Protein AF-A0A4U5VGQ7-F1 (afdb_monomer_lite)

Radius of gyration: 24.75 Å; chains: 1; bounding box: 99×69×57 Å

Organism: Collichthys lucidus (NCBI:txid240159)

InterPro domains:
  IPR003846 Protein adenylyltransferase SelO [PF02696] (120-232)
  IPR003846 Protein adenylyltransferase SelO [PF02696] (242-366)

Structure (mmCIF, N/CA/C/O backbone):
data_AF-A0A4U5VGQ7-F1
#
_entry.id   AF-A0A4U5VGQ7-F1
#
loop_
_atom_site.group_PDB
_atom_site.id
_atom_site.type_symbol
_atom_site.label_atom_id
_atom_site.label_alt_id
_atom_site.label_comp_id
_atom_site.label_asym_id
_atom_site.label_entity_id
_atom_site.label_seq_id
_atom_site.pdbx_PDB_ins_code
_atom_site.Cartn_x
_atom_site.Cartn_y
_atom_site.Cartn_z
_atom_site.occupancy
_atom_site.B_iso_or_equiv
_atom_site.auth_seq_id
_atom_site.auth_comp_id
_atom_site.auth_asym_id
_atom_site.auth_atom_id
_atom_site.pdbx_PDB_model_num
ATOM 1 N N . MET A 1 1 ? -69.832 9.849 0.352 1.00 29.39 1 MET A N 1
ATOM 2 C CA . MET A 1 1 ? -69.969 8.383 0.478 1.00 29.39 1 MET A CA 1
ATOM 3 C C . MET A 1 1 ? -68.777 7.755 -0.223 1.00 29.39 1 MET A C 1
ATOM 5 O O . MET A 1 1 ? -68.600 8.067 -1.387 1.00 29.39 1 MET A O 1
ATOM 9 N N . LEU A 1 2 ? -67.979 6.983 0.528 1.00 26.52 2 LEU A N 1
ATOM 10 C CA . LEU A 1 2 ? -67.290 5.730 0.151 1.00 26.52 2 LEU A CA 1
ATOM 11 C C . LEU A 1 2 ? -66.506 5.711 -1.188 1.00 26.52 2 LEU A C 1
ATOM 13 O O . LEU A 1 2 ? -67.101 5.865 -2.241 1.00 26.52 2 LEU A O 1
ATOM 17 N N . ALA A 1 3 ? -65.170 5.639 -1.222 1.00 24.44 3 ALA A N 1
ATOM 18 C CA . ALA A 1 3 ? -64.241 4.579 -0.777 1.00 24.44 3 ALA A CA 1
ATOM 19 C C . ALA A 1 3 ? -63.864 3.556 -1.879 1.00 24.44 3 ALA A C 1
ATOM 21 O O . ALA A 1 3 ? -64.735 3.050 -2.573 1.00 24.44 3 ALA A O 1
ATOM 22 N N . HIS A 1 4 ? -62.560 3.212 -1.874 1.00 26.19 4 HIS A N 1
ATOM 23 C CA . HIS A 1 4 ? -61.879 2.004 -2.400 1.00 26.19 4 HIS A CA 1
ATOM 24 C C . HIS A 1 4 ? -61.459 1.988 -3.889 1.00 26.19 4 HIS A C 1
ATOM 26 O O . HIS A 1 4 ? -62.183 2.485 -4.735 1.00 26.19 4 HIS A O 1
ATOM 32 N N . SER A 1 5 ? -60.294 1.451 -4.290 1.00 25.67 5 SER A N 1
ATOM 33 C CA . SER A 1 5 ? -59.269 0.649 -3.591 1.00 25.67 5 SER A CA 1
ATOM 34 C C . SER A 1 5 ? -57.884 0.769 -4.245 1.00 25.67 5 SER A C 1
ATOM 36 O O . SER A 1 5 ? -57.763 0.948 -5.454 1.00 25.67 5 SER A O 1
ATOM 38 N N . ALA A 1 6 ? -56.856 0.563 -3.421 1.00 26.59 6 ALA A N 1
ATOM 39 C CA . ALA A 1 6 ? -55.480 0.277 -3.804 1.00 26.59 6 ALA A CA 1
ATOM 40 C C . ALA A 1 6 ? -55.333 -1.063 -4.555 1.00 26.59 6 ALA A C 1
ATOM 42 O O . ALA A 1 6 ? -56.118 -1.988 -4.349 1.00 26.59 6 ALA A O 1
ATOM 43 N N . GLY A 1 7 ? -54.274 -1.166 -5.360 1.00 24.55 7 GLY A N 1
ATOM 44 C CA . GLY A 1 7 ? -53.787 -2.393 -5.985 1.00 24.55 7 GLY A CA 1
ATOM 45 C C . GLY A 1 7 ? -52.279 -2.282 -6.209 1.00 24.55 7 GLY A C 1
ATOM 46 O O . GLY A 1 7 ? -51.815 -1.473 -7.002 1.00 24.55 7 GLY A O 1
ATOM 47 N N . THR A 1 8 ? -51.545 -3.058 -5.426 1.00 24.94 8 THR A N 1
ATOM 48 C CA . THR A 1 8 ? -50.091 -3.204 -5.305 1.00 24.94 8 THR A CA 1
ATOM 49 C C . THR A 1 8 ? -49.424 -3.843 -6.527 1.00 24.94 8 THR A C 1
ATOM 51 O O . THR A 1 8 ? -49.907 -4.862 -7.014 1.00 24.94 8 THR A O 1
ATOM 54 N N . SER A 1 9 ? -48.229 -3.371 -6.893 1.00 24.53 9 SER A N 1
ATOM 55 C CA . SER A 1 9 ? -47.193 -4.198 -7.526 1.00 24.53 9 SER A CA 1
ATOM 56 C C . SER A 1 9 ? -45.922 -4.125 -6.679 1.00 24.53 9 SER A C 1
ATOM 58 O O . SER A 1 9 ? -45.277 -3.084 -6.579 1.00 24.53 9 SER A O 1
ATOM 60 N N . VAL A 1 10 ? -45.626 -5.240 -6.015 1.00 26.09 10 VAL A N 1
ATOM 61 C CA . VAL 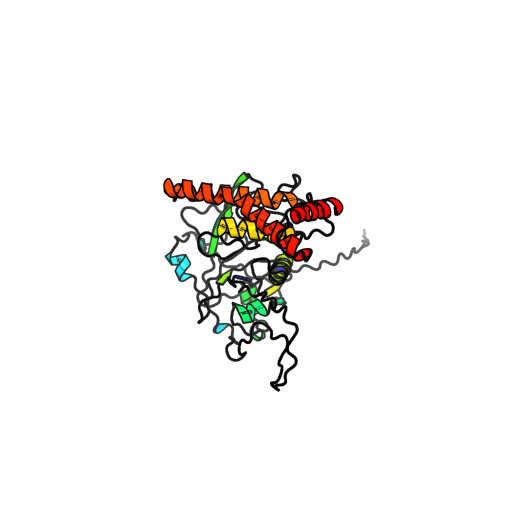A 1 10 ? -44.400 -5.500 -5.260 1.00 26.09 10 VAL A CA 1
ATOM 62 C C . VAL A 1 10 ? -43.287 -5.768 -6.272 1.00 26.09 10 VAL A C 1
ATOM 64 O O . VAL A 1 10 ? -43.321 -6.797 -6.940 1.00 26.09 10 VAL A O 1
ATOM 67 N N . GLU A 1 11 ? -42.306 -4.872 -6.380 1.00 24.70 11 GLU A N 1
ATOM 68 C CA . GLU A 1 11 ? -40.999 -5.217 -6.944 1.00 24.70 11 GLU A CA 1
ATOM 69 C C . GLU A 1 11 ? -40.026 -5.480 -5.798 1.00 24.70 11 GLU A C 1
ATOM 71 O O . GLU A 1 11 ? -39.688 -4.617 -4.990 1.00 24.70 11 GLU A O 1
ATOM 76 N N . MET A 1 12 ? -39.640 -6.744 -5.713 1.00 25.64 12 MET A N 1
ATOM 77 C CA . MET A 1 12 ? -38.763 -7.316 -4.714 1.00 25.64 12 MET A CA 1
ATOM 78 C C . MET A 1 12 ? -37.321 -7.158 -5.216 1.00 25.64 12 MET A C 1
ATOM 80 O O . MET A 1 12 ? -36.798 -8.047 -5.884 1.00 25.64 12 MET A O 1
ATOM 84 N N . SER A 1 13 ? -36.675 -6.021 -4.939 1.00 22.91 13 SER A N 1
ATOM 85 C CA . SER A 1 13 ? -35.225 -5.903 -5.119 1.00 22.91 13 SER A CA 1
ATOM 86 C C . SER A 1 13 ? -34.530 -6.417 -3.858 1.00 22.91 13 SER A C 1
ATOM 88 O O . SER A 1 13 ? -34.589 -5.846 -2.772 1.00 22.91 13 SER A O 1
ATOM 90 N N . SER A 1 14 ? -33.921 -7.589 -4.000 1.00 22.67 14 SER A N 1
ATOM 91 C CA . SER A 1 14 ? -33.106 -8.235 -2.979 1.00 22.67 14 SER A CA 1
ATOM 92 C C . SER A 1 14 ? -31.838 -7.404 -2.743 1.00 22.67 14 SER A C 1
ATOM 94 O O . SER A 1 14 ? -30.860 -7.518 -3.482 1.00 22.67 14 SER A O 1
ATOM 96 N N . VAL A 1 15 ? -31.860 -6.568 -1.708 1.00 23.66 15 VAL A N 1
ATOM 97 C CA . VAL A 1 15 ? -30.701 -5.826 -1.207 1.00 23.66 15 VAL A CA 1
ATOM 98 C C . VAL A 1 15 ? -29.941 -6.731 -0.236 1.00 23.66 15 VAL A C 1
ATOM 100 O O . VAL A 1 15 ? -30.413 -6.989 0.867 1.00 23.66 15 VAL A O 1
ATOM 103 N N . HIS A 1 16 ? -28.773 -7.225 -0.644 1.00 23.14 16 HIS A N 1
ATOM 104 C CA . HIS A 1 16 ? -27.793 -7.797 0.281 1.00 23.14 16 HIS A CA 1
ATOM 105 C C . HIS A 1 16 ? -26.674 -6.765 0.449 1.00 23.14 16 HIS A C 1
ATOM 107 O O . HIS A 1 16 ? -25.902 -6.533 -0.479 1.00 23.14 16 HIS A O 1
ATOM 113 N N . THR A 1 17 ? -26.625 -6.122 1.616 1.00 30.17 17 THR A N 1
ATOM 114 C CA . THR A 1 17 ? -25.668 -5.058 1.953 1.00 30.17 17 THR A CA 1
ATOM 115 C C . THR A 1 17 ? -24.809 -5.528 3.114 1.00 30.17 17 THR A C 1
ATOM 117 O O . THR A 1 17 ? -25.330 -6.027 4.104 1.00 30.17 17 THR A O 1
ATOM 120 N N . VAL A 1 18 ? -23.495 -5.407 2.960 1.00 26.39 18 VAL A N 1
ATOM 121 C CA . VAL A 1 18 ? -22.489 -5.974 3.857 1.00 26.39 18 VAL A CA 1
ATOM 122 C C . VAL A 1 18 ? -21.402 -4.906 4.014 1.00 26.39 18 VAL A C 1
ATOM 124 O O . VAL A 1 18 ? -20.691 -4.610 3.054 1.00 26.39 18 VAL A O 1
ATOM 127 N N . LEU A 1 19 ? -21.305 -4.276 5.188 1.00 32.34 19 LEU A N 1
ATOM 128 C CA . LEU A 1 19 ? -20.181 -3.410 5.572 1.00 32.34 19 LEU A CA 1
ATOM 129 C C . LEU A 1 19 ? -18.928 -4.262 5.752 1.00 32.34 19 LEU A C 1
ATOM 131 O O . LEU A 1 19 ? -19.080 -5.440 6.005 1.00 32.34 19 LEU A O 1
ATOM 135 N N . VAL A 1 20 ? -17.707 -3.748 5.576 1.00 33.34 20 VAL A N 1
ATOM 136 C CA . VAL A 1 20 ? -16.521 -4.619 5.531 1.00 33.34 20 VAL A CA 1
ATOM 137 C C . VAL A 1 20 ? -15.303 -3.984 6.216 1.00 33.34 20 VAL A C 1
ATOM 139 O O . VAL A 1 20 ? -14.697 -3.081 5.657 1.00 33.34 20 VAL A O 1
ATOM 142 N N . PHE A 1 21 ? -14.904 -4.449 7.399 1.00 34.25 21 PHE A N 1
ATOM 143 C CA . PHE A 1 21 ? -13.749 -3.969 8.175 1.00 34.25 21 PHE A CA 1
ATOM 144 C C . PHE A 1 21 ? -12.629 -5.003 8.212 1.00 34.25 21 PHE A C 1
ATOM 146 O O . PHE A 1 21 ? -12.900 -6.161 8.485 1.00 34.25 21 PHE A O 1
ATOM 153 N N . ALA A 1 22 ? -11.376 -4.612 7.991 1.00 41.41 22 ALA A N 1
ATOM 154 C CA . ALA A 1 22 ? -10.251 -5.536 8.062 1.00 41.41 22 ALA A CA 1
ATOM 155 C C . ALA A 1 22 ? -9.218 -5.091 9.097 1.00 41.41 22 ALA A C 1
ATOM 157 O O . ALA A 1 22 ? -8.724 -3.967 9.047 1.00 41.41 22 ALA A O 1
ATOM 158 N N . LEU A 1 23 ? -8.850 -5.977 10.028 1.00 34.59 23 LEU A N 1
ATOM 159 C CA . LEU A 1 23 ? -7.588 -5.840 10.756 1.00 34.59 23 LEU A CA 1
ATOM 160 C C . LEU A 1 23 ? -6.477 -6.110 9.733 1.00 34.59 23 LEU A C 1
ATOM 162 O O . LEU A 1 23 ? -6.628 -7.025 8.942 1.00 34.59 23 LEU A O 1
ATOM 166 N N . VAL A 1 24 ? -5.404 -5.324 9.671 1.00 38.88 24 VAL A N 1
ATOM 167 C CA . VAL A 1 24 ? -4.369 -5.412 8.617 1.00 38.88 24 VAL A CA 1
ATOM 168 C C . VAL A 1 24 ? -3.006 -5.317 9.296 1.00 38.88 24 VAL A C 1
ATOM 170 O O . VAL A 1 24 ? -2.782 -4.424 10.119 1.00 38.88 24 VAL A O 1
ATOM 173 N N . ALA A 1 25 ? -2.099 -6.240 8.975 1.00 32.62 25 ALA A N 1
ATOM 174 C CA . ALA A 1 25 ? -0.719 -6.208 9.441 1.00 32.62 25 ALA A CA 1
ATOM 175 C C . ALA A 1 25 ? 0.234 -5.814 8.302 1.00 32.62 25 ALA A C 1
ATOM 177 O O . ALA A 1 25 ? -0.008 -6.075 7.136 1.00 32.62 25 ALA A O 1
ATOM 178 N N . ALA A 1 26 ? 1.339 -5.161 8.614 1.00 37.41 26 ALA A N 1
ATOM 179 C CA . ALA A 1 26 ? 2.375 -4.779 7.665 1.00 37.41 26 ALA A CA 1
ATOM 180 C C . ALA A 1 26 ? 3.714 -5.328 8.175 1.00 37.41 26 ALA A C 1
ATOM 182 O O . ALA A 1 26 ? 4.451 -4.645 8.885 1.00 37.41 26 ALA A O 1
ATOM 183 N N . ALA A 1 27 ? 4.021 -6.583 7.845 1.00 31.05 27 ALA A N 1
ATOM 184 C CA . ALA A 1 27 ? 5.331 -7.166 8.125 1.00 31.05 27 ALA A CA 1
ATOM 185 C C . ALA A 1 27 ? 6.292 -6.891 6.963 1.00 31.05 27 ALA A C 1
ATOM 187 O O . ALA A 1 27 ? 5.990 -7.193 5.809 1.00 31.05 27 ALA A O 1
ATOM 188 N N . SER A 1 28 ? 7.478 -6.364 7.266 1.00 32.56 28 SER A N 1
ATOM 189 C CA . SER A 1 28 ? 8.603 -6.352 6.331 1.00 32.56 28 SER A CA 1
ATOM 190 C C . SER A 1 28 ? 9.210 -7.754 6.278 1.00 32.56 28 SER A C 1
ATOM 192 O O . SER A 1 28 ? 10.191 -8.031 6.963 1.00 32.56 28 SER A O 1
ATOM 194 N N . VAL A 1 29 ? 8.616 -8.663 5.503 1.00 29.42 29 VAL A N 1
ATOM 195 C CA . VAL A 1 29 ? 9.243 -9.963 5.236 1.00 29.42 29 VAL A CA 1
ATOM 196 C C . VAL A 1 29 ? 10.250 -9.767 4.112 1.00 29.42 29 VAL A C 1
ATOM 198 O O . VAL A 1 29 ? 9.885 -9.542 2.960 1.00 29.42 29 VAL A O 1
ATOM 201 N N . THR A 1 30 ? 11.534 -9.834 4.447 1.00 26.98 30 THR A N 1
ATOM 202 C CA . THR A 1 30 ? 12.604 -9.930 3.453 1.00 26.98 30 THR A CA 1
ATOM 203 C C . THR A 1 30 ? 12.414 -11.241 2.681 1.00 26.98 30 THR A C 1
ATOM 205 O O . THR A 1 30 ? 12.445 -12.300 3.314 1.00 26.98 30 THR A O 1
ATOM 208 N N . PRO A 1 31 ? 12.230 -11.249 1.348 1.00 26.95 31 PRO A N 1
ATOM 209 C CA . PRO A 1 31 ? 12.378 -12.484 0.602 1.00 26.95 31 PRO A CA 1
ATOM 210 C C . PRO A 1 31 ? 13.846 -12.900 0.713 1.00 26.95 31 PRO A C 1
ATOM 212 O O . PRO A 1 31 ? 14.736 -12.260 0.156 1.00 26.95 31 PRO A O 1
ATOM 215 N N . VAL A 1 32 ? 14.112 -13.961 1.474 1.00 23.50 32 VAL A N 1
ATOM 216 C CA . VAL A 1 32 ? 15.363 -14.704 1.332 1.00 23.50 32 VAL A CA 1
ATOM 217 C C . VAL A 1 32 ? 15.331 -15.297 -0.071 1.00 23.50 32 VAL A C 1
ATOM 219 O O . VAL A 1 32 ? 14.526 -16.188 -0.364 1.00 23.50 32 VAL A O 1
ATOM 222 N N . TYR A 1 33 ? 16.163 -14.738 -0.947 1.00 29.06 33 TYR A N 1
ATOM 223 C CA . TYR A 1 33 ? 16.481 -15.324 -2.236 1.00 29.06 33 TYR A CA 1
ATOM 224 C C . TYR A 1 33 ? 17.180 -16.657 -1.992 1.00 29.06 33 TYR A C 1
ATOM 226 O O . TYR A 1 33 ? 18.274 -16.699 -1.443 1.00 29.06 33 TYR A O 1
ATOM 234 N N . ALA A 1 34 ? 16.524 -17.730 -2.410 1.00 25.03 34 ALA A N 1
ATOM 235 C CA . ALA A 1 34 ? 17.151 -18.996 -2.745 1.00 25.03 34 ALA A CA 1
ATOM 236 C C . ALA A 1 34 ? 16.203 -19.720 -3.707 1.00 25.03 34 ALA A C 1
ATOM 238 O O . ALA A 1 34 ? 15.524 -20.675 -3.345 1.00 25.03 34 ALA A O 1
ATOM 239 N N . LEU A 1 35 ? 16.120 -19.236 -4.949 1.00 25.12 35 LEU A N 1
ATOM 240 C CA . LEU A 1 35 ? 15.994 -20.176 -6.059 1.00 25.12 35 LEU A CA 1
ATOM 241 C C . LEU A 1 35 ? 17.409 -20.711 -6.292 1.00 25.12 35 LEU A C 1
ATOM 243 O O . LEU A 1 35 ? 18.105 -20.282 -7.207 1.00 25.12 35 LEU A O 1
ATOM 247 N N . GLU A 1 36 ? 17.871 -21.582 -5.394 1.00 24.47 36 GLU A N 1
ATOM 248 C CA . GLU A 1 36 ? 19.016 -22.435 -5.689 1.00 24.47 36 GLU A CA 1
ATOM 249 C C . GLU A 1 36 ? 18.522 -23.488 -6.676 1.00 24.47 36 GLU A C 1
ATOM 251 O O . GLU A 1 36 ? 18.004 -24.541 -6.310 1.00 24.47 36 GLU A O 1
ATOM 256 N N . PHE A 1 37 ? 18.634 -23.173 -7.963 1.00 28.28 37 PHE A N 1
ATOM 257 C CA . PHE A 1 37 ? 18.655 -24.216 -8.971 1.00 28.28 37 PHE A CA 1
ATOM 258 C C . PHE A 1 37 ? 19.941 -25.007 -8.756 1.00 28.28 37 PHE A C 1
ATOM 260 O O . PHE A 1 37 ? 21.035 -24.446 -8.809 1.00 28.28 37 PHE A O 1
ATOM 267 N N . CYS A 1 38 ? 19.791 -26.298 -8.463 1.00 24.80 38 CYS A N 1
ATOM 268 C CA . CYS A 1 38 ? 20.891 -27.237 -8.316 1.00 24.80 38 CYS A CA 1
ATOM 269 C C . CYS A 1 38 ? 21.772 -27.177 -9.575 1.00 24.80 38 CYS A C 1
ATOM 271 O O . CYS A 1 38 ? 21.400 -27.669 -10.639 1.00 24.80 38 CYS A O 1
ATOM 273 N N . GLN A 1 39 ? 22.925 -26.519 -9.459 1.00 33.12 39 GLN A N 1
ATOM 274 C CA . GLN A 1 39 ? 23.972 -26.519 -10.469 1.00 33.12 39 GLN A CA 1
ATOM 275 C C . GLN A 1 39 ? 24.769 -27.811 -10.310 1.00 33.12 39 GLN A C 1
ATOM 277 O O . GLN A 1 39 ? 25.749 -27.860 -9.574 1.00 33.12 39 GLN A O 1
ATOM 282 N N . SER A 1 40 ? 24.352 -28.875 -10.986 1.00 30.19 40 SER A N 1
ATOM 283 C CA . SER A 1 40 ? 25.273 -29.968 -11.276 1.00 30.19 40 SER A CA 1
ATOM 284 C C . SER A 1 40 ? 25.037 -30.482 -12.686 1.00 30.19 40 SER A C 1
ATOM 286 O O . SER A 1 40 ? 23.957 -30.960 -13.023 1.00 30.19 40 SER A O 1
ATOM 288 N N . THR A 1 41 ? 26.070 -30.351 -13.514 1.00 34.75 41 THR A N 1
ATOM 289 C CA . THR A 1 41 ? 26.163 -30.928 -14.859 1.00 34.75 41 THR A CA 1
ATOM 290 C C . THR A 1 41 ? 26.961 -32.236 -14.872 1.00 34.75 41 THR A C 1
ATOM 292 O O . THR A 1 41 ? 27.399 -32.659 -15.940 1.00 34.75 41 THR A O 1
ATOM 295 N N . ASP A 1 42 ? 27.161 -32.894 -13.725 1.00 29.20 42 ASP A N 1
ATOM 296 C CA . ASP A 1 42 ? 27.955 -34.124 -13.667 1.00 29.20 42 ASP A CA 1
ATOM 297 C C . ASP A 1 42 ? 27.142 -35.377 -14.019 1.00 29.20 42 ASP A C 1
ATOM 299 O O . ASP A 1 42 ? 26.201 -35.780 -13.332 1.00 29.20 42 ASP A O 1
ATOM 303 N N . ARG A 1 43 ? 27.571 -36.041 -15.096 1.00 34.03 43 ARG A N 1
ATOM 304 C CA . ARG A 1 43 ? 27.321 -37.463 -15.341 1.00 34.03 43 ARG A CA 1
ATOM 305 C C . ARG A 1 43 ? 28.371 -38.247 -14.558 1.00 34.03 43 ARG A C 1
ATOM 307 O O . ARG A 1 43 ? 29.431 -38.477 -15.113 1.00 34.03 43 ARG A O 1
ATOM 314 N N . ASP A 1 44 ? 28.101 -38.570 -13.294 1.00 35.78 44 ASP A N 1
ATOM 315 C CA . ASP A 1 44 ? 28.627 -39.750 -12.576 1.00 35.78 44 ASP A CA 1
ATOM 316 C C . ASP A 1 44 ? 28.353 -39.628 -11.068 1.00 35.78 44 ASP A C 1
ATOM 318 O O . ASP A 1 44 ? 29.203 -39.241 -10.269 1.00 35.78 44 ASP A O 1
ATOM 322 N N . CYS A 1 45 ? 27.148 -40.007 -10.645 1.00 27.80 45 CYS A N 1
ATOM 323 C CA . CYS A 1 45 ? 26.877 -40.273 -9.230 1.00 27.80 45 CYS A CA 1
ATOM 324 C C . CYS A 1 45 ? 25.863 -41.415 -9.060 1.00 27.80 45 CYS A C 1
ATOM 326 O O . CYS A 1 45 ? 24.796 -41.273 -8.469 1.00 27.80 45 CYS A O 1
ATOM 328 N N . HIS A 1 46 ? 26.226 -42.596 -9.567 1.00 33.75 46 HIS A N 1
ATOM 329 C CA . HIS A 1 46 ? 25.721 -43.866 -9.047 1.00 33.75 46 HIS A CA 1
ATOM 330 C C . HIS A 1 46 ? 26.736 -44.431 -8.048 1.00 33.75 46 HIS A C 1
ATOM 332 O O . HIS A 1 46 ? 27.765 -44.978 -8.431 1.00 33.75 46 HIS A O 1
ATOM 338 N N . GLY A 1 47 ? 26.435 -44.309 -6.757 1.00 27.58 47 GLY A N 1
ATOM 339 C CA . GLY A 1 47 ? 27.214 -44.917 -5.684 1.00 27.58 47 GLY A CA 1
ATOM 340 C C . GLY A 1 47 ? 26.453 -44.826 -4.369 1.00 27.58 47 GLY A C 1
ATOM 341 O O . GLY A 1 47 ? 26.189 -43.737 -3.880 1.00 27.58 47 GLY A O 1
ATOM 342 N N . HIS A 1 48 ? 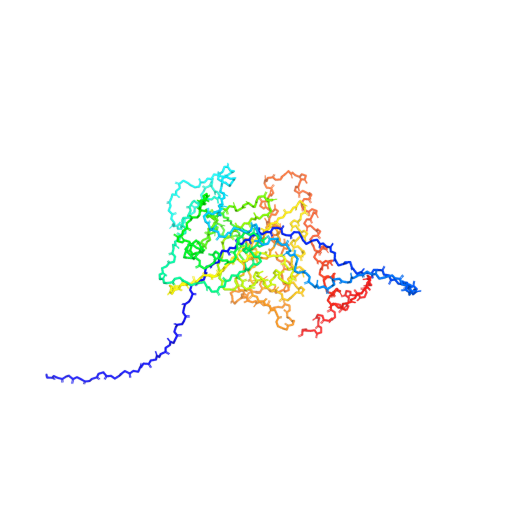26.037 -45.981 -3.861 1.00 32.03 48 HIS A N 1
ATOM 343 C CA . HIS A 1 48 ? 25.265 -46.187 -2.640 1.00 32.03 48 HIS A CA 1
ATOM 344 C C . HIS A 1 48 ? 25.687 -45.315 -1.446 1.00 32.03 48 HIS A C 1
ATOM 346 O O . HIS A 1 48 ? 26.833 -45.386 -1.027 1.00 32.03 48 HIS A O 1
ATOM 352 N N . ASP A 1 49 ? 24.716 -44.660 -0.798 1.00 28.03 49 ASP A N 1
ATOM 353 C CA . ASP A 1 49 ? 24.523 -44.851 0.642 1.00 28.03 49 ASP A CA 1
ATOM 354 C C . ASP A 1 49 ? 23.129 -44.428 1.127 1.00 28.03 49 ASP A C 1
ATOM 356 O O . ASP A 1 49 ? 22.570 -43.397 0.756 1.00 28.03 49 ASP A O 1
ATOM 360 N N . LYS A 1 50 ? 22.545 -45.288 1.966 1.00 35.88 50 LYS A N 1
ATOM 361 C CA . LYS A 1 50 ? 21.234 -45.118 2.598 1.00 35.88 50 LYS A CA 1
ATOM 362 C C . LYS A 1 50 ? 21.253 -43.914 3.541 1.00 35.88 50 LYS A C 1
ATOM 364 O O . LYS A 1 50 ? 21.907 -43.984 4.578 1.00 35.88 50 LYS A O 1
ATOM 369 N N . LYS A 1 51 ? 20.424 -42.900 3.281 1.00 27.14 51 LYS A N 1
ATOM 370 C CA . LYS A 1 51 ? 19.822 -42.044 4.316 1.00 27.14 51 LYS A CA 1
ATOM 371 C C . LYS A 1 51 ? 18.481 -41.493 3.826 1.00 27.14 51 LYS A C 1
ATOM 373 O O . LYS A 1 51 ? 18.331 -41.056 2.696 1.00 27.14 51 LYS A O 1
ATOM 378 N N . THR A 1 52 ? 17.502 -41.629 4.705 1.00 28.94 52 THR A N 1
ATOM 379 C CA . THR A 1 52 ? 16.082 -41.282 4.610 1.00 28.94 52 THR A CA 1
ATOM 380 C C . THR A 1 52 ? 15.802 -39.911 3.986 1.00 28.94 52 THR A C 1
ATOM 382 O O . THR A 1 52 ? 16.284 -38.903 4.495 1.00 28.94 52 THR A O 1
ATOM 385 N N . SER A 1 53 ? 14.961 -39.888 2.947 1.00 25.27 53 SER A N 1
ATOM 386 C CA . SER A 1 53 ? 14.307 -38.683 2.414 1.00 25.27 53 SER A CA 1
ATOM 387 C C . SER A 1 53 ? 13.244 -38.164 3.389 1.00 25.27 53 SER A C 1
ATOM 389 O O . SER A 1 53 ? 12.491 -38.965 3.952 1.00 25.27 53 SER A O 1
ATOM 391 N N . PRO A 1 54 ? 13.145 -36.836 3.559 1.00 31.66 54 PRO A N 1
ATOM 392 C CA . PRO A 1 54 ? 11.889 -36.212 3.926 1.00 31.66 54 PRO A CA 1
ATOM 393 C C . PRO A 1 54 ? 11.590 -35.014 3.011 1.00 31.66 54 PRO A C 1
ATOM 395 O O . PRO A 1 54 ? 11.589 -33.878 3.476 1.00 31.66 54 PRO A O 1
ATOM 398 N N . ASP A 1 55 ? 11.283 -35.252 1.734 1.00 31.50 55 ASP A N 1
ATOM 399 C CA . ASP A 1 55 ? 10.694 -34.216 0.870 1.00 31.50 55 ASP A CA 1
ATOM 400 C C . ASP A 1 55 ? 9.167 -34.249 0.973 1.00 31.50 55 ASP A C 1
ATOM 402 O O . ASP A 1 55 ? 8.436 -34.632 0.062 1.00 31.50 55 ASP A O 1
ATOM 406 N N . ALA A 1 56 ? 8.682 -33.843 2.145 1.00 27.50 56 ALA A N 1
ATOM 407 C CA . ALA A 1 56 ? 7.370 -33.232 2.262 1.00 27.50 56 ALA A CA 1
ATOM 408 C C . ALA A 1 56 ? 7.581 -31.720 2.160 1.00 27.50 56 ALA A C 1
ATOM 410 O O . ALA A 1 56 ? 8.408 -31.170 2.889 1.00 27.50 56 ALA A O 1
ATOM 411 N N . ILE A 1 57 ? 6.834 -31.055 1.277 1.00 31.55 57 ILE A N 1
ATOM 412 C CA . ILE A 1 57 ? 6.741 -29.594 1.203 1.00 31.55 57 ILE A CA 1
ATOM 413 C C . ILE A 1 57 ? 6.347 -29.089 2.599 1.00 31.55 57 ILE A C 1
ATOM 415 O O . ILE A 1 57 ? 5.183 -29.138 2.992 1.00 31.55 57 ILE A O 1
ATOM 419 N N . ARG A 1 58 ? 7.335 -28.669 3.394 1.00 28.06 58 ARG A N 1
ATOM 420 C CA . ARG A 1 58 ? 7.111 -28.060 4.703 1.00 28.06 58 ARG A CA 1
ATOM 421 C C . ARG A 1 58 ? 6.677 -26.622 4.463 1.00 28.06 58 ARG A C 1
ATOM 423 O O . ARG A 1 58 ? 7.416 -25.848 3.856 1.00 28.06 58 ARG A O 1
ATOM 430 N N . SER A 1 59 ? 5.487 -26.266 4.946 1.00 35.22 59 SER A N 1
ATOM 431 C CA . SER A 1 59 ? 5.075 -24.869 5.079 1.00 35.22 59 SER A CA 1
ATOM 432 C C . SER A 1 59 ? 6.206 -24.080 5.733 1.00 35.22 59 SER A C 1
ATOM 434 O O . SER A 1 59 ? 6.771 -24.522 6.735 1.00 35.22 59 SER A O 1
ATOM 436 N N . ARG A 1 60 ? 6.532 -22.907 5.183 1.00 41.56 60 ARG A N 1
ATOM 437 C CA . ARG A 1 60 ? 7.669 -22.057 5.591 1.00 41.56 60 ARG A CA 1
ATOM 438 C C . ARG A 1 60 ? 7.601 -21.540 7.042 1.00 41.56 60 ARG A C 1
ATOM 440 O O . ARG A 1 60 ? 8.484 -20.809 7.470 1.00 41.56 60 ARG A O 1
ATOM 447 N N . TRP A 1 61 ? 6.591 -21.962 7.797 1.00 41.47 61 TRP A N 1
ATOM 448 C CA . TRP A 1 61 ? 6.310 -21.602 9.176 1.00 41.47 61 TRP A CA 1
ATOM 449 C C . TRP A 1 61 ? 6.113 -22.873 10.008 1.00 41.47 61 TRP A C 1
ATOM 451 O O . TRP A 1 61 ? 4.995 -23.252 10.336 1.00 41.47 61 TRP A O 1
ATOM 461 N N . ASN A 1 62 ? 7.206 -23.544 10.380 1.00 37.53 62 ASN A N 1
ATOM 462 C CA . ASN A 1 62 ? 7.202 -24.408 11.567 1.00 37.53 62 ASN A CA 1
ATOM 463 C C . ASN A 1 62 ? 7.273 -23.498 12.807 1.00 37.53 62 ASN A C 1
ATOM 465 O O . ASN A 1 62 ? 8.241 -23.516 13.566 1.00 37.53 62 ASN A O 1
ATOM 469 N N . VAL A 1 63 ? 6.264 -22.641 12.985 1.00 48.09 63 VAL A N 1
ATOM 470 C CA . VAL A 1 63 ? 6.017 -22.034 14.291 1.00 48.09 63 VAL A CA 1
ATOM 471 C C . VAL A 1 63 ? 5.523 -23.194 15.139 1.00 48.09 63 VAL A C 1
ATOM 473 O O . VAL A 1 63 ? 4.485 -23.782 14.842 1.00 48.09 63 VAL A O 1
ATOM 476 N N . ASN A 1 64 ? 6.304 -23.602 16.140 1.00 44.47 64 ASN A N 1
ATOM 477 C CA . ASN A 1 64 ? 5.793 -24.517 17.152 1.00 44.47 64 ASN A CA 1
ATOM 478 C C . ASN A 1 64 ? 4.500 -23.888 17.685 1.00 44.47 64 ASN A C 1
ATOM 480 O O . ASN A 1 64 ? 4.554 -22.845 18.337 1.00 44.47 64 ASN A O 1
ATOM 484 N N . ALA A 1 65 ? 3.356 -24.514 17.397 1.00 49.66 65 ALA A N 1
ATOM 485 C CA . ALA A 1 65 ? 2.019 -24.048 17.775 1.00 49.66 65 ALA A CA 1
ATOM 486 C C . ALA A 1 65 ? 1.861 -23.784 19.291 1.00 49.66 65 ALA A C 1
ATOM 488 O O . ALA A 1 65 ? 0.860 -23.239 19.732 1.00 49.66 65 ALA A O 1
ATOM 489 N N . SER A 1 66 ? 2.863 -24.137 20.102 1.00 55.28 66 SER A N 1
ATOM 490 C CA . SER A 1 66 ? 2.911 -23.923 21.544 1.00 55.28 66 SER A CA 1
ATOM 491 C C . SER A 1 66 ? 3.112 -22.468 21.997 1.00 55.28 66 SER A C 1
ATOM 493 O O . SER A 1 66 ? 2.973 -22.225 23.191 1.00 55.28 66 SER A O 1
ATOM 495 N N . ASN A 1 67 ? 3.465 -21.519 21.115 1.00 74.31 67 ASN A N 1
ATOM 496 C CA . ASN A 1 67 ? 3.813 -20.139 21.515 1.00 74.31 67 ASN A CA 1
ATOM 497 C C . ASN A 1 67 ? 2.832 -19.048 21.040 1.00 74.31 67 ASN A C 1
ATOM 499 O O . ASN A 1 67 ? 3.087 -17.869 21.290 1.00 74.31 67 ASN A O 1
ATOM 503 N N . LEU A 1 68 ? 1.745 -19.407 20.351 1.00 84.75 68 LEU A N 1
ATOM 504 C CA . LEU A 1 68 ? 0.749 -18.435 19.892 1.00 84.75 68 LEU A CA 1
ATOM 505 C C . LEU A 1 68 ? -0.127 -17.952 21.056 1.00 84.75 68 LEU A C 1
ATOM 507 O O . LEU A 1 68 ? -0.474 -18.719 21.956 1.00 84.75 68 LEU A O 1
ATOM 511 N N . MET A 1 69 ? -0.501 -16.674 21.030 1.00 87.12 69 MET A N 1
ATOM 512 C CA . MET A 1 69 ? -1.442 -16.099 21.988 1.00 87.12 69 MET A CA 1
ATOM 513 C C . MET A 1 69 ? -2.846 -16.634 21.698 1.00 87.12 69 MET A C 1
ATOM 515 O O . MET A 1 69 ? -3.405 -16.382 20.633 1.00 87.12 69 MET A O 1
ATOM 519 N N . GLN A 1 70 ? -3.409 -17.361 22.662 1.00 88.25 70 GLN A N 1
ATOM 520 C CA . GLN A 1 70 ? -4.761 -17.933 22.581 1.00 88.25 70 GLN A CA 1
ATOM 521 C C . GLN A 1 70 ? -5.842 -17.010 23.151 1.00 88.25 70 GLN A C 1
ATOM 523 O O . GLN A 1 70 ? -7.029 -17.286 23.003 1.00 88.25 70 GLN A O 1
ATOM 528 N N . ASP A 1 71 ? -5.428 -15.925 23.804 1.00 85.44 71 ASP A N 1
ATOM 529 C CA . ASP A 1 71 ? -6.307 -14.941 24.421 1.00 85.44 71 ASP A CA 1
ATOM 530 C C . ASP A 1 71 ? -5.917 -13.541 23.937 1.00 85.44 71 ASP A C 1
ATOM 532 O O . ASP A 1 71 ? -4.739 -13.164 23.961 1.00 85.44 71 ASP A O 1
ATOM 536 N N . LEU A 1 72 ? -6.912 -12.781 23.481 1.00 85.06 72 LEU A N 1
ATOM 537 C CA . LEU A 1 72 ? -6.724 -11.446 22.933 1.00 85.06 72 LEU A CA 1
ATOM 538 C C . LEU A 1 72 ? -6.272 -10.442 24.002 1.00 85.06 72 LEU A C 1
ATOM 540 O O . LEU A 1 72 ? -5.596 -9.474 23.664 1.00 85.06 72 LEU A O 1
ATOM 544 N N . ASP A 1 73 ? -6.548 -10.692 25.283 1.00 84.38 73 ASP A N 1
ATOM 545 C CA . ASP A 1 73 ? -6.076 -9.843 26.382 1.00 84.38 73 ASP A CA 1
ATOM 546 C C . ASP A 1 73 ? -4.543 -9.879 26.546 1.00 84.38 73 ASP A C 1
ATOM 548 O O . ASP A 1 73 ? -3.945 -8.975 27.137 1.00 84.38 73 ASP A O 1
ATOM 552 N N . GLN A 1 74 ? -3.873 -10.890 25.980 1.00 84.25 74 GLN A N 1
ATOM 553 C CA . GLN A 1 74 ? -2.408 -10.957 25.920 1.00 84.25 74 GLN A CA 1
ATOM 554 C C . GLN A 1 74 ? -1.829 -10.062 24.814 1.00 84.25 74 GLN A C 1
ATOM 556 O O . GLN A 1 74 ? -0.635 -9.742 24.832 1.00 84.25 74 GLN A O 1
ATOM 561 N N . PHE A 1 75 ? -2.660 -9.640 23.857 1.00 85.19 75 PHE A N 1
ATOM 562 C CA . PHE A 1 75 ? -2.260 -8.791 22.748 1.00 85.19 75 PHE A CA 1
ATOM 563 C C . PHE A 1 75 ? -2.311 -7.317 23.147 1.00 85.19 75 PHE A C 1
ATOM 565 O O . PHE A 1 75 ? -3.310 -6.798 23.641 1.00 85.19 75 PHE A O 1
ATOM 572 N N . SER A 1 76 ? -1.222 -6.602 22.877 1.00 85.44 76 SER A N 1
ATOM 573 C CA . SER A 1 76 ? -1.142 -5.164 23.115 1.00 85.44 76 SER A CA 1
ATOM 574 C C . SER A 1 76 ? -0.406 -4.464 21.985 1.00 85.44 76 SER A C 1
ATOM 576 O O . SER A 1 76 ? 0.417 -5.045 21.274 1.00 85.44 76 SER A O 1
ATOM 578 N N . VAL A 1 77 ? -0.714 -3.184 21.823 1.00 84.50 77 VAL A N 1
ATOM 579 C CA . VAL A 1 77 ? -0.046 -2.298 20.869 1.00 84.50 77 VAL A CA 1
ATOM 580 C C . VAL A 1 77 ? 0.552 -1.112 21.614 1.00 84.50 77 VAL A C 1
ATOM 582 O O . VAL A 1 77 ? 0.209 -0.838 22.759 1.00 84.50 77 VAL A O 1
ATOM 585 N N . SER A 1 78 ? 1.459 -0.383 20.972 1.00 83.19 78 SER A N 1
ATOM 586 C CA . SER A 1 78 ? 2.025 0.842 21.537 1.00 83.19 78 SER A CA 1
ATOM 587 C C . SER A 1 78 ? 2.007 1.981 20.526 1.00 83.19 78 SER A C 1
ATOM 589 O O . SER A 1 78 ? 2.480 1.837 19.395 1.00 83.19 78 SER A O 1
ATOM 591 N N . CYS A 1 79 ? 1.516 3.142 20.960 1.00 81.75 79 CYS A N 1
ATOM 592 C CA . CYS A 1 79 ? 1.615 4.403 20.218 1.00 81.75 79 CYS A CA 1
ATOM 593 C C . CYS A 1 79 ? 2.726 5.327 20.733 1.00 81.75 79 CYS A C 1
ATOM 595 O O . CYS A 1 79 ? 2.976 6.366 20.124 1.00 81.75 79 CYS A O 1
ATOM 597 N N . THR A 1 80 ? 3.413 4.958 21.818 1.00 83.44 80 THR A N 1
ATOM 598 C CA . THR A 1 80 ? 4.354 5.821 22.551 1.00 83.44 80 THR A CA 1
ATOM 599 C C . THR A 1 80 ? 5.401 6.440 21.627 1.00 83.44 80 THR A C 1
ATOM 601 O O . THR A 1 80 ? 5.524 7.655 21.563 1.00 83.44 80 THR A O 1
ATOM 604 N N . LYS A 1 81 ? 6.053 5.633 20.777 1.00 78.50 81 LYS A N 1
ATOM 605 C CA . LYS A 1 81 ? 7.078 6.142 19.846 1.00 78.50 81 LYS A CA 1
ATOM 606 C C . LYS A 1 81 ? 6.560 7.181 18.847 1.00 78.50 81 LYS A C 1
ATOM 608 O O . LYS A 1 81 ? 7.331 8.039 18.441 1.00 78.50 81 LYS A O 1
ATOM 613 N N . LEU A 1 82 ? 5.303 7.083 18.409 1.00 79.31 82 LEU A N 1
ATOM 614 C CA . LEU A 1 82 ? 4.723 8.041 17.461 1.00 79.31 82 LEU A CA 1
ATOM 615 C C . LEU A 1 82 ? 4.324 9.336 18.166 1.00 79.31 82 LEU A C 1
ATOM 617 O O . LEU A 1 82 ? 4.599 10.419 17.659 1.00 79.31 82 LEU A O 1
ATOM 621 N N . ILE A 1 83 ? 3.700 9.205 19.336 1.00 85.25 83 ILE A N 1
ATOM 622 C CA . ILE A 1 83 ? 3.218 10.329 20.141 1.00 85.25 83 ILE A CA 1
ATOM 623 C C . ILE A 1 83 ? 4.388 11.150 20.692 1.00 85.25 83 ILE A C 1
ATOM 625 O O . ILE A 1 83 ? 4.315 12.374 20.708 1.00 85.25 83 ILE A O 1
ATOM 629 N N . ASP A 1 84 ? 5.476 10.491 21.088 1.00 87.06 84 ASP A N 1
ATOM 630 C CA . ASP A 1 84 ? 6.666 11.166 21.608 1.00 87.06 84 ASP A CA 1
ATOM 631 C C . ASP A 1 84 ? 7.476 11.844 20.493 1.00 87.06 84 ASP A C 1
ATOM 633 O O . ASP A 1 84 ? 8.121 12.866 20.722 1.00 87.06 84 ASP A O 1
ATOM 637 N N . ALA A 1 85 ? 7.456 11.285 19.277 1.00 85.25 85 ALA A N 1
ATOM 638 C CA . ALA A 1 85 ? 8.227 11.806 18.150 1.00 85.25 85 ALA A CA 1
ATOM 639 C C . ALA A 1 85 ? 7.558 12.997 17.450 1.00 85.25 85 ALA A C 1
ATOM 641 O O . ALA A 1 85 ? 8.256 13.820 16.854 1.00 85.25 85 ALA A O 1
ATOM 642 N N . PHE A 1 86 ? 6.224 13.088 17.480 1.00 87.19 86 PHE A N 1
ATOM 643 C CA . PHE A 1 86 ? 5.485 14.058 16.676 1.00 87.19 86 PHE A CA 1
ATOM 644 C C . PHE A 1 86 ? 4.412 14.796 17.478 1.00 87.19 86 PHE A C 1
ATOM 646 O O . PHE A 1 86 ? 3.686 14.179 18.256 1.00 87.19 86 PHE A O 1
ATOM 653 N N . PRO A 1 87 ? 4.237 16.112 17.245 1.00 88.94 87 PRO A N 1
ATOM 654 C CA . PRO A 1 87 ? 3.187 16.868 17.905 1.00 88.94 87 PRO A CA 1
ATOM 655 C C . PRO A 1 87 ? 1.811 16.314 17.527 1.00 88.94 87 PRO A C 1
ATOM 657 O O . PRO A 1 87 ? 1.463 16.212 16.342 1.00 88.94 87 PRO A O 1
ATOM 660 N N . LEU A 1 88 ? 1.030 16.000 18.559 1.00 92.06 88 LEU A N 1
ATOM 661 C CA . LEU A 1 88 ? -0.377 15.660 18.428 1.00 92.06 88 LEU A CA 1
ATOM 662 C C . LEU A 1 88 ? -1.230 16.916 18.343 1.00 92.06 88 LEU A C 1
ATOM 664 O O . LEU A 1 88 ? -0.976 17.926 19.005 1.00 92.06 88 LEU A O 1
ATOM 668 N N . ASP A 1 89 ? -2.284 16.806 17.553 1.00 94.06 89 ASP A N 1
ATOM 669 C CA . ASP A 1 89 ? -3.349 17.783 17.538 1.00 94.06 89 ASP A CA 1
ATOM 670 C C . ASP A 1 89 ? -4.015 17.896 18.914 1.00 94.06 89 ASP A C 1
ATOM 672 O O . ASP A 1 89 ? -4.263 16.893 19.585 1.00 94.06 89 ASP A O 1
ATOM 676 N N . LYS A 1 90 ? -4.301 19.132 19.325 1.00 92.38 90 LYS A N 1
ATOM 677 C CA . LYS A 1 90 ? -4.943 19.443 20.608 1.00 92.38 90 LYS A CA 1
ATOM 678 C C . LYS A 1 90 ? -6.465 19.485 20.511 1.00 92.38 90 LYS A C 1
ATOM 680 O O . LYS A 1 90 ? -7.128 19.579 21.537 1.00 92.38 90 LYS A O 1
ATOM 685 N N . VAL A 1 91 ? -7.007 19.515 19.294 1.00 91.12 91 VAL A N 1
ATOM 686 C CA . VAL A 1 91 ? -8.451 19.548 19.072 1.00 91.12 91 VAL A CA 1
ATOM 687 C C . VAL A 1 91 ? -8.981 18.120 19.066 1.00 91.12 91 VAL A C 1
ATOM 689 O O . VAL A 1 91 ? -8.672 17.348 18.157 1.00 91.12 91 VAL A O 1
ATOM 692 N N . ASP A 1 92 ? -9.801 17.811 20.065 1.00 86.94 92 ASP A N 1
ATOM 693 C CA . ASP A 1 92 ? -10.477 16.525 20.202 1.00 86.94 92 ASP A CA 1
ATOM 694 C C . ASP A 1 92 ? -11.755 16.455 19.349 1.00 86.94 92 ASP A C 1
ATOM 696 O O . ASP A 1 92 ? -12.428 17.460 19.108 1.00 86.94 92 ASP A O 1
ATOM 700 N N . GLY A 1 93 ? -12.108 15.239 18.927 1.00 84.62 93 GLY A N 1
ATOM 701 C CA . GLY A 1 93 ? -13.338 14.934 18.194 1.00 84.62 93 GLY A CA 1
ATOM 702 C C . GLY A 1 93 ? -13.112 14.496 16.745 1.00 84.62 93 GLY A C 1
ATOM 703 O O . GLY A 1 93 ? -12.088 14.783 16.128 1.00 84.62 93 GLY A O 1
ATOM 704 N N . ASN A 1 94 ? -14.111 13.800 16.197 1.00 85.00 94 ASN A N 1
ATOM 705 C CA . ASN A 1 94 ? -14.084 13.256 14.841 1.00 85.00 94 ASN A CA 1
ATOM 706 C C . ASN A 1 94 ? -14.917 14.126 13.899 1.00 85.00 94 ASN A C 1
ATOM 708 O O . ASN A 1 94 ? -16.121 13.922 13.753 1.00 85.00 94 ASN A O 1
ATOM 712 N N . PHE A 1 95 ? -14.287 15.108 13.267 1.00 87.19 95 PHE A N 1
ATOM 713 C CA . PHE A 1 95 ? -14.932 15.941 12.257 1.00 87.19 95 PHE A CA 1
ATOM 714 C C . PHE A 1 95 ? -13.908 16.476 11.258 1.00 87.19 95 PHE A C 1
ATOM 716 O O . PHE A 1 95 ? -12.717 16.593 11.551 1.00 87.19 95 PHE A O 1
ATOM 723 N N . VAL A 1 96 ? -14.381 16.803 10.057 1.00 85.44 96 VAL A N 1
ATOM 724 C CA . VAL A 1 96 ? -13.529 17.269 8.960 1.00 85.44 96 VAL A CA 1
ATOM 725 C C . VAL A 1 96 ? -13.042 18.691 9.235 1.00 85.44 96 VAL A C 1
ATOM 727 O O . VAL A 1 96 ? -13.842 19.597 9.467 1.00 85.44 96 VAL A O 1
ATOM 730 N N . ARG A 1 97 ? -11.721 18.901 9.176 1.00 90.38 97 ARG A N 1
ATOM 731 C CA . ARG A 1 97 ? -11.084 20.225 9.236 1.00 90.38 97 ARG A CA 1
ATOM 732 C C . ARG A 1 97 ? -9.650 20.194 8.720 1.00 90.38 97 ARG A C 1
ATOM 734 O O . ARG A 1 97 ? -9.012 19.146 8.646 1.00 90.38 97 ARG A O 1
ATOM 741 N N . THR A 1 98 ? -9.099 21.373 8.456 1.00 91.94 98 THR A N 1
ATOM 742 C CA . THR A 1 98 ? -7.657 21.531 8.244 1.00 91.94 98 THR A CA 1
ATOM 743 C C . THR A 1 98 ? -6.905 21.375 9.568 1.00 91.94 98 THR A C 1
ATOM 745 O O . THR A 1 98 ? -7.269 21.971 10.584 1.00 91.94 98 THR A O 1
ATOM 748 N N . VAL A 1 99 ? -5.819 20.605 9.547 1.00 93.31 99 VAL A N 1
ATOM 749 C CA . VAL A 1 99 ? -4.972 20.318 10.712 1.00 93.31 99 VAL A CA 1
ATOM 750 C C . VAL A 1 99 ? -3.661 21.067 10.505 1.00 93.31 99 VAL A C 1
ATOM 752 O O . VAL A 1 99 ? -3.045 20.975 9.446 1.00 93.31 99 VAL A O 1
ATOM 755 N N . LYS A 1 100 ? -3.232 21.855 11.490 1.00 92.62 100 LYS A N 1
ATOM 756 C CA . LYS A 1 100 ? -2.043 22.710 11.367 1.00 92.62 100 LYS A CA 1
ATOM 757 C C . LYS A 1 100 ? -0.994 22.289 12.383 1.00 92.62 100 LYS A C 1
ATOM 759 O O . LYS A 1 100 ? -1.338 21.986 13.516 1.00 92.62 100 LYS A O 1
ATOM 764 N N . ASN A 1 101 ? 0.275 22.324 11.976 1.00 91.44 101 ASN A N 1
ATOM 765 C CA . ASN A 1 101 ? 1.455 22.118 12.832 1.00 91.44 101 ASN A CA 1
ATOM 766 C C . ASN A 1 101 ? 1.542 20.757 13.552 1.00 91.44 101 ASN A C 1
ATOM 768 O O . ASN A 1 101 ? 2.396 20.579 14.416 1.00 91.44 101 ASN A O 1
ATOM 772 N N . CYS A 1 102 ? 0.698 19.798 13.174 1.00 92.88 102 CYS A N 1
ATOM 773 C CA . CYS A 1 102 ? 0.644 18.451 13.731 1.00 92.88 102 CYS A CA 1
ATOM 774 C C . CYS A 1 102 ? 0.573 17.428 12.594 1.00 92.88 102 CYS A C 1
ATOM 776 O O . CYS A 1 102 ? 0.112 17.745 11.492 1.00 92.88 102 CYS A O 1
ATOM 778 N N . ILE A 1 103 ? 1.044 16.212 12.863 1.00 90.06 103 ILE A N 1
ATOM 779 C CA . ILE A 1 103 ? 1.035 15.099 11.896 1.00 90.06 103 ILE A CA 1
ATOM 780 C C . ILE A 1 103 ? -0.097 14.120 12.208 1.00 90.06 103 ILE A C 1
ATOM 782 O O . ILE A 1 103 ? -0.636 13.495 11.301 1.00 90.06 103 ILE A O 1
ATOM 786 N N . PHE A 1 104 ? -0.506 14.035 13.473 1.00 92.38 104 PHE A N 1
ATOM 787 C CA . PHE A 1 104 ? -1.567 13.140 13.906 1.00 92.38 104 PHE A CA 1
ATOM 788 C C . PHE A 1 104 ? -2.632 13.881 14.701 1.00 92.38 104 PHE A C 1
ATOM 790 O O . PHE A 1 104 ? -2.318 14.742 15.527 1.00 92.38 104 PHE A O 1
ATOM 797 N N . SER A 1 105 ? -3.881 13.478 14.496 1.00 92.75 105 SER A N 1
ATOM 798 C CA . SER A 1 105 ? -5.008 13.819 15.361 1.00 92.75 105 SER A CA 1
ATOM 799 C C . SER A 1 105 ? -5.486 12.549 16.057 1.00 92.75 105 SER A C 1
ATOM 801 O O . SER A 1 105 ? -5.549 11.488 15.433 1.00 92.75 105 SER A O 1
ATOM 803 N N . LYS A 1 106 ? -5.824 12.632 17.348 1.00 92.69 106 LYS A N 1
ATOM 804 C CA . LYS A 1 106 ? -6.520 11.527 18.015 1.00 92.69 106 LYS A CA 1
ATOM 805 C C . LYS A 1 106 ? -7.902 11.389 17.392 1.00 92.69 106 LYS A C 1
ATOM 807 O O . LYS A 1 106 ? -8.622 12.377 17.283 1.00 92.69 106 LYS A O 1
ATOM 812 N N . SER A 1 107 ? -8.261 10.181 16.980 1.00 89.06 107 SER A N 1
ATOM 813 C CA . SER A 1 107 ? -9.556 9.924 16.358 1.00 89.06 107 SER A CA 1
ATOM 814 C C . SER A 1 107 ? -10.044 8.539 16.735 1.00 89.06 107 SER A C 1
ATOM 816 O O . SER A 1 107 ? -9.454 7.543 16.323 1.00 89.06 107 SER A O 1
ATOM 818 N N . ILE A 1 108 ? -11.098 8.479 17.548 1.00 89.25 108 ILE A N 1
ATOM 819 C CA . ILE A 1 108 ? -11.651 7.221 18.061 1.00 89.25 108 ILE A CA 1
ATOM 820 C C . ILE A 1 108 ? -12.458 6.538 16.948 1.00 89.25 108 ILE A C 1
ATOM 822 O O . ILE A 1 108 ? -13.285 7.212 16.338 1.00 89.25 108 ILE A O 1
ATOM 826 N N . PRO A 1 109 ? -12.262 5.240 16.660 1.00 86.75 109 PRO A N 1
ATOM 827 C CA . PRO A 1 109 ? -13.078 4.541 15.676 1.00 86.75 109 PRO A CA 1
ATOM 828 C C . PRO A 1 109 ? -14.560 4.641 16.034 1.00 86.75 109 PRO A C 1
ATOM 830 O O . PRO A 1 109 ? -14.929 4.581 17.205 1.00 86.75 109 PRO A O 1
ATOM 833 N N . THR A 1 110 ? -15.412 4.807 15.028 1.00 83.50 110 THR A N 1
ATOM 834 C CA . THR A 1 110 ? -16.862 4.721 15.235 1.00 83.50 110 THR A CA 1
ATOM 835 C C . THR A 1 110 ? -17.256 3.247 15.134 1.00 83.50 110 THR A C 1
ATOM 837 O O . THR A 1 110 ? -17.063 2.678 14.059 1.00 83.50 110 THR A O 1
ATOM 840 N N . PRO A 1 111 ? -17.761 2.611 16.209 1.00 83.12 111 PRO A N 1
ATOM 841 C CA . PRO A 1 111 ? -18.134 1.204 16.168 1.00 83.12 111 PRO A CA 1
ATOM 842 C C . PRO A 1 111 ? -19.254 0.953 15.164 1.00 83.12 111 PRO A C 1
ATOM 844 O O . PRO A 1 111 ? -20.180 1.758 15.040 1.00 83.12 111 PRO A O 1
ATOM 847 N N . LEU A 1 112 ? -19.191 -0.201 14.509 1.00 76.38 112 LEU A N 1
ATOM 848 C CA . LEU A 1 112 ? -20.284 -0.687 13.677 1.00 76.38 112 LEU A CA 1
ATOM 849 C C . LEU A 1 112 ? -21.520 -0.994 14.514 1.00 76.38 112 LEU A C 1
ATOM 851 O O . LEU A 1 112 ? -21.405 -1.493 15.637 1.00 76.38 112 LEU A O 1
ATOM 855 N N . LYS A 1 113 ? -22.703 -0.738 13.952 1.00 76.62 113 LYS A N 1
ATOM 856 C CA . LYS A 1 113 ? -23.968 -1.151 14.571 1.00 76.62 113 LYS A CA 1
ATOM 857 C C . LYS A 1 113 ? -24.498 -2.439 13.950 1.00 76.62 113 LYS A C 1
ATOM 859 O O . LYS A 1 113 ? -24.142 -2.812 12.834 1.00 76.62 113 LYS A O 1
ATOM 864 N N . GLY A 1 114 ? -25.414 -3.074 14.677 1.00 79.75 114 GLY A N 1
ATOM 865 C CA . GLY A 1 114 ? -26.054 -4.319 14.260 1.00 79.75 114 GLY A CA 1
ATOM 866 C C . GLY A 1 114 ? -25.215 -5.562 14.575 1.00 79.75 114 GLY A C 1
ATOM 867 O O . GLY A 1 114 ? -24.187 -5.463 15.248 1.00 79.75 114 GLY A O 1
ATOM 868 N N . PRO A 1 115 ? -25.679 -6.746 14.140 1.00 82.38 115 PRO A N 1
ATOM 869 C CA . PRO A 1 115 ? -24.959 -7.992 14.359 1.00 82.38 115 PRO A CA 1
ATOM 870 C C . PRO A 1 115 ? -23.660 -8.005 13.546 1.00 82.38 115 PRO A C 1
ATOM 872 O O . PRO A 1 115 ? -23.669 -7.780 12.336 1.00 82.38 115 PRO A O 1
ATOM 875 N N . LEU A 1 116 ? -22.544 -8.294 14.214 1.00 81.31 116 LEU A N 1
ATOM 876 C CA . LEU A 1 116 ? -21.235 -8.414 13.579 1.00 81.31 116 LEU A CA 1
ATOM 877 C C . LEU A 1 116 ? -20.990 -9.856 13.156 1.00 81.31 116 LEU A C 1
ATOM 879 O O . LEU A 1 116 ? -21.307 -10.792 13.891 1.00 81.31 116 LEU A O 1
ATOM 883 N N . ARG A 1 117 ? -20.407 -10.046 11.973 1.00 82.25 117 ARG A N 1
ATOM 884 C CA . ARG A 1 117 ? -19.995 -11.370 11.495 1.00 82.25 117 ARG A CA 1
ATOM 885 C C . ARG A 1 117 ? -18.601 -11.314 10.900 1.00 82.25 117 ARG A C 1
ATOM 887 O O . ARG A 1 117 ? -18.270 -10.398 10.156 1.00 82.25 117 ARG A O 1
ATOM 894 N N . LEU A 1 118 ? -17.794 -12.322 11.190 1.00 84.38 118 LEU A N 1
ATOM 895 C CA . LEU A 1 118 ? -16.508 -12.513 10.535 1.00 84.38 118 LEU A CA 1
ATOM 896 C C . LEU A 1 118 ? -16.737 -13.119 9.146 1.00 84.38 118 LEU A C 1
ATOM 898 O O . LEU A 1 118 ? -17.264 -14.222 9.035 1.00 84.38 118 LEU A O 1
ATOM 902 N N . ALA A 1 119 ? -16.363 -12.400 8.092 1.00 78.88 119 ALA A N 1
ATOM 903 C CA . ALA A 1 119 ? -16.465 -12.869 6.713 1.00 78.88 119 ALA A CA 1
ATOM 904 C C . ALA A 1 119 ? -15.212 -13.626 6.253 1.00 78.88 119 ALA A C 1
ATOM 906 O O . ALA A 1 119 ? -15.330 -14.613 5.533 1.00 78.88 119 ALA A O 1
ATOM 907 N N . ALA A 1 120 ? -14.020 -13.177 6.655 1.00 80.50 120 ALA A N 1
ATOM 908 C CA . ALA A 1 120 ? -12.757 -13.829 6.309 1.00 80.50 120 ALA A CA 1
ATOM 909 C C . ALA A 1 120 ? -11.643 -13.490 7.310 1.00 80.50 120 ALA A C 1
ATOM 911 O O . ALA A 1 120 ? -11.705 -12.480 8.009 1.00 80.50 120 ALA A O 1
ATOM 912 N N . VAL A 1 121 ? -10.609 -14.332 7.356 1.00 83.38 121 VAL A N 1
ATOM 913 C CA . VAL A 1 121 ? -9.366 -14.116 8.112 1.00 83.38 121 VAL A CA 1
ATOM 914 C C . VAL A 1 121 ? -8.192 -14.672 7.321 1.00 83.38 121 VAL A C 1
ATOM 916 O O . VAL A 1 121 ? -8.299 -15.746 6.733 1.00 83.38 121 VAL A O 1
ATOM 919 N N . SER A 1 122 ? -7.065 -13.962 7.335 1.00 81.25 122 SER A N 1
ATOM 920 C CA . SER A 1 122 ? -5.782 -14.474 6.863 1.00 81.25 122 SER A CA 1
ATOM 921 C C . SER A 1 122 ? -5.038 -15.133 8.017 1.00 81.25 122 SER A C 1
ATOM 923 O O . SER A 1 122 ? -4.535 -14.467 8.926 1.00 81.25 122 SER A O 1
ATOM 925 N N . LYS A 1 123 ? -4.958 -16.464 7.964 1.00 84.25 123 LYS A N 1
ATOM 926 C CA . LYS A 1 123 ? -4.209 -17.266 8.935 1.00 84.25 123 LYS A CA 1
ATOM 927 C C . LYS A 1 123 ? -2.737 -16.848 9.003 1.00 84.25 123 LYS A C 1
ATOM 929 O O . LYS A 1 123 ? -2.202 -16.696 10.095 1.00 84.25 123 LYS A O 1
ATOM 934 N N . ASP A 1 124 ? -2.117 -16.581 7.852 1.00 76.44 124 ASP A N 1
ATOM 935 C CA . ASP A 1 124 ? -0.712 -16.164 7.756 1.00 76.44 124 ASP A CA 1
ATOM 936 C C . ASP A 1 124 ? -0.446 -14.842 8.476 1.00 76.44 124 ASP A C 1
ATOM 938 O O . ASP A 1 124 ? 0.631 -14.635 9.032 1.00 76.44 124 ASP A O 1
ATOM 942 N N . VAL A 1 125 ? -1.424 -13.937 8.483 1.00 77.62 125 VAL A N 1
ATOM 943 C CA . VAL A 1 125 ? -1.297 -12.675 9.206 1.00 77.62 125 VAL A CA 1
ATOM 944 C C . VAL A 1 125 ? -1.512 -12.877 10.704 1.00 77.62 125 VAL A C 1
ATOM 946 O O . VAL A 1 125 ? -0.715 -12.382 11.500 1.00 77.62 125 VAL A O 1
ATOM 949 N N . LEU A 1 126 ? -2.560 -13.603 11.097 1.00 83.31 126 LEU A N 1
ATOM 950 C CA . LEU A 1 126 ? -2.874 -13.859 12.506 1.00 83.31 126 LEU A CA 1
ATOM 951 C C . LEU A 1 126 ? -1.733 -14.606 13.195 1.00 83.31 126 LEU A C 1
ATOM 953 O O . LEU A 1 126 ? -1.135 -14.082 14.133 1.00 83.31 126 LEU A O 1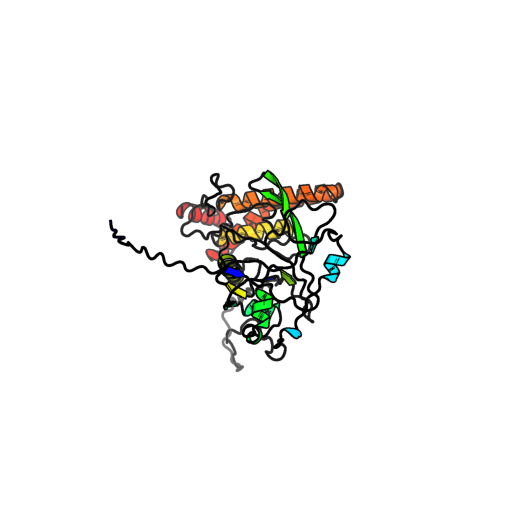
ATOM 957 N N . GLU A 1 127 ? -1.375 -15.777 12.684 1.00 83.62 127 GLU A N 1
ATOM 958 C CA . GLU A 1 127 ? -0.377 -16.634 13.318 1.00 83.62 127 GLU A CA 1
ATOM 959 C C . GLU A 1 127 ? 1.048 -16.183 12.981 1.00 83.62 127 GLU A C 1
ATOM 961 O O . GLU A 1 127 ? 1.910 -16.174 13.854 1.00 83.62 127 GLU A O 1
ATOM 966 N N . GLY A 1 128 ? 1.301 -15.781 11.731 1.00 70.25 128 GLY A N 1
ATOM 967 C CA . GLY A 1 128 ? 2.652 -15.494 11.237 1.00 70.25 128 GLY A CA 1
ATOM 968 C C . GLY A 1 128 ? 3.144 -14.061 11.451 1.00 70.25 128 GLY A C 1
ATOM 969 O O . GLY A 1 128 ? 4.352 -13.837 11.431 1.00 70.25 128 GLY A O 1
ATOM 970 N N . ILE A 1 129 ? 2.250 -13.082 11.651 1.00 71.69 129 ILE A N 1
ATOM 971 C CA . ILE A 1 129 ? 2.636 -11.673 11.879 1.00 71.69 129 ILE A CA 1
ATOM 972 C C . ILE A 1 129 ? 2.233 -11.190 13.272 1.00 71.69 129 ILE A C 1
ATOM 974 O O . ILE A 1 129 ? 2.993 -10.462 13.913 1.00 71.69 129 ILE A O 1
ATOM 978 N N . LEU A 1 130 ? 1.033 -11.552 13.728 1.00 80.12 130 LEU A N 1
ATOM 979 C CA . LEU A 1 130 ? 0.476 -11.072 14.994 1.00 80.12 130 LEU A CA 1
ATOM 980 C C . LEU A 1 130 ? 0.688 -12.049 16.157 1.00 80.12 130 LEU A C 1
ATOM 982 O O . LEU A 1 130 ? 0.388 -11.690 17.295 1.00 80.12 130 LEU A O 1
ATOM 986 N N . ASN A 1 131 ? 1.212 -13.251 15.886 1.00 83.31 131 ASN A N 1
ATOM 987 C CA . ASN A 1 131 ? 1.373 -14.343 16.850 1.00 83.31 131 ASN A CA 1
ATOM 988 C C . ASN A 1 131 ? 0.081 -14.665 17.619 1.00 83.31 131 ASN A C 1
ATOM 990 O O . ASN A 1 131 ? 0.117 -15.009 18.801 1.00 83.31 131 ASN A O 1
ATOM 994 N N . LEU A 1 132 ? -1.062 -14.517 16.955 1.00 86.44 132 LEU A N 1
ATOM 995 C CA . LEU A 1 132 ? -2.386 -14.826 17.473 1.00 86.44 132 LEU A CA 1
ATOM 996 C C . LEU A 1 132 ? -2.820 -16.188 16.942 1.00 86.44 132 LEU A C 1
ATOM 998 O O . LEU A 1 132 ? -2.785 -16.424 15.736 1.00 86.44 132 LEU A O 1
ATOM 1002 N N . ASP A 1 133 ? -3.254 -17.065 17.840 1.00 91.19 133 ASP A N 1
ATOM 1003 C CA . ASP A 1 133 ? -3.863 -18.334 17.460 1.00 91.19 133 ASP A CA 1
ATOM 1004 C C . ASP A 1 133 ? -5.202 -18.075 16.763 1.00 91.19 133 ASP A C 1
ATOM 1006 O O . ASP A 1 133 ? -5.981 -17.222 17.192 1.00 91.19 133 ASP A O 1
ATOM 1010 N N . MET A 1 134 ? -5.511 -18.825 15.706 1.00 91.12 134 MET A N 1
ATOM 1011 C CA . MET A 1 134 ? -6.782 -18.686 14.991 1.00 91.12 134 MET A CA 1
ATOM 1012 C C . MET A 1 134 ? -8.018 -18.826 15.894 1.00 91.12 134 MET A C 1
ATOM 1014 O O . MET A 1 134 ? -9.065 -18.265 15.563 1.00 91.12 134 MET A O 1
ATOM 1018 N N . ALA A 1 135 ? -7.924 -19.505 17.041 1.00 91.44 135 ALA A N 1
ATOM 1019 C CA . ALA A 1 135 ? -9.002 -19.614 18.019 1.00 91.44 135 ALA A CA 1
ATOM 1020 C C . ALA A 1 135 ? -9.508 -18.250 18.523 1.00 91.44 135 ALA A C 1
ATOM 1022 O O . ALA A 1 135 ? -10.708 -18.116 18.773 1.00 91.44 135 ALA A O 1
ATOM 1023 N N . VAL A 1 136 ? -8.656 -17.212 18.591 1.00 90.56 136 VAL A N 1
ATOM 1024 C CA . VAL A 1 136 ? -9.080 -15.874 19.058 1.00 90.56 136 VAL A CA 1
ATOM 1025 C C . VAL A 1 136 ? -10.171 -15.274 18.173 1.00 90.56 136 VAL A C 1
ATOM 1027 O O . VAL A 1 136 ? -10.999 -14.496 18.645 1.00 90.56 136 VAL A O 1
ATOM 1030 N N . THR A 1 137 ? -10.215 -15.670 16.897 1.00 89.88 137 THR A N 1
ATOM 1031 C CA . THR A 1 137 ? -11.174 -15.162 15.906 1.00 89.88 137 THR A CA 1
ATOM 1032 C C . THR A 1 137 ? -12.616 -15.585 16.184 1.00 89.88 137 THR A C 1
ATOM 1034 O O . THR A 1 137 ? -13.537 -14.998 15.625 1.00 89.88 137 THR A O 1
ATOM 1037 N N . GLN A 1 138 ? -12.816 -16.577 17.060 1.00 89.94 138 GLN A N 1
ATOM 1038 C CA . GLN A 1 138 ? -14.135 -17.054 17.484 1.00 89.94 138 GLN A CA 1
ATOM 1039 C C . GLN A 1 138 ? -14.719 -16.241 18.650 1.00 89.94 138 GLN A C 1
ATOM 1041 O O . GLN A 1 138 ? -15.856 -16.476 19.052 1.00 89.94 138 GLN A O 1
ATOM 1046 N N . SER A 1 139 ? -13.950 -15.309 19.220 1.00 90.38 139 SER A N 1
ATOM 1047 C CA . SER A 1 139 ? -14.395 -14.487 20.345 1.00 90.38 139 SER A CA 1
ATOM 1048 C C . SER A 1 139 ? -15.151 -13.234 19.887 1.00 90.38 139 SER A C 1
ATOM 1050 O O . SER A 1 139 ? -14.772 -12.572 18.919 1.00 90.38 139 SER A O 1
ATOM 1052 N N . GLU A 1 140 ? -16.175 -12.848 20.653 1.00 89.69 140 GLU A N 1
ATOM 1053 C CA . GLU A 1 140 ? -16.852 -11.546 20.511 1.00 89.69 140 GLU A CA 1
ATOM 1054 C C . GLU A 1 140 ? -15.871 -10.377 20.674 1.00 89.69 140 GLU A C 1
ATOM 1056 O O . GLU A 1 140 ? -15.994 -9.332 20.036 1.00 89.69 140 GLU A O 1
ATOM 1061 N N . GLU A 1 141 ? -14.839 -10.556 21.498 1.00 89.19 141 GLU A N 1
ATOM 1062 C CA . GLU A 1 141 ? -13.825 -9.533 21.716 1.00 89.19 141 GLU A CA 1
ATOM 1063 C C . GLU A 1 141 ? -13.016 -9.230 20.458 1.00 89.19 141 GLU A C 1
ATOM 1065 O O . GLU A 1 141 ? -12.752 -8.062 20.168 1.00 89.19 141 GLU A O 1
ATOM 1070 N N . PHE A 1 142 ? -12.656 -10.265 19.693 1.00 89.94 142 PHE A N 1
ATOM 1071 C CA . PHE A 1 142 ? -11.977 -10.096 18.415 1.00 89.94 142 PHE A CA 1
ATOM 1072 C C . PHE A 1 142 ? -12.878 -9.405 17.393 1.00 89.94 142 PHE A C 1
ATOM 1074 O O . PHE A 1 142 ? -12.410 -8.497 16.704 1.00 89.94 142 PHE A O 1
ATOM 1081 N N . LEU A 1 143 ? -14.164 -9.777 17.325 1.00 88.31 143 LEU A N 1
ATOM 1082 C CA . LEU A 1 143 ? -15.137 -9.114 16.451 1.00 88.31 143 LEU A CA 1
ATOM 1083 C C . LEU A 1 143 ? -15.217 -7.619 16.762 1.00 88.31 143 LEU A C 1
ATOM 1085 O O . LEU A 1 143 ? -15.038 -6.797 15.864 1.00 88.31 143 LEU A O 1
ATOM 1089 N N . HIS A 1 144 ? -15.401 -7.267 18.036 1.00 87.88 144 HIS A N 1
ATOM 1090 C CA . HIS A 1 144 ? -15.464 -5.876 18.465 1.00 87.88 144 HIS A CA 1
ATOM 1091 C C . HIS A 1 144 ? -14.138 -5.139 18.276 1.00 87.88 144 HIS A C 1
ATOM 1093 O O . HIS A 1 144 ? -14.150 -3.964 17.920 1.00 87.88 144 HIS A O 1
ATOM 1099 N N . TYR A 1 145 ? -12.989 -5.779 18.480 1.00 87.19 145 TYR A N 1
ATOM 1100 C CA . TYR A 1 145 ? -11.699 -5.143 18.215 1.00 87.19 145 TYR A CA 1
ATOM 1101 C C . TYR A 1 145 ? -11.510 -4.845 16.722 1.00 87.19 145 TYR A C 1
ATOM 1103 O O . TYR A 1 145 ? -11.251 -3.702 16.340 1.00 87.19 145 TYR A O 1
ATOM 1111 N N . ALA A 1 146 ? -11.705 -5.850 15.867 1.00 83.31 146 ALA A N 1
ATOM 1112 C CA . ALA A 1 146 ? -11.544 -5.723 14.422 1.00 83.31 146 ALA A CA 1
ATOM 1113 C C . ALA A 1 146 ? -12.580 -4.776 13.782 1.00 83.31 146 ALA A C 1
ATOM 1115 O O . ALA A 1 146 ? -12.308 -4.195 12.733 1.00 83.31 146 ALA A O 1
ATOM 1116 N N . SER A 1 147 ? -13.737 -4.573 14.424 1.00 81.25 147 SER A N 1
ATOM 1117 C CA . SER A 1 147 ? -14.786 -3.642 13.990 1.00 81.25 147 SER A CA 1
ATOM 1118 C C . SER A 1 147 ? -14.716 -2.252 14.643 1.00 81.25 147 SER A C 1
ATOM 1120 O O . SER A 1 147 ? -15.648 -1.461 14.491 1.00 81.25 147 SER A O 1
ATOM 1122 N N . GLY A 1 148 ? -13.680 -1.959 15.439 1.00 83.06 148 GLY A N 1
ATOM 1123 C CA . GLY A 1 148 ? -13.517 -0.669 16.124 1.00 83.06 148 GLY A CA 1
ATOM 1124 C C . GLY A 1 148 ? -14.433 -0.431 17.336 1.00 83.06 148 GLY A C 1
ATOM 1125 O O . GLY A 1 148 ? -14.506 0.692 17.826 1.00 83.06 148 GLY A O 1
ATOM 1126 N N . GLY A 1 149 ? -15.126 -1.460 17.830 1.00 86.50 149 GLY A N 1
ATOM 1127 C CA . GLY A 1 149 ? -15.954 -1.436 19.043 1.00 86.50 149 GLY A CA 1
ATOM 1128 C C . GLY A 1 149 ? -15.203 -1.666 20.361 1.00 86.50 149 GLY A C 1
ATOM 1129 O O . GLY A 1 149 ? -15.672 -1.220 21.406 1.00 86.50 149 GLY A O 1
ATOM 1130 N N . LYS A 1 150 ? -14.032 -2.314 20.330 1.00 89.31 150 LYS A N 1
ATOM 1131 C CA . LYS A 1 150 ? -13.132 -2.495 21.486 1.00 89.31 150 LYS A CA 1
ATOM 1132 C C . LYS A 1 150 ? -11.742 -1.978 21.120 1.00 89.31 150 LYS A C 1
ATOM 1134 O O . LYS A 1 150 ? -11.281 -2.164 19.998 1.00 89.31 150 LYS A O 1
ATOM 1139 N N . LEU A 1 151 ? -11.058 -1.336 22.064 1.00 89.06 151 LEU A N 1
ATOM 1140 C CA . LEU A 1 151 ? -9.643 -0.982 21.935 1.00 89.06 151 LEU A CA 1
ATOM 1141 C C . LEU A 1 151 ? -8.828 -1.867 22.873 1.00 89.06 151 LEU A C 1
ATOM 1143 O O . LEU A 1 151 ? -9.157 -1.983 24.052 1.00 89.06 151 LEU A O 1
ATOM 1147 N N . LEU A 1 152 ? -7.764 -2.476 22.353 1.00 85.75 152 LEU A N 1
ATOM 1148 C CA . LEU A 1 152 ? -6.857 -3.293 23.159 1.00 85.75 152 LEU A CA 1
ATOM 1149 C C . LEU A 1 152 ? -5.858 -2.422 23.936 1.00 85.75 152 LEU A C 1
ATOM 1151 O O . LEU A 1 152 ? -5.620 -1.267 23.547 1.00 85.75 152 LEU A O 1
ATOM 1155 N N . PRO A 1 153 ? -5.253 -2.947 25.019 1.00 88.62 153 PRO A N 1
ATOM 1156 C CA . PRO A 1 153 ? -4.313 -2.202 25.848 1.00 88.62 153 PRO A CA 1
ATOM 1157 C C . PRO A 1 153 ? -3.203 -1.513 25.044 1.00 88.62 153 PRO A C 1
ATOM 1159 O O . PRO A 1 153 ? -2.610 -2.090 24.130 1.00 88.62 153 PRO A O 1
ATOM 1162 N N . GLY A 1 154 ? -2.933 -0.253 25.397 1.00 87.25 154 GLY A N 1
ATOM 1163 C CA . GLY A 1 154 ? -1.914 0.583 24.754 1.00 87.25 154 GLY A CA 1
ATOM 1164 C C . GLY A 1 154 ? -2.331 1.217 23.419 1.00 87.25 154 GLY A C 1
ATOM 1165 O O . GLY A 1 154 ? -1.555 1.989 22.847 1.00 87.25 154 GLY A O 1
ATOM 1166 N N . SER A 1 155 ? -3.562 0.964 22.953 1.00 88.12 155 SER A N 1
ATOM 1167 C CA . SER A 1 155 ? -4.104 1.618 21.760 1.00 88.12 155 SER A CA 1
ATOM 1168 C C . SER A 1 155 ? -4.338 3.110 21.995 1.00 88.12 155 SER A C 1
ATOM 1170 O O . SER A 1 155 ? -5.028 3.509 22.933 1.00 88.12 155 SER A O 1
ATOM 1172 N N . VAL A 1 156 ? -3.830 3.941 21.088 1.00 90.44 156 VAL A N 1
ATOM 1173 C CA . VAL A 1 156 ? -4.207 5.356 20.971 1.00 90.44 156 VAL A CA 1
ATOM 1174 C C . VAL A 1 156 ? -4.557 5.578 19.509 1.00 90.44 156 VAL A C 1
ATOM 1176 O O . VAL A 1 156 ? -3.640 5.726 18.707 1.00 90.44 156 VAL A O 1
ATOM 1179 N N . PRO A 1 157 ? -5.846 5.553 19.140 1.00 90.44 157 PRO A N 1
ATOM 1180 C CA . PRO A 1 157 ? -6.261 5.709 17.754 1.00 90.44 157 PRO A CA 1
ATOM 1181 C C . PRO A 1 157 ? -5.848 7.066 17.170 1.00 90.44 157 PRO A C 1
ATOM 1183 O O . PRO A 1 157 ? -6.255 8.120 17.669 1.00 90.44 157 PRO A O 1
ATOM 1186 N N . LEU A 1 158 ? -5.032 7.041 16.117 1.00 90.50 158 LEU A N 1
ATOM 1187 C CA . LEU A 1 158 ? -4.513 8.227 15.432 1.00 90.50 158 LEU A CA 1
ATOM 1188 C C . LEU A 1 158 ? -4.945 8.242 13.963 1.00 90.50 158 LEU A C 1
ATOM 1190 O O . LEU A 1 158 ? -4.847 7.225 13.279 1.00 90.50 158 LEU A O 1
ATOM 1194 N N . ALA A 1 159 ? -5.341 9.414 13.471 1.00 89.75 159 ALA A N 1
ATOM 1195 C CA . ALA A 1 159 ? -5.510 9.701 12.050 1.00 89.75 159 ALA A CA 1
ATOM 1196 C C . ALA A 1 159 ? -4.295 10.491 11.542 1.00 89.75 159 ALA A C 1
ATOM 1198 O O . ALA A 1 159 ? -3.933 11.521 12.124 1.00 89.75 159 ALA A O 1
ATOM 1199 N N . HIS A 1 160 ? -3.645 10.006 10.482 1.00 90.38 160 HIS A N 1
ATOM 1200 C CA . HIS A 1 160 ? -2.493 10.664 9.874 1.00 90.38 160 HIS A CA 1
ATOM 1201 C C . HIS A 1 160 ? -2.932 11.800 8.947 1.00 90.38 160 HIS A C 1
ATOM 1203 O O . HIS A 1 160 ? -3.806 11.636 8.098 1.00 90.38 160 HIS A O 1
ATOM 1209 N N . ARG A 1 161 ? -2.278 12.954 9.067 1.00 92.25 161 ARG A N 1
ATOM 1210 C CA . ARG A 1 161 ? -2.386 14.077 8.138 1.00 92.25 161 ARG A CA 1
ATOM 1211 C C . ARG A 1 161 ? -1.284 13.980 7.086 1.00 92.25 161 ARG A C 1
ATOM 1213 O O . ARG A 1 161 ? -0.106 14.101 7.410 1.00 92.25 161 ARG A O 1
ATOM 1220 N N . TYR A 1 162 ? -1.672 13.904 5.822 1.00 91.38 162 TYR A N 1
ATOM 1221 C CA . TYR A 1 162 ? -0.758 13.973 4.681 1.00 91.38 162 TYR A CA 1
ATOM 1222 C C . TYR A 1 162 ? -1.335 14.875 3.584 1.00 91.38 162 TYR A C 1
ATOM 1224 O O . TYR A 1 162 ? -2.383 15.489 3.756 1.00 91.38 162 TYR A O 1
ATOM 1232 N N . GLY A 1 163 ? -0.623 15.020 2.473 1.00 91.94 163 GLY A N 1
ATOM 1233 C CA . GLY A 1 163 ? -1.097 15.703 1.272 1.00 91.94 163 GLY A CA 1
ATOM 1234 C C . GLY A 1 163 ? -0.550 14.993 0.043 1.00 91.94 163 GLY A C 1
ATOM 1235 O O . GLY A 1 163 ? 0.357 14.168 0.163 1.00 91.94 163 GLY A O 1
ATOM 1236 N N . GLY A 1 164 ? -1.090 15.297 -1.131 1.00 94.38 164 GLY A N 1
ATOM 1237 C CA . GLY A 1 164 ? -0.700 14.591 -2.343 1.00 94.38 164 GLY A CA 1
ATOM 1238 C C . GLY A 1 164 ? -1.103 15.302 -3.625 1.00 94.38 164 GLY A C 1
ATOM 1239 O O . GLY A 1 164 ? -1.912 16.229 -3.618 1.00 94.38 164 GLY A O 1
ATOM 1240 N N . HIS A 1 165 ? -0.503 14.866 -4.729 1.00 96.31 165 HIS A N 1
ATOM 1241 C CA . HIS A 1 165 ? -0.941 15.208 -6.068 1.00 96.31 165 HIS A CA 1
ATOM 1242 C C . HIS A 1 165 ? -1.928 14.151 -6.548 1.00 96.31 165 HIS A C 1
ATOM 1244 O O . HIS A 1 165 ? -1.541 12.992 -6.694 1.00 96.31 165 HIS A O 1
ATOM 1250 N N . GLN A 1 166 ? -3.163 14.559 -6.821 1.00 93.94 166 GLN A N 1
ATOM 1251 C CA . GLN A 1 166 ? -4.200 13.709 -7.392 1.00 93.94 166 GLN A CA 1
ATOM 1252 C C . GLN A 1 166 ? -4.333 14.022 -8.878 1.00 93.94 166 GLN A C 1
ATOM 1254 O O . GLN A 1 166 ? -4.410 15.191 -9.254 1.00 93.94 166 GLN A O 1
ATOM 1259 N N . PHE A 1 167 ? -4.264 12.996 -9.728 1.00 93.75 167 PHE A N 1
ATOM 1260 C CA . PHE A 1 167 ? -4.268 13.160 -11.190 1.00 93.75 167 PHE A CA 1
ATOM 1261 C C . PHE A 1 167 ? -3.234 14.185 -11.705 1.00 93.75 167 PHE A C 1
ATOM 1263 O O . PHE A 1 167 ? -3.430 14.864 -12.704 1.00 93.75 167 PHE A O 1
ATOM 1270 N N . GLY A 1 168 ? -2.095 14.300 -11.011 1.00 93.19 168 GLY A N 1
ATOM 1271 C CA . GLY A 1 168 ? -1.005 15.219 -11.362 1.00 93.19 168 GLY A CA 1
ATOM 1272 C C . GLY A 1 168 ? -1.087 16.616 -10.733 1.00 93.19 168 GLY A C 1
ATOM 1273 O O . GLY A 1 168 ? -0.081 17.329 -10.737 1.00 93.19 168 GLY A O 1
ATOM 1274 N N . TYR A 1 169 ? -2.209 16.985 -10.113 1.00 95.31 169 TYR A N 1
ATOM 1275 C CA . TYR A 1 169 ? -2.423 18.301 -9.503 1.00 95.31 169 TYR A CA 1
ATOM 1276 C C . TYR A 1 169 ? -2.340 18.244 -7.981 1.00 95.31 169 TYR A C 1
ATOM 1278 O O . TYR A 1 169 ? -2.822 17.303 -7.361 1.00 95.31 169 TYR A O 1
ATOM 1286 N N . TRP A 1 170 ? -1.747 19.262 -7.352 1.00 96.31 170 TRP A N 1
ATOM 1287 C CA . TRP A 1 170 ? -1.675 19.345 -5.891 1.00 96.31 170 TRP A CA 1
ATOM 1288 C C . TRP A 1 170 ? -3.073 19.490 -5.272 1.00 96.31 170 TRP A C 1
ATOM 1290 O O . TRP A 1 170 ? -3.744 20.497 -5.490 1.00 96.31 170 TRP A O 1
ATOM 1300 N N . ALA A 1 171 ? -3.482 18.513 -4.462 1.00 93.94 171 ALA A N 1
ATOM 1301 C CA . ALA A 1 171 ? -4.811 18.456 -3.846 1.00 93.94 171 ALA A CA 1
ATOM 1302 C C . ALA A 1 171 ? -4.878 19.121 -2.457 1.00 93.94 171 ALA A C 1
ATOM 1304 O O . ALA A 1 171 ? -5.923 19.132 -1.810 1.00 93.94 171 ALA A O 1
ATOM 1305 N N . GLY A 1 172 ? -3.771 19.689 -1.967 1.00 93.81 172 GLY A N 1
ATOM 1306 C CA . GLY A 1 172 ? -3.721 20.269 -0.628 1.00 93.81 172 GLY A CA 1
ATOM 1307 C C . GLY A 1 172 ? -3.619 19.215 0.474 1.00 93.81 172 GLY A C 1
ATOM 1308 O O . GLY A 1 172 ? -2.909 18.217 0.344 1.00 93.81 172 GLY A O 1
ATOM 1309 N N . GLN A 1 173 ? -4.268 19.486 1.608 1.00 93.38 173 GLN A N 1
ATOM 1310 C CA . GLN A 1 173 ? -4.257 18.581 2.753 1.00 93.38 173 GLN A CA 1
ATOM 1311 C C . GLN A 1 173 ? -5.296 17.470 2.568 1.00 93.38 173 GLN A C 1
ATOM 1313 O O . GLN A 1 173 ? -6.483 17.743 2.417 1.00 93.38 173 GLN A O 1
ATOM 1318 N N . LEU A 1 174 ? -4.826 16.235 2.690 1.00 91.38 174 LEU A N 1
ATOM 1319 C CA . LEU A 1 174 ? -5.597 15.002 2.774 1.00 91.38 174 LEU A CA 1
ATOM 1320 C C . LEU A 1 174 ? -5.443 14.411 4.192 1.00 91.38 174 LEU A C 1
ATOM 1322 O O . LEU A 1 174 ? -5.151 15.121 5.161 1.00 91.38 174 LEU A O 1
ATOM 1326 N N . GLY A 1 175 ? -5.636 13.106 4.333 1.00 86.94 175 GLY A N 1
ATOM 1327 C CA . GLY A 1 175 ? -5.407 12.387 5.577 1.00 86.94 175 GLY A CA 1
ATOM 1328 C C . GLY A 1 175 ? -6.146 11.060 5.609 1.00 86.94 175 GLY A C 1
ATOM 1329 O O . GLY A 1 175 ? -6.898 10.731 4.690 1.00 86.94 175 GLY A O 1
ATOM 1330 N N . ASP A 1 176 ? -5.963 10.326 6.701 1.00 86.12 176 ASP A N 1
ATOM 1331 C CA . ASP A 1 176 ? -6.724 9.114 6.983 1.00 86.12 176 ASP A CA 1
ATOM 1332 C C . ASP A 1 176 ? -8.195 9.474 7.285 1.00 86.12 176 ASP A C 1
ATOM 1334 O O . ASP A 1 176 ? -8.608 9.601 8.433 1.00 86.12 176 ASP A O 1
ATOM 1338 N N . GLY A 1 177 ? -9.006 9.667 6.241 1.00 80.94 177 GLY A N 1
ATOM 1339 C CA . GLY A 1 177 ? -10.420 10.051 6.378 1.00 80.94 177 GLY A CA 1
ATOM 1340 C C . GLY A 1 177 ? -11.359 8.911 6.793 1.00 80.94 177 GLY A C 1
ATOM 1341 O O . GLY A 1 177 ? -12.504 9.158 7.157 1.00 80.94 177 GLY A O 1
ATOM 1342 N N . ARG A 1 178 ? -10.886 7.663 6.714 1.00 75.38 178 ARG A N 1
ATOM 1343 C CA . ARG A 1 178 ? -11.642 6.430 7.023 1.00 75.38 178 ARG A CA 1
ATOM 1344 C C . ARG A 1 178 ? -10.738 5.314 7.559 1.00 75.38 178 ARG A C 1
ATOM 1346 O O . ARG A 1 178 ? -11.016 4.135 7.372 1.00 75.38 178 ARG A O 1
ATOM 1353 N N . ALA A 1 179 ? -9.605 5.686 8.146 1.00 77.75 179 ALA A N 1
ATOM 1354 C CA . ALA A 1 179 ? -8.639 4.747 8.695 1.00 77.75 179 ALA A CA 1
ATOM 1355 C C . ALA A 1 179 ? -8.116 5.275 10.029 1.00 77.75 179 ALA A C 1
ATOM 1357 O O . ALA A 1 179 ? -8.033 6.482 10.246 1.00 77.75 179 ALA A O 1
ATOM 1358 N N . HIS A 1 180 ? -7.757 4.354 10.918 1.00 83.19 180 HIS A N 1
ATOM 1359 C CA . HIS A 1 180 ? -7.174 4.681 12.210 1.00 83.19 180 HIS A CA 1
ATOM 1360 C C . HIS A 1 180 ? -5.943 3.808 12.427 1.00 83.19 180 HIS A C 1
ATOM 1362 O O . HIS A 1 180 ? -6.003 2.582 12.326 1.00 83.19 180 HIS A O 1
ATOM 1368 N N . SER A 1 181 ? -4.824 4.428 12.784 1.00 84.56 181 SER A N 1
ATOM 1369 C CA . SER A 1 181 ? -3.695 3.707 13.356 1.00 84.56 181 SER A CA 1
ATOM 1370 C C . SER A 1 181 ? -3.995 3.445 14.829 1.00 84.56 181 SER A C 1
ATOM 1372 O O . SER A 1 181 ? -4.003 4.380 15.627 1.00 84.56 181 SER A O 1
ATOM 1374 N N . LEU A 1 182 ? -4.289 2.194 15.197 1.00 85.62 182 LEU A N 1
ATOM 1375 C CA . LEU A 1 182 ? -4.577 1.839 16.597 1.00 85.62 182 LEU A CA 1
ATOM 1376 C C . LEU A 1 182 ? -3.315 1.757 17.453 1.00 85.62 182 LEU A C 1
ATOM 1378 O O . LEU A 1 182 ? -3.379 1.943 18.664 1.00 85.62 182 LEU A O 1
ATOM 1382 N N . GLY A 1 183 ? -2.178 1.497 16.817 1.00 79.62 183 GLY A N 1
ATOM 1383 C CA . GLY A 1 183 ? -0.881 1.401 17.457 1.00 79.62 183 GLY A CA 1
ATOM 1384 C C . GLY A 1 183 ? -0.000 0.372 16.785 1.00 79.62 183 GLY A C 1
ATOM 1385 O O . GLY A 1 183 ? -0.414 -0.362 15.890 1.00 79.62 183 GLY A O 1
ATOM 1386 N N . ARG A 1 184 ? 1.255 0.334 17.215 1.00 78.56 184 ARG A N 1
ATOM 1387 C CA . ARG A 1 184 ? 2.243 -0.585 16.674 1.00 78.56 184 ARG A CA 1
ATOM 1388 C C . ARG A 1 184 ? 2.312 -1.827 17.551 1.00 78.56 184 ARG A C 1
ATOM 1390 O O . ARG A 1 184 ? 2.703 -1.725 18.713 1.00 78.56 184 ARG A O 1
ATOM 1397 N N . TYR A 1 185 ? 1.975 -2.980 16.986 1.00 77.88 185 TYR A N 1
ATOM 1398 C CA . TYR A 1 185 ? 2.334 -4.270 17.571 1.00 77.88 185 TYR A CA 1
ATOM 1399 C C . TYR A 1 185 ? 3.857 -4.454 17.514 1.00 77.88 185 TYR A C 1
ATOM 1401 O O . TYR A 1 185 ? 4.530 -3.887 16.654 1.00 77.88 185 TYR A O 1
ATOM 1409 N N . THR A 1 186 ? 4.440 -5.167 18.467 1.00 67.50 186 THR A N 1
ATOM 1410 C CA . THR A 1 186 ? 5.852 -5.559 18.428 1.00 67.50 186 THR A CA 1
ATOM 1411 C C . THR A 1 186 ? 5.930 -6.942 19.043 1.00 67.50 186 THR A C 1
ATOM 1413 O O . THR A 1 186 ? 5.630 -7.104 20.223 1.00 67.50 186 THR A O 1
ATOM 1416 N N . ASP A 1 187 ? 6.300 -7.932 18.235 1.00 63.31 187 ASP A N 1
ATOM 1417 C CA . ASP A 1 187 ? 6.567 -9.275 18.738 1.00 63.31 187 ASP A CA 1
ATOM 1418 C C . ASP A 1 187 ? 7.749 -9.247 19.728 1.00 63.31 187 ASP A C 1
ATOM 1420 O O . ASP A 1 187 ? 8.630 -8.388 19.635 1.00 63.31 187 ASP A O 1
ATOM 1424 N N . ARG A 1 188 ? 7.816 -10.219 20.644 1.00 55.22 188 ARG A N 1
ATOM 1425 C CA . ARG A 1 188 ? 8.971 -10.459 21.521 1.00 55.22 188 ARG A CA 1
ATOM 1426 C C . ARG A 1 188 ? 10.273 -10.680 20.729 1.00 55.22 188 ARG A C 1
ATOM 1428 O O . ARG A 1 188 ? 11.341 -10.454 21.292 1.00 55.22 188 ARG A O 1
ATOM 1435 N N . SER A 1 189 ? 10.189 -11.028 19.438 1.00 47.31 189 SER A N 1
ATOM 1436 C CA . SER A 1 189 ? 11.320 -11.142 18.498 1.00 47.31 189 SER A CA 1
ATOM 1437 C C . SER A 1 189 ? 11.560 -9.895 17.623 1.00 47.31 189 SER A C 1
ATOM 1439 O O . SER A 1 189 ? 12.588 -9.819 16.961 1.00 47.31 189 SER A O 1
ATOM 1441 N N . GLY A 1 190 ? 10.666 -8.894 17.640 1.00 33.19 190 GLY A N 1
ATOM 1442 C CA . GLY A 1 190 ? 10.921 -7.548 17.097 1.00 33.19 190 GLY A CA 1
ATOM 1443 C C . GLY A 1 190 ? 10.396 -7.187 15.692 1.00 33.19 190 GLY A C 1
ATOM 1444 O O . GLY A 1 190 ? 10.453 -6.003 15.351 1.00 33.19 190 GLY A O 1
ATOM 1445 N N . ASP A 1 191 ? 9.835 -8.115 14.906 1.00 31.22 191 ASP A N 1
ATOM 1446 C CA . ASP A 1 191 ? 9.703 -7.911 13.442 1.00 31.22 191 ASP A CA 1
ATOM 1447 C C . ASP A 1 191 ? 8.299 -7.567 12.885 1.00 31.22 191 ASP A C 1
ATOM 1449 O O . ASP A 1 191 ? 8.167 -7.223 11.708 1.00 31.22 191 ASP A O 1
ATOM 1453 N N . GLY A 1 192 ? 7.234 -7.581 13.691 1.00 33.72 192 GLY A N 1
ATOM 1454 C CA . GLY A 1 192 ? 5.869 -7.293 13.213 1.00 33.72 192 GLY A CA 1
ATOM 1455 C C . GLY A 1 192 ? 5.456 -5.823 13.365 1.00 33.72 192 GLY A C 1
ATOM 1456 O O . GLY A 1 192 ? 5.599 -5.257 14.444 1.00 33.72 192 GLY A O 1
ATOM 1457 N N . ARG A 1 193 ? 4.904 -5.189 12.318 1.00 37.22 193 ARG A N 1
ATOM 1458 C CA . ARG A 1 193 ? 4.185 -3.891 12.378 1.00 37.22 193 ARG A CA 1
ATOM 1459 C C . ARG A 1 193 ? 2.786 -4.082 11.765 1.00 37.22 193 ARG A C 1
ATOM 1461 O O . ARG A 1 193 ? 2.596 -5.025 11.013 1.00 37.22 193 ARG A O 1
ATOM 1468 N N . ALA A 1 194 ? 1.788 -3.254 12.089 1.00 33.72 194 ALA A N 1
ATOM 1469 C CA . ALA A 1 194 ? 0.408 -3.404 11.592 1.00 33.72 194 ALA A CA 1
ATOM 1470 C C . ALA A 1 194 ? -0.350 -2.064 11.565 1.00 33.72 194 ALA A C 1
ATOM 1472 O O . ALA A 1 194 ? -0.155 -1.260 12.473 1.00 33.72 194 ALA A O 1
ATOM 1473 N N . VAL A 1 195 ? -1.172 -1.810 10.534 1.00 33.84 195 VAL A N 1
ATOM 1474 C CA . VAL A 1 195 ? -2.023 -0.605 10.374 1.00 33.84 195 VAL A CA 1
ATOM 1475 C C . VAL A 1 195 ? -3.290 -0.976 9.587 1.00 33.84 195 VAL A C 1
ATOM 1477 O O . VAL A 1 195 ? -3.174 -1.651 8.574 1.00 33.84 195 VAL A O 1
ATOM 1480 N N . ILE A 1 196 ? -4.463 -0.500 10.030 1.00 32.91 196 ILE A N 1
ATOM 1481 C CA . ILE A 1 196 ? -5.831 -0.941 9.661 1.00 32.91 196 ILE A CA 1
ATOM 1482 C C . ILE A 1 196 ? -6.413 -0.194 8.453 1.00 32.91 196 ILE A C 1
ATOM 1484 O O . ILE A 1 196 ? -6.438 1.038 8.502 1.00 32.91 196 ILE A O 1
ATOM 1488 N N . ARG A 1 197 ? -6.950 -0.914 7.443 1.00 43.50 197 ARG A N 1
ATOM 1489 C CA . ARG A 1 197 ? -7.732 -0.395 6.282 1.00 43.50 197 ARG A CA 1
ATOM 1490 C C . ARG A 1 197 ? -8.772 -1.418 5.771 1.00 43.50 197 ARG A C 1
ATOM 1492 O O . ARG A 1 197 ? -8.801 -2.522 6.291 1.00 43.50 197 ARG A O 1
ATOM 1499 N N . SER A 1 198 ? -9.700 -1.039 4.877 1.00 44.94 198 SER A N 1
ATOM 1500 C CA . SER A 1 198 ? -11.024 -1.683 4.685 1.00 44.94 198 SER A CA 1
ATOM 1501 C C . SER A 1 198 ? -11.436 -1.859 3.204 1.00 44.94 198 SER A C 1
ATOM 1503 O O . SER A 1 198 ? -11.634 -0.875 2.494 1.00 44.94 198 SER A O 1
ATOM 1505 N N . SER A 1 199 ? -11.628 -3.119 2.763 1.00 55.69 199 SER A N 1
ATOM 1506 C CA . SER A 1 199 ? -12.835 -3.709 2.117 1.00 55.69 199 SER A CA 1
ATOM 1507 C C . SER A 1 199 ? -12.553 -5.158 1.634 1.00 55.69 199 SER A C 1
ATOM 1509 O O . SER A 1 199 ? -11.411 -5.615 1.704 1.00 55.69 199 SER A O 1
ATOM 1511 N N . VAL A 1 200 ? -13.555 -5.877 1.085 1.00 52.94 200 VAL A N 1
ATOM 1512 C CA . VAL A 1 200 ? -13.381 -7.202 0.429 1.00 52.94 200 VAL A CA 1
ATOM 1513 C C . VAL A 1 200 ? -12.277 -7.157 -0.629 1.00 52.94 200 VAL A C 1
ATOM 1515 O O . VAL A 1 200 ? -11.434 -8.048 -0.683 1.00 52.94 200 VAL A O 1
ATOM 1518 N N . ARG A 1 201 ? -12.270 -6.115 -1.470 1.00 60.31 201 ARG A N 1
ATOM 1519 C CA . ARG A 1 201 ? -11.321 -5.987 -2.585 1.00 60.31 201 ARG A CA 1
ATOM 1520 C C . ARG A 1 201 ? -9.897 -5.787 -2.089 1.00 60.31 201 ARG A C 1
ATOM 1522 O O . ARG A 1 201 ? -8.973 -6.342 -2.669 1.00 60.31 201 ARG A O 1
ATOM 1529 N N . GLU A 1 202 ? -9.738 -5.032 -1.006 1.00 66.81 202 GLU A N 1
ATOM 1530 C CA . GLU A 1 202 ? -8.441 -4.814 -0.370 1.00 66.81 202 GLU A CA 1
ATOM 1531 C C . GLU A 1 202 ? -7.923 -6.101 0.264 1.00 66.81 202 GLU A C 1
ATOM 1533 O O . GLU A 1 202 ? -6.803 -6.481 -0.043 1.00 66.81 202 GLU A O 1
ATOM 1538 N N . PHE A 1 203 ? -8.748 -6.825 1.031 1.00 64.44 203 PHE A N 1
ATOM 1539 C CA . PHE A 1 203 ? -8.350 -8.112 1.611 1.00 64.44 203 PHE A CA 1
ATOM 1540 C C . PHE A 1 203 ? -7.944 -9.127 0.538 1.00 64.44 203 PHE A C 1
ATOM 1542 O O . PHE A 1 203 ? -6.873 -9.726 0.610 1.00 64.44 203 PHE A O 1
ATOM 1549 N N . LEU A 1 204 ? -8.783 -9.309 -0.487 1.00 74.19 204 LEU A N 1
ATOM 1550 C CA . LEU A 1 204 ? -8.507 -10.279 -1.545 1.00 74.19 204 LEU A CA 1
ATOM 1551 C C . LEU A 1 204 ? -7.262 -9.900 -2.344 1.00 74.19 204 LEU A C 1
ATOM 1553 O O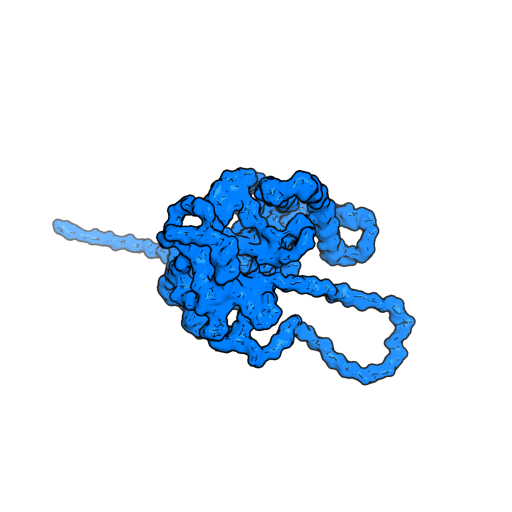 . LEU A 1 204 ? -6.409 -10.753 -2.577 1.00 74.19 204 LEU A O 1
ATOM 1557 N N . CYS A 1 205 ? -7.140 -8.638 -2.761 1.00 78.69 205 CYS A N 1
ATOM 1558 C CA . CYS A 1 205 ? -6.030 -8.227 -3.610 1.00 78.69 205 CYS A CA 1
ATOM 1559 C C . CYS A 1 205 ? -4.715 -8.152 -2.837 1.00 78.69 205 CYS A C 1
ATOM 1561 O O . CYS A 1 205 ? -3.682 -8.536 -3.378 1.00 78.69 205 CYS A O 1
ATOM 1563 N N . SER A 1 206 ? -4.738 -7.724 -1.573 1.00 69.06 206 SER A N 1
ATOM 1564 C CA . SER A 1 206 ? -3.536 -7.686 -0.746 1.00 69.06 206 SER A CA 1
ATOM 1565 C C . SER A 1 206 ? -2.972 -9.089 -0.527 1.00 69.06 206 SER A C 1
ATOM 1567 O O . SER A 1 206 ? -1.776 -9.314 -0.684 1.00 69.06 206 SER A O 1
ATOM 1569 N N . GLU A 1 207 ? -3.826 -10.073 -0.237 1.00 77.62 207 GLU A N 1
ATOM 1570 C CA . GLU A 1 207 ? -3.365 -11.450 -0.053 1.00 77.62 207 GLU A CA 1
ATOM 1571 C C . GLU A 1 207 ? -3.002 -12.108 -1.395 1.00 77.62 207 GLU A C 1
ATOM 1573 O O . GLU A 1 207 ? -1.987 -12.797 -1.478 1.00 77.62 207 GLU A O 1
ATOM 1578 N N . ALA A 1 208 ? -3.736 -11.831 -2.479 1.00 77.69 208 ALA A N 1
ATOM 1579 C CA . ALA A 1 208 ? -3.371 -12.301 -3.817 1.00 77.69 208 ALA A CA 1
ATOM 1580 C C . ALA A 1 208 ? -1.992 -11.779 -4.249 1.00 77.69 208 ALA A C 1
ATOM 1582 O O . ALA A 1 208 ? -1.144 -12.561 -4.672 1.00 77.69 208 ALA A O 1
ATOM 1583 N N . MET A 1 209 ? -1.729 -10.480 -4.083 1.00 73.31 209 MET A N 1
ATOM 1584 C CA . MET A 1 209 ? -0.433 -9.872 -4.396 1.00 73.31 209 MET A CA 1
ATOM 1585 C C . MET A 1 209 ? 0.689 -10.470 -3.543 1.00 73.31 209 MET A C 1
ATOM 1587 O O . MET A 1 209 ? 1.774 -10.734 -4.063 1.00 73.31 209 MET A O 1
ATOM 1591 N N . HIS A 1 210 ? 0.412 -10.782 -2.272 1.00 66.00 210 HIS A N 1
ATOM 1592 C CA . HIS A 1 210 ? 1.365 -11.462 -1.401 1.00 66.00 210 HIS A CA 1
ATOM 1593 C C . HIS A 1 210 ? 1.752 -12.842 -1.949 1.00 66.00 210 HIS A C 1
ATOM 1595 O O . HIS A 1 210 ? 2.943 -13.136 -2.066 1.00 66.00 210 HIS A O 1
ATOM 1601 N N . PHE A 1 211 ? 0.772 -13.661 -2.344 1.00 79.50 211 PHE A N 1
ATOM 1602 C CA . PHE A 1 211 ? 1.023 -14.985 -2.927 1.00 79.50 211 PHE A CA 1
ATOM 1603 C C . PHE A 1 211 ? 1.602 -14.925 -4.350 1.00 79.50 211 PHE A C 1
ATOM 1605 O O . PHE A 1 211 ? 2.325 -15.833 -4.762 1.00 79.50 211 PHE A O 1
ATOM 1612 N N . LEU A 1 212 ? 1.378 -13.826 -5.077 1.00 79.06 212 LEU A N 1
ATOM 1613 C CA . LEU A 1 212 ? 2.080 -13.500 -6.324 1.00 79.06 212 LEU A CA 1
ATOM 1614 C C . LEU A 1 212 ? 3.507 -12.976 -6.091 1.00 79.06 212 LEU A C 1
ATOM 1616 O O . LEU A 1 212 ? 4.212 -12.683 -7.055 1.00 79.06 212 LEU A O 1
ATOM 1620 N N . HIS A 1 213 ? 3.956 -12.881 -4.835 1.00 74.38 213 HIS A N 1
ATOM 1621 C CA . HIS A 1 213 ? 5.265 -12.355 -4.444 1.00 74.38 213 HIS A CA 1
ATOM 1622 C C . HIS A 1 213 ? 5.499 -10.901 -4.881 1.00 74.38 213 HIS A C 1
ATOM 1624 O O . HIS A 1 213 ? 6.642 -10.462 -5.058 1.00 74.38 213 HIS A O 1
ATOM 1630 N N . VAL A 1 214 ? 4.419 -10.137 -5.033 1.00 65.06 214 VAL A N 1
ATOM 1631 C CA . VAL A 1 214 ? 4.480 -8.689 -5.196 1.00 65.06 214 VAL A CA 1
ATOM 1632 C C . VAL A 1 214 ? 4.425 -8.058 -3.803 1.00 65.06 214 VAL A C 1
ATOM 1634 O O . VAL A 1 214 ? 3.516 -8.375 -3.033 1.00 65.06 214 VAL A O 1
ATOM 1637 N N . PRO A 1 215 ? 5.370 -7.175 -3.434 1.00 67.50 215 PRO A N 1
ATOM 1638 C CA . PRO A 1 215 ? 5.307 -6.466 -2.164 1.00 67.50 215 PRO A CA 1
ATOM 1639 C C . PRO A 1 215 ? 3.956 -5.752 -2.012 1.00 67.50 215 PRO A C 1
ATOM 1641 O O . PRO A 1 215 ? 3.535 -5.004 -2.896 1.00 67.50 215 PRO A O 1
ATOM 1644 N N . THR A 1 216 ? 3.274 -5.958 -0.884 1.00 59.62 216 THR A N 1
ATOM 1645 C CA . THR A 1 216 ? 1.927 -5.426 -0.608 1.00 59.62 216 THR A CA 1
ATOM 1646 C C . THR A 1 216 ? 1.660 -5.303 0.892 1.00 59.62 216 THR A C 1
ATOM 1648 O O . THR A 1 216 ? 2.272 -6.023 1.687 1.00 59.62 216 THR A O 1
ATOM 1651 N N . SER A 1 217 ? 0.724 -4.426 1.278 1.00 63.50 217 SER A N 1
ATOM 1652 C CA . SER A 1 217 ? 0.060 -4.495 2.589 1.00 63.50 217 SER A CA 1
ATOM 1653 C C . SER A 1 217 ? -0.549 -5.890 2.814 1.00 63.50 217 SER A C 1
ATOM 1655 O O . SER A 1 217 ? -0.777 -6.615 1.845 1.00 63.50 217 SER A O 1
ATOM 1657 N N . ARG A 1 218 ? -0.786 -6.305 4.069 1.00 67.56 218 ARG A N 1
ATOM 1658 C CA . ARG A 1 218 ? -1.376 -7.623 4.388 1.00 67.56 218 ARG A CA 1
ATOM 1659 C C . ARG A 1 218 ? -2.647 -7.487 5.202 1.00 67.56 218 ARG A C 1
ATOM 1661 O O . ARG A 1 218 ? -2.643 -6.822 6.233 1.00 67.56 218 ARG A O 1
ATOM 1668 N N . ALA A 1 219 ? -3.714 -8.168 4.809 1.00 57.62 219 ALA A N 1
ATOM 1669 C CA . ALA A 1 219 ? -4.996 -8.067 5.495 1.00 57.62 219 ALA A CA 1
ATOM 1670 C C . ALA A 1 219 ? -5.238 -9.272 6.409 1.00 57.62 219 ALA A C 1
ATOM 1672 O O . ALA A 1 219 ? -5.221 -10.415 5.977 1.00 57.62 219 ALA A O 1
ATOM 1673 N N . ALA A 1 220 ? -5.447 -9.006 7.693 1.00 58.47 220 ALA A N 1
ATOM 1674 C CA . ALA A 1 220 ? -5.622 -9.983 8.759 1.00 58.47 220 ALA A CA 1
ATOM 1675 C C . ALA A 1 220 ? -7.051 -10.517 8.862 1.00 58.47 220 ALA A C 1
ATOM 1677 O O . ALA A 1 220 ? -7.234 -11.719 9.001 1.00 58.47 220 ALA A O 1
ATOM 1678 N N . SER A 1 221 ? -8.072 -9.665 8.804 1.00 63.81 221 SER A N 1
ATOM 1679 C CA . SER A 1 221 ? -9.471 -10.098 8.934 1.00 63.81 221 SER A CA 1
ATOM 1680 C C . SER A 1 221 ? -10.405 -9.330 8.019 1.00 63.81 221 SER A C 1
ATOM 1682 O O . SER A 1 221 ? -9.977 -8.410 7.345 1.00 63.81 221 SER A O 1
ATOM 1684 N N . LEU A 1 222 ? -11.666 -9.740 7.961 1.00 60.22 222 LEU A N 1
ATOM 1685 C CA . LEU A 1 222 ? -12.732 -9.106 7.208 1.00 60.22 222 LEU A CA 1
ATOM 1686 C C . LEU A 1 222 ? -14.040 -9.271 7.994 1.00 60.22 222 LEU A C 1
ATOM 1688 O O . LEU A 1 222 ? -14.486 -10.395 8.199 1.00 60.22 222 LEU A O 1
ATOM 1692 N N . ILE A 1 223 ? -14.641 -8.181 8.457 1.00 58.50 223 ILE A N 1
ATOM 1693 C CA . ILE A 1 223 ? -15.777 -8.129 9.387 1.00 58.50 223 ILE A CA 1
ATOM 1694 C C . ILE A 1 223 ? -16.930 -7.423 8.719 1.00 58.50 223 ILE A C 1
ATOM 1696 O O . ILE A 1 223 ? -16.720 -6.370 8.128 1.00 58.50 223 ILE A O 1
ATOM 1700 N N . VAL A 1 224 ? -18.140 -7.946 8.872 1.00 57.03 224 VAL A N 1
ATOM 1701 C CA . VAL A 1 224 ? -19.308 -7.407 8.203 1.00 57.03 224 VAL A CA 1
ATOM 1702 C C . VAL A 1 224 ? -20.481 -7.058 9.102 1.00 57.03 224 VAL A C 1
ATOM 1704 O O . VAL A 1 224 ? -20.682 -7.709 10.126 1.00 57.03 224 VAL A O 1
ATOM 1707 N N . SER A 1 225 ? -21.233 -6.018 8.717 1.00 58.00 225 SER A N 1
ATOM 1708 C CA . SER A 1 225 ? -22.469 -5.565 9.378 1.00 58.00 225 SER A CA 1
ATOM 1709 C C . SER A 1 225 ? -23.528 -5.095 8.368 1.00 58.00 225 SER A C 1
ATOM 1711 O O . SER A 1 225 ? -23.219 -4.874 7.197 1.00 58.00 225 SER A O 1
ATOM 1713 N N . ASP A 1 226 ? -24.767 -4.917 8.832 1.00 50.78 226 ASP A N 1
ATOM 1714 C CA . ASP A 1 226 ? -25.933 -4.576 8.000 1.00 50.78 226 ASP A CA 1
ATOM 1715 C C . ASP A 1 226 ? -26.104 -3.051 7.738 1.00 50.78 226 ASP A C 1
ATOM 1717 O O . ASP A 1 226 ? -27.137 -2.619 7.222 1.00 50.78 226 ASP A O 1
ATOM 1721 N N . GLU A 1 227 ? -25.131 -2.198 8.098 1.00 42.91 227 GLU A N 1
ATOM 1722 C CA . GLU A 1 227 ? -25.223 -0.735 7.900 1.00 42.91 227 GLU A CA 1
ATOM 1723 C C . GLU A 1 227 ? -24.855 -0.296 6.458 1.00 42.91 227 GLU A C 1
ATOM 1725 O O . GLU A 1 227 ? -23.812 -0.698 5.935 1.00 42.91 227 GLU A O 1
ATOM 1730 N N . PRO A 1 228 ? -25.653 0.578 5.802 1.00 28.22 228 PRO A N 1
ATOM 1731 C CA . PRO A 1 228 ? -25.356 1.079 4.458 1.00 28.22 228 PRO A CA 1
ATOM 1732 C C . PRO A 1 228 ? -24.266 2.166 4.471 1.00 28.22 228 PRO A C 1
ATOM 1734 O O . PRO A 1 228 ? -24.397 3.178 5.159 1.00 28.22 228 PRO A O 1
ATOM 1737 N N . VAL A 1 229 ? -23.207 1.994 3.669 1.00 33.44 229 VAL A N 1
ATOM 1738 C CA . VAL A 1 229 ? -22.064 2.929 3.558 1.00 33.44 229 VAL A CA 1
ATOM 1739 C C . VAL A 1 229 ? -21.602 3.058 2.093 1.00 33.44 229 VAL A C 1
ATOM 1741 O O . VAL A 1 229 ? -21.704 2.105 1.326 1.00 33.44 229 VAL A O 1
ATOM 1744 N N . MET A 1 230 ? -21.093 4.235 1.691 1.00 25.17 230 MET A N 1
ATOM 1745 C CA . MET A 1 230 ? -20.655 4.571 0.318 1.00 25.17 230 MET A CA 1
ATOM 1746 C C . MET A 1 230 ? -19.150 4.963 0.224 1.00 25.17 230 MET A C 1
ATOM 1748 O O . MET A 1 230 ? -18.744 5.887 0.925 1.00 25.17 230 MET A O 1
ATOM 1752 N N . ARG A 1 231 ? -18.411 4.333 -0.732 1.00 34.41 231 ARG A N 1
ATOM 1753 C CA . ARG A 1 231 ? -17.040 4.579 -1.330 1.00 34.41 231 ARG A CA 1
ATOM 1754 C C . ARG A 1 231 ? -15.770 4.505 -0.428 1.00 34.41 231 ARG A C 1
ATOM 1756 O O . ARG A 1 231 ? -15.855 4.842 0.744 1.00 34.41 231 ARG A O 1
ATOM 1763 N N . ASP A 1 232 ? -14.499 4.259 -0.837 1.00 26.08 232 ASP A N 1
ATOM 1764 C CA . ASP A 1 232 ? -13.679 3.676 -1.962 1.00 26.08 232 ASP A CA 1
ATOM 1765 C C . ASP A 1 232 ? -12.217 4.214 -1.815 1.00 26.08 232 ASP A C 1
ATOM 1767 O O . ASP A 1 232 ? -12.110 5.442 -1.765 1.00 26.08 232 ASP A O 1
ATOM 1771 N N . GLN A 1 233 ? -11.071 3.497 -1.872 1.00 27.48 233 GLN A N 1
ATOM 1772 C CA . GLN A 1 233 ? -10.371 2.510 -0.986 1.00 27.48 233 GLN A CA 1
ATOM 1773 C C . GLN A 1 233 ? -8.871 2.973 -0.795 1.00 27.48 233 GLN A C 1
ATOM 1775 O O . GLN A 1 233 ? -8.669 4.137 -1.110 1.00 27.48 233 GLN A O 1
ATOM 1780 N N . PHE A 1 234 ? -7.907 2.258 -0.130 1.00 41.31 234 PHE A N 1
ATOM 1781 C CA . PHE A 1 234 ? -6.612 2.822 0.426 1.00 41.31 234 PHE A CA 1
ATOM 1782 C C . PHE A 1 234 ? -5.310 1.931 0.627 1.00 41.31 234 PHE A C 1
ATOM 1784 O O . PHE A 1 234 ? -5.400 0.711 0.615 1.00 41.31 234 PHE A O 1
ATOM 1791 N N . TYR A 1 235 ? -4.106 2.567 0.818 1.00 30.05 235 TYR A N 1
ATOM 1792 C CA . TYR A 1 235 ? -2.636 2.156 0.967 1.00 30.05 235 TYR A CA 1
ATOM 1793 C C . TYR A 1 235 ? -2.102 1.149 2.050 1.00 30.05 235 TYR A C 1
ATOM 1795 O O . TYR A 1 235 ? -2.829 0.992 3.010 1.00 30.05 235 TYR A O 1
ATOM 1803 N N . ASN A 1 236 ? -0.857 0.542 2.081 1.00 32.97 236 ASN A N 1
ATOM 1804 C CA . ASN A 1 236 ? 0.470 0.979 2.726 1.00 32.97 236 ASN A CA 1
ATOM 1805 C C . ASN A 1 236 ? 1.746 -0.026 2.753 1.00 32.97 236 ASN A C 1
ATOM 1807 O O . ASN A 1 236 ? 1.566 -1.177 2.416 1.00 32.97 236 ASN A O 1
ATOM 1811 N N . GLY A 1 237 ? 2.999 0.391 3.170 1.00 34.41 237 GLY A N 1
ATOM 1812 C CA . GLY A 1 237 ? 4.443 -0.149 3.078 1.00 34.41 237 GLY A CA 1
ATOM 1813 C C . GLY A 1 237 ? 5.347 -0.751 4.247 1.00 34.41 237 GLY A C 1
ATOM 1814 O O . GLY A 1 237 ? 4.880 -0.708 5.381 1.00 34.41 237 GLY A O 1
ATOM 1815 N N . ASN A 1 238 ? 6.672 -1.152 4.042 1.00 35.09 238 ASN A N 1
ATOM 1816 C CA . ASN A 1 238 ? 7.970 -0.822 4.834 1.00 35.09 238 ASN A CA 1
ATOM 1817 C C . ASN A 1 238 ? 9.430 -1.230 4.289 1.00 35.09 238 ASN A C 1
ATOM 1819 O O . ASN A 1 238 ? 9.550 -2.271 3.661 1.00 35.09 238 ASN A O 1
ATOM 1823 N N . VAL A 1 239 ? 10.523 -0.421 4.533 1.00 30.84 239 VAL A N 1
ATOM 1824 C CA . VAL A 1 239 ? 11.834 -0.240 3.757 1.00 30.84 239 VAL A CA 1
ATOM 1825 C C . VAL A 1 239 ? 13.200 -0.304 4.529 1.00 30.84 239 VAL A C 1
ATOM 1827 O O . VAL A 1 239 ? 13.205 -0.228 5.755 1.00 30.84 239 VAL A O 1
ATOM 1830 N N . ASN A 1 240 ? 14.357 -0.343 3.809 1.00 28.62 240 ASN A N 1
ATOM 1831 C CA . ASN A 1 240 ? 15.761 -0.080 4.269 1.00 28.62 240 ASN A CA 1
ATOM 1832 C C . ASN A 1 240 ? 16.602 0.787 3.266 1.00 28.62 240 ASN A C 1
ATOM 1834 O O . ASN A 1 240 ? 16.115 1.099 2.193 1.00 28.62 240 ASN A O 1
ATOM 1838 N N . THR A 1 241 ? 17.818 1.242 3.600 1.00 33.59 241 THR A N 1
ATOM 1839 C CA . THR A 1 241 ? 18.561 2.385 2.984 1.00 33.59 241 THR A CA 1
ATOM 1840 C C . THR A 1 241 ? 18.896 2.313 1.473 1.00 33.59 241 THR A C 1
ATOM 1842 O O . THR A 1 241 ? 19.307 1.276 0.969 1.00 33.59 241 THR A O 1
ATOM 1845 N N . GLU A 1 242 ? 18.726 3.459 0.783 1.00 52.06 242 GLU A N 1
ATOM 1846 C CA . GLU A 1 242 ? 18.826 3.707 -0.683 1.00 52.06 242 GLU A CA 1
ATOM 1847 C C . GLU A 1 242 ? 17.934 2.839 -1.585 1.00 52.06 242 GLU A C 1
ATOM 1849 O O . GLU A 1 242 ? 18.274 2.485 -2.711 1.00 52.06 242 GLU A O 1
ATOM 1854 N N . ARG A 1 243 ? 16.727 2.548 -1.095 1.00 63.31 243 ARG A N 1
ATOM 1855 C CA . ARG A 1 243 ? 15.780 1.667 -1.775 1.00 63.31 243 ARG A CA 1
ATOM 1856 C C . ARG A 1 243 ? 14.666 2.338 -2.555 1.00 63.31 243 ARG A C 1
ATOM 1858 O O . ARG A 1 243 ? 14.288 1.802 -3.578 1.00 63.31 243 ARG A O 1
ATOM 1865 N N . VAL A 1 244 ? 14.137 3.491 -2.138 1.00 78.88 244 VAL A N 1
ATOM 1866 C CA . VAL A 1 244 ? 12.815 3.939 -2.636 1.00 78.88 244 VAL A CA 1
ATOM 1867 C C . VAL A 1 244 ? 12.723 4.058 -4.162 1.00 78.88 244 VAL A C 1
ATOM 1869 O O . VAL A 1 244 ? 11.716 3.664 -4.734 1.00 78.88 244 VAL A O 1
ATOM 1872 N N . VAL A 1 245 ? 13.770 4.535 -4.846 1.00 82.50 245 VAL A N 1
ATOM 1873 C CA . VAL A 1 245 ? 13.780 4.603 -6.319 1.00 82.50 245 VAL A CA 1
ATOM 1874 C C . VAL A 1 245 ? 13.873 3.203 -6.930 1.00 82.50 245 VAL A C 1
ATOM 1876 O O . VAL A 1 245 ? 13.112 2.882 -7.839 1.00 82.50 245 VAL A O 1
ATOM 1879 N N . ASN A 1 246 ? 14.777 2.368 -6.412 1.00 82.25 246 ASN A N 1
ATOM 1880 C CA . ASN A 1 246 ? 15.011 1.009 -6.893 1.00 82.25 246 ASN A CA 1
ATOM 1881 C C . ASN A 1 246 ? 13.798 0.098 -6.643 1.00 82.25 246 ASN A C 1
ATOM 1883 O O . ASN A 1 246 ? 13.255 -0.485 -7.576 1.00 82.25 246 ASN A O 1
ATOM 1887 N N . ASP A 1 247 ? 13.315 0.056 -5.405 1.00 83.31 247 ASP A N 1
ATOM 1888 C CA . ASP A 1 247 ? 12.175 -0.747 -4.993 1.00 83.31 247 ASP A CA 1
ATOM 1889 C C . ASP A 1 247 ? 10.887 -0.275 -5.681 1.00 83.31 247 ASP A C 1
ATOM 1891 O O . ASP A 1 247 ? 10.072 -1.110 -6.053 1.00 83.31 247 ASP A O 1
ATOM 1895 N N . THR A 1 248 ? 10.691 1.033 -5.915 1.00 87.94 248 THR A N 1
ATOM 1896 C CA . THR A 1 248 ? 9.517 1.519 -6.670 1.00 87.94 248 THR A CA 1
ATOM 1897 C C . THR A 1 248 ? 9.584 1.085 -8.131 1.00 87.94 248 THR A C 1
ATOM 1899 O O . THR A 1 248 ? 8.588 0.608 -8.671 1.00 87.94 248 THR A O 1
ATOM 1902 N N . ALA A 1 249 ? 10.758 1.184 -8.765 1.00 89.56 249 ALA A N 1
ATOM 1903 C CA . ALA A 1 249 ? 10.964 0.664 -10.114 1.00 89.56 249 ALA A CA 1
ATOM 1904 C C . ALA A 1 249 ? 10.702 -0.850 -10.176 1.00 89.56 249 ALA A C 1
ATOM 1906 O O . ALA A 1 249 ? 10.037 -1.335 -11.092 1.00 89.56 249 ALA A O 1
ATOM 1907 N N . HIS A 1 250 ? 11.174 -1.601 -9.178 1.00 87.62 250 HIS A N 1
ATOM 1908 C CA . HIS A 1 250 ? 10.946 -3.038 -9.085 1.00 87.62 250 HIS A CA 1
ATOM 1909 C C . HIS A 1 250 ? 9.479 -3.398 -8.858 1.00 87.62 250 HIS A C 1
ATOM 1911 O O . HIS A 1 250 ? 8.982 -4.310 -9.517 1.00 87.62 250 HIS A O 1
ATOM 1917 N N . LEU A 1 251 ? 8.791 -2.676 -7.974 1.00 88.00 251 LEU A N 1
ATOM 1918 C CA . LEU A 1 251 ? 7.371 -2.851 -7.694 1.00 88.00 251 LEU A CA 1
ATOM 1919 C C . LEU A 1 251 ? 6.542 -2.668 -8.966 1.00 88.00 251 LEU A C 1
ATOM 1921 O O . LEU A 1 251 ? 5.730 -3.525 -9.304 1.00 88.00 251 LEU A O 1
ATOM 1925 N N . ILE A 1 252 ? 6.780 -1.582 -9.703 1.00 95.19 252 ILE A N 1
ATOM 1926 C CA . ILE A 1 252 ? 6.035 -1.306 -10.934 1.00 95.19 252 ILE A CA 1
ATOM 1927 C C . ILE A 1 252 ? 6.372 -2.345 -12.007 1.00 95.19 252 ILE A C 1
ATOM 1929 O O . ILE A 1 252 ? 5.470 -2.844 -12.674 1.00 95.19 252 ILE A O 1
ATOM 1933 N N . ALA A 1 253 ? 7.634 -2.764 -12.139 1.00 92.56 253 ALA A N 1
ATOM 1934 C CA . ALA A 1 253 ? 7.990 -3.866 -13.034 1.00 92.56 253 ALA A CA 1
ATOM 1935 C C . ALA A 1 253 ? 7.259 -5.173 -12.664 1.00 92.56 253 ALA A C 1
ATOM 1937 O O . ALA A 1 253 ? 6.817 -5.906 -13.551 1.00 92.56 253 ALA A O 1
ATOM 1938 N N . GLN A 1 254 ? 7.073 -5.450 -11.368 1.00 91.25 254 GLN A N 1
ATOM 1939 C CA . GLN A 1 254 ? 6.277 -6.584 -10.898 1.00 91.25 254 GLN A CA 1
ATOM 1940 C C . GLN A 1 254 ? 4.799 -6.437 -11.261 1.00 91.25 254 GLN A C 1
ATOM 1942 O O . GLN A 1 254 ? 4.246 -7.394 -11.804 1.00 91.25 254 GLN A O 1
ATOM 1947 N N . TRP A 1 255 ? 4.187 -5.264 -11.056 1.00 95.81 255 TRP A N 1
ATOM 1948 C CA . TRP A 1 255 ? 2.814 -4.980 -11.498 1.00 95.81 255 TRP A CA 1
ATOM 1949 C C . TRP A 1 255 ? 2.632 -5.282 -12.982 1.00 95.81 255 TRP A C 1
ATOM 1951 O O . TRP A 1 255 ? 1.752 -6.058 -13.356 1.00 95.81 255 TRP A O 1
ATOM 1961 N N . MET A 1 256 ? 3.533 -4.762 -13.816 1.00 94.38 256 MET A N 1
ATOM 1962 C CA . MET A 1 256 ? 3.507 -4.999 -15.257 1.00 94.38 256 MET A CA 1
ATOM 1963 C C . MET A 1 256 ? 3.645 -6.484 -15.605 1.00 94.38 256 MET A C 1
ATOM 1965 O O . MET A 1 256 ? 2.943 -6.985 -16.479 1.00 94.38 256 MET A O 1
ATOM 1969 N N . SER A 1 257 ? 4.511 -7.215 -14.897 1.00 92.94 257 SER A N 1
ATOM 1970 C CA . SER A 1 257 ? 4.743 -8.642 -15.155 1.00 92.94 257 SER A CA 1
ATOM 1971 C C . SER A 1 257 ? 3.534 -9.535 -14.859 1.00 92.94 257 SER A C 1
ATOM 1973 O O . SER A 1 257 ? 3.434 -10.628 -15.423 1.00 92.94 257 SER A O 1
ATOM 1975 N N . VAL A 1 258 ? 2.620 -9.092 -13.992 1.00 94.38 258 VAL A N 1
ATOM 1976 C CA . VAL A 1 258 ? 1.393 -9.824 -13.635 1.00 94.38 258 VAL A CA 1
ATOM 1977 C C . VAL A 1 258 ? 0.135 -9.207 -14.253 1.00 94.38 258 VAL A C 1
ATOM 1979 O O . VAL A 1 258 ? -0.963 -9.666 -13.964 1.00 94.38 258 VAL A O 1
ATOM 1982 N N . GLY A 1 259 ? 0.281 -8.188 -15.106 1.00 95.00 259 GLY A N 1
ATOM 1983 C CA . GLY A 1 259 ? -0.851 -7.511 -15.739 1.00 95.00 259 GLY A CA 1
ATOM 1984 C C . GLY A 1 259 ? -1.698 -6.686 -14.767 1.00 95.00 259 GLY A C 1
ATOM 1985 O O . GLY A 1 259 ? -2.884 -6.502 -15.012 1.00 95.00 259 GLY A O 1
ATOM 1986 N N . PHE A 1 260 ? -1.126 -6.213 -13.657 1.00 96.19 260 PHE A N 1
ATOM 1987 C CA . PHE A 1 260 ? -1.835 -5.412 -12.660 1.00 96.19 260 PHE A CA 1
ATOM 1988 C C . PHE A 1 260 ? -1.789 -3.920 -13.008 1.00 96.19 260 PHE A C 1
ATOM 1990 O O . PHE A 1 260 ? -0.711 -3.328 -13.118 1.00 96.19 260 PHE A O 1
ATOM 1997 N N . ALA A 1 261 ? -2.968 -3.310 -13.116 1.00 96.62 261 ALA A N 1
ATOM 1998 C CA . ALA A 1 261 ? -3.155 -1.869 -13.170 1.00 96.62 261 ALA A CA 1
ATOM 1999 C C . ALA A 1 261 ? -3.783 -1.383 -11.859 1.00 96.62 261 ALA A C 1
ATOM 2001 O O . ALA A 1 261 ? -4.856 -1.834 -11.461 1.00 96.62 261 ALA A O 1
ATOM 2002 N N . HIS A 1 262 ? -3.126 -0.447 -11.185 1.00 94.62 262 HIS A N 1
ATOM 2003 C CA . HIS A 1 262 ? -3.554 0.068 -9.887 1.00 94.62 262 HIS A CA 1
ATOM 2004 C C . HIS A 1 262 ? -4.775 0.996 -9.993 1.00 94.62 262 HIS A C 1
ATOM 2006 O O . HIS A 1 262 ? -5.594 1.056 -9.077 1.00 94.62 262 HIS A O 1
ATOM 2012 N N . GLY A 1 263 ? -4.899 1.749 -11.092 1.00 91.81 263 GLY A N 1
ATOM 2013 C CA . GLY A 1 263 ? -6.050 2.615 -11.388 1.00 91.81 263 GLY A CA 1
ATOM 2014 C C . GLY A 1 263 ? -6.082 3.973 -10.681 1.00 91.81 263 GLY A C 1
ATOM 2015 O O . GLY A 1 263 ? -6.782 4.880 -11.128 1.00 91.81 263 GLY A O 1
ATOM 2016 N N . VAL A 1 264 ? -5.310 4.162 -9.610 1.00 92.12 264 VAL A N 1
ATOM 2017 C CA . VAL A 1 264 ? -5.155 5.464 -8.947 1.00 92.12 264 VAL A CA 1
ATOM 2018 C C . VAL A 1 264 ? -3.711 5.586 -8.487 1.00 92.12 264 VAL A C 1
ATOM 2020 O O . VAL A 1 264 ? -3.375 5.195 -7.388 1.00 92.12 264 VAL A O 1
ATOM 2023 N N . CYS A 1 265 ? -2.818 6.122 -9.312 1.00 92.62 265 CYS A N 1
ATOM 2024 C CA . CYS A 1 265 ? -1.403 6.282 -8.947 1.00 92.62 265 CYS A CA 1
ATOM 2025 C C . CYS A 1 265 ? -1.087 7.736 -8.541 1.00 92.62 265 CYS A C 1
ATOM 2027 O O . CYS A 1 265 ? -0.132 8.342 -9.032 1.00 92.62 265 CYS A O 1
ATOM 2029 N N . ASN A 1 266 ? -1.906 8.331 -7.659 1.00 94.75 266 ASN A N 1
ATOM 2030 C CA . ASN A 1 266 ? -1.608 9.630 -7.016 1.00 94.75 266 ASN A CA 1
ATOM 2031 C C . ASN A 1 266 ? -0.281 9.582 -6.224 1.00 94.75 266 ASN A C 1
ATOM 2033 O O . ASN A 1 266 ? 0.324 8.528 -6.109 1.00 94.75 266 ASN A O 1
ATOM 2037 N N . THR A 1 267 ? 0.202 10.684 -5.641 1.00 93.56 267 THR A N 1
ATOM 2038 C CA . THR A 1 267 ? 1.427 10.610 -4.805 1.00 93.56 267 THR A CA 1
ATOM 2039 C C . THR A 1 267 ? 1.160 10.117 -3.386 1.00 93.56 267 THR A C 1
ATOM 2041 O O . THR A 1 267 ? 2.028 9.488 -2.794 1.00 93.56 267 THR A O 1
ATOM 2044 N N . ASP A 1 268 ? -0.018 10.403 -2.822 1.00 86.12 268 ASP A N 1
ATOM 2045 C CA . ASP A 1 268 ? -0.485 9.718 -1.611 1.00 86.12 268 ASP A CA 1
ATOM 2046 C C . ASP A 1 268 ? -0.622 8.211 -1.878 1.00 86.12 268 ASP A C 1
ATOM 2048 O O . ASP A 1 268 ? -0.298 7.436 -0.980 1.00 86.12 268 ASP A O 1
ATOM 2052 N N . ASN A 1 269 ? -0.903 7.865 -3.157 1.00 87.94 269 ASN A N 1
ATOM 2053 C CA . ASN A 1 269 ? -0.669 6.599 -3.889 1.00 87.94 269 ASN A CA 1
ATOM 2054 C C . ASN A 1 269 ? 0.450 5.663 -3.429 1.00 87.94 269 ASN A C 1
ATOM 2056 O O . ASN A 1 269 ? 0.427 4.458 -3.648 1.00 87.94 269 ASN A O 1
ATOM 2060 N N . PHE A 1 270 ? 1.556 6.282 -3.016 1.00 85.75 270 PHE A N 1
ATOM 2061 C CA . PHE A 1 270 ? 2.884 5.736 -3.237 1.00 85.75 270 PHE A CA 1
ATOM 2062 C C . PHE A 1 270 ? 3.605 5.544 -1.922 1.00 85.75 270 PHE A C 1
ATOM 2064 O O . PHE A 1 270 ? 3.825 6.458 -1.126 1.00 85.75 270 PHE A O 1
ATOM 2071 N N . SER A 1 271 ? 3.993 4.297 -1.706 1.00 82.69 271 SER A N 1
ATOM 2072 C CA . SER A 1 271 ? 4.585 3.882 -0.464 1.00 82.69 271 SER A CA 1
ATOM 2073 C C . SER A 1 271 ? 6.026 4.340 -0.502 1.00 82.69 271 SER A C 1
ATOM 2075 O O . SER A 1 271 ? 6.753 3.955 -1.415 1.00 82.69 271 SER A O 1
ATOM 2077 N N . LEU A 1 272 ? 6.501 5.035 0.535 1.00 77.56 272 LEU A N 1
ATOM 2078 C CA . LEU A 1 272 ? 7.950 5.270 0.718 1.00 77.56 272 LEU A CA 1
ATOM 2079 C C . LEU A 1 272 ? 8.769 3.979 0.800 1.00 77.56 272 LEU A C 1
ATOM 2081 O O . LEU A 1 272 ? 9.993 3.982 0.878 1.00 77.56 272 LEU A O 1
ATOM 2085 N N . LEU A 1 273 ? 8.045 2.883 0.863 1.00 74.38 273 LEU A N 1
ATOM 2086 C CA . LEU A 1 273 ? 8.497 1.582 1.197 1.00 74.38 273 LEU A CA 1
ATOM 2087 C C . LEU A 1 273 ? 8.246 0.601 0.054 1.00 74.38 273 LEU A C 1
ATOM 2089 O O . LEU A 1 273 ? 8.497 -0.587 0.207 1.00 74.38 273 LEU A O 1
ATOM 2093 N N . SER A 1 274 ? 7.713 1.131 -1.051 1.00 83.56 274 SER A N 1
ATOM 2094 C CA . SER A 1 274 ? 7.579 0.464 -2.335 1.00 83.56 274 SER A CA 1
ATOM 2095 C C . SER A 1 274 ? 6.871 -0.878 -2.246 1.00 83.56 274 SER A C 1
ATOM 2097 O O . SER A 1 274 ? 7.316 -1.885 -2.789 1.00 83.56 274 SER A O 1
ATOM 2099 N N . ILE A 1 275 ? 5.725 -0.867 -1.575 1.00 78.56 275 ILE A N 1
ATOM 2100 C CA . ILE A 1 275 ? 4.776 -1.973 -1.632 1.00 78.56 275 ILE A CA 1
ATOM 2101 C C . ILE A 1 275 ? 3.464 -1.475 -2.236 1.00 78.56 275 ILE A C 1
ATOM 2103 O O . ILE A 1 275 ? 3.289 -0.261 -2.364 1.00 78.56 275 ILE A O 1
ATOM 2107 N N . THR A 1 276 ? 2.595 -2.400 -2.645 1.00 81.06 276 THR A N 1
ATOM 2108 C CA . THR A 1 276 ? 1.281 -2.148 -3.261 1.00 81.06 276 THR A CA 1
ATOM 2109 C C . THR A 1 276 ? 0.223 -1.888 -2.214 1.00 81.06 276 THR A C 1
ATOM 2111 O O . THR A 1 276 ? 0.151 -2.572 -1.191 1.00 81.06 276 THR A O 1
ATOM 2114 N N . ILE A 1 277 ? -0.525 -0.826 -2.452 1.00 79.88 277 ILE A N 1
ATOM 2115 C CA . ILE A 1 277 ? -1.198 -0.060 -1.435 1.00 79.88 277 ILE A CA 1
ATOM 2116 C C . ILE A 1 277 ? -2.381 0.621 -2.136 1.00 79.88 277 ILE A C 1
ATOM 2118 O O . ILE A 1 277 ? -2.152 1.149 -3.194 1.00 79.88 277 ILE A O 1
ATOM 2122 N N . ASP A 1 278 ? -3.600 0.676 -1.596 1.00 78.81 278 ASP A N 1
ATOM 2123 C CA . ASP A 1 278 ? -4.719 1.424 -2.218 1.00 78.81 278 ASP A CA 1
ATOM 2124 C C . ASP A 1 278 ? -5.361 0.703 -3.356 1.00 78.81 278 ASP A C 1
ATOM 2126 O O . ASP A 1 278 ? -5.454 1.141 -4.496 1.00 78.81 278 ASP A O 1
ATOM 2130 N N . TYR A 1 279 ? -5.902 -0.434 -2.943 1.00 81.19 279 TYR A N 1
ATOM 2131 C CA . TYR A 1 279 ? -6.793 -1.250 -3.728 1.00 81.19 279 TYR A CA 1
ATOM 2132 C C . TYR A 1 279 ? -8.171 -0.584 -3.871 1.00 81.19 279 TYR A C 1
ATOM 2134 O O . TYR A 1 279 ? -9.174 -1.115 -3.401 1.00 81.19 279 TYR A O 1
ATOM 2142 N N . GLY A 1 280 ? -8.196 0.577 -4.529 1.00 80.94 280 GLY A N 1
ATOM 2143 C CA . GLY A 1 280 ? -9.356 1.239 -5.122 1.00 80.94 280 GLY A CA 1
ATOM 2144 C C . GLY A 1 280 ? -9.713 0.606 -6.457 1.00 80.94 280 GLY A C 1
ATOM 2145 O O . GLY A 1 280 ? -9.778 -0.616 -6.531 1.00 80.94 280 GLY A O 1
ATOM 2146 N N . PRO A 1 281 ? -9.982 1.349 -7.532 1.00 89.56 281 PRO A N 1
ATOM 2147 C CA . PRO A 1 281 ? -10.352 0.798 -8.836 1.00 89.56 281 PRO A CA 1
ATOM 2148 C C . PRO A 1 281 ? -9.165 0.157 -9.592 1.00 89.56 281 PRO A C 1
ATOM 2150 O O . PRO A 1 281 ? -8.849 0.544 -10.711 1.00 89.56 281 PRO A O 1
ATOM 2153 N N . PHE A 1 282 ? -8.502 -0.830 -8.983 1.00 92.69 282 PHE A N 1
ATOM 2154 C CA . PHE A 1 282 ? -7.503 -1.668 -9.644 1.00 92.69 282 PHE A CA 1
ATOM 2155 C C . PHE A 1 282 ? -8.154 -2.694 -10.582 1.00 92.69 282 PHE A C 1
ATOM 2157 O O . PHE A 1 282 ? -9.321 -3.060 -10.410 1.00 92.69 282 PHE A O 1
ATOM 2164 N N . GLY A 1 283 ? -7.363 -3.230 -11.509 1.00 91.81 283 GLY A N 1
ATOM 2165 C CA . GLY A 1 283 ? -7.752 -4.349 -12.358 1.00 91.81 283 GLY A CA 1
ATOM 2166 C C . GLY A 1 283 ? -6.558 -5.195 -12.782 1.00 91.81 283 GLY A C 1
ATOM 2167 O O . GLY A 1 283 ? -5.452 -4.687 -12.960 1.00 91.81 283 GLY A O 1
ATOM 2168 N N . PHE A 1 284 ? -6.799 -6.493 -12.953 1.00 94.19 284 PHE A N 1
ATOM 2169 C CA . PHE A 1 284 ? -5.885 -7.378 -13.663 1.00 94.19 284 PHE A CA 1
ATOM 2170 C C . PHE A 1 284 ? -6.344 -7.470 -15.111 1.00 94.19 284 PHE A C 1
ATOM 2172 O O . PHE A 1 284 ? -7.520 -7.679 -15.394 1.00 94.19 284 PHE A O 1
ATOM 2179 N N . MET A 1 285 ? -5.405 -7.280 -16.017 1.00 91.38 285 MET A N 1
ATOM 2180 C CA . MET A 1 285 ? -5.636 -7.307 -17.446 1.00 91.38 285 MET A CA 1
ATOM 2181 C C . MET A 1 285 ? -5.905 -8.743 -17.917 1.00 91.38 285 MET A C 1
ATOM 2183 O O . MET A 1 285 ? -5.067 -9.622 -17.722 1.00 91.38 285 MET A O 1
ATOM 2187 N N . GLU A 1 286 ? -7.059 -8.975 -18.545 1.00 84.81 286 GLU A N 1
ATOM 2188 C CA . GLU A 1 286 ? -7.426 -10.291 -19.096 1.00 84.81 286 GLU A CA 1
ATOM 2189 C C . GLU A 1 286 ? -6.693 -10.589 -20.413 1.00 84.81 286 GLU A C 1
ATOM 2191 O O . GLU A 1 286 ? -6.113 -11.660 -20.584 1.00 84.81 286 GLU A O 1
ATOM 2196 N N . SER A 1 287 ? -6.677 -9.618 -21.329 1.00 87.44 287 SER A N 1
ATOM 2197 C CA . SER A 1 287 ? -5.940 -9.641 -22.598 1.00 87.44 287 SER A CA 1
ATOM 2198 C C . SER A 1 287 ? -4.988 -8.455 -22.662 1.00 87.44 287 SER A C 1
ATOM 2200 O O . SER A 1 287 ? -5.358 -7.363 -22.230 1.00 87.44 287 SER A O 1
ATOM 2202 N N . TYR A 1 288 ? -3.785 -8.645 -23.208 1.00 89.75 288 TYR A N 1
ATOM 2203 C CA . TYR A 1 288 ? -2.774 -7.590 -23.215 1.00 89.75 288 TYR A CA 1
ATOM 2204 C C . TYR A 1 288 ? -3.261 -6.336 -23.959 1.00 89.75 288 TYR A C 1
ATOM 2206 O O . TYR A 1 288 ? -3.529 -6.363 -25.152 1.00 89.75 288 TYR A O 1
ATOM 2214 N N . ASN A 1 289 ? -3.364 -5.229 -23.230 1.00 93.06 289 ASN A N 1
ATOM 2215 C CA . ASN A 1 289 ? -3.744 -3.917 -23.726 1.00 93.06 289 ASN A CA 1
ATOM 2216 C C . ASN A 1 289 ? -2.962 -2.851 -22.933 1.00 93.06 289 ASN A C 1
ATOM 2218 O O . ASN A 1 289 ? -3.259 -2.649 -21.753 1.00 93.06 289 ASN A O 1
ATOM 2222 N N . PRO A 1 290 ? -1.973 -2.160 -23.533 1.00 92.50 290 PRO A N 1
ATOM 2223 C CA . PRO A 1 290 ? -1.200 -1.126 -22.839 1.00 92.50 290 PRO A CA 1
ATOM 2224 C C . PRO A 1 290 ? -2.052 0.079 -22.409 1.00 92.50 290 PRO A C 1
ATOM 2226 O O . PRO A 1 290 ? -1.688 0.761 -21.453 1.00 92.50 290 PRO A O 1
ATOM 2229 N N . ASP A 1 291 ? -3.201 0.291 -23.051 1.00 95.06 291 ASP A N 1
ATOM 2230 C CA . ASP A 1 291 ? -4.141 1.373 -22.759 1.00 95.06 291 ASP A CA 1
ATOM 2231 C C . ASP A 1 291 ? -5.234 0.935 -21.767 1.00 95.06 291 ASP A C 1
ATOM 2233 O O . ASP A 1 291 ? -6.230 1.629 -21.579 1.00 95.06 291 ASP A O 1
ATOM 2237 N N . PHE A 1 292 ? -5.089 -0.230 -21.122 1.00 96.12 292 PHE A N 1
ATOM 2238 C CA . PHE A 1 292 ? -6.046 -0.700 -20.122 1.00 96.12 292 PHE A CA 1
ATOM 2239 C C . PHE A 1 292 ? -6.095 0.242 -18.913 1.00 96.12 292 PHE A C 1
ATOM 2241 O O . PHE A 1 292 ? -5.104 0.399 -18.194 1.00 96.12 292 PHE A O 1
ATOM 2248 N N . VAL A 1 293 ? -7.276 0.816 -18.666 1.00 96.19 293 VAL A N 1
ATOM 2249 C CA . VAL A 1 293 ? -7.576 1.703 -17.537 1.00 96.19 293 VAL A CA 1
ATOM 2250 C C . VAL A 1 293 ? -8.674 1.055 -16.689 1.00 96.19 293 VAL A C 1
ATOM 2252 O O . VAL A 1 293 ? -9.826 0.997 -17.118 1.00 96.19 293 VAL A O 1
ATOM 2255 N N . PRO A 1 294 ? -8.361 0.557 -15.481 1.00 93.19 294 PRO A N 1
ATOM 2256 C CA . PRO A 1 294 ? -9.368 -0.074 -14.625 1.00 93.19 294 PRO A CA 1
ATOM 2257 C C . PRO A 1 294 ? -10.262 0.943 -13.897 1.00 93.19 294 PRO A C 1
ATOM 2259 O O . PRO A 1 294 ? -11.329 0.591 -13.394 1.00 93.19 294 PRO A O 1
ATOM 2262 N N . ASN A 1 295 ? -9.839 2.207 -13.831 1.00 92.31 295 ASN A N 1
ATOM 2263 C CA . ASN A 1 295 ? -10.568 3.270 -13.161 1.00 92.31 295 ASN A CA 1
ATOM 2264 C C . ASN A 1 295 ? -11.495 4.010 -14.120 1.00 92.31 295 ASN A C 1
ATOM 2266 O O . ASN A 1 295 ? -11.054 4.810 -14.934 1.00 92.31 295 ASN A O 1
ATOM 2270 N N . THR A 1 296 ? -12.801 3.818 -13.951 1.00 90.00 296 THR A N 1
ATOM 2271 C CA . THR A 1 296 ? -13.833 4.478 -14.765 1.00 90.00 296 THR A CA 1
ATOM 2272 C C . THR A 1 296 ? -13.906 5.995 -14.576 1.00 90.00 296 THR A C 1
ATOM 2274 O O . THR A 1 296 ? -14.690 6.642 -15.254 1.00 90.00 296 THR A O 1
ATOM 2277 N N . SER A 1 297 ? -13.186 6.562 -13.605 1.00 90.50 297 SER A N 1
ATOM 2278 C CA . SER A 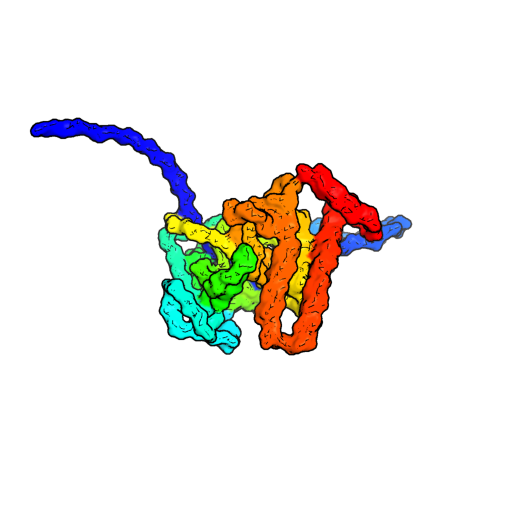1 297 ? -13.060 8.013 -13.412 1.00 90.50 297 SER A CA 1
ATOM 2279 C C . SER A 1 297 ? -11.762 8.591 -13.988 1.00 90.50 297 SER A C 1
ATOM 2281 O O . SER A 1 297 ? -11.522 9.784 -13.837 1.00 90.50 297 SER A O 1
ATOM 2283 N N . ASP A 1 298 ? -10.912 7.766 -14.603 1.00 93.38 298 ASP A N 1
ATOM 2284 C CA . ASP A 1 298 ? -9.687 8.187 -15.286 1.00 93.38 298 ASP A CA 1
ATOM 2285 C C . ASP A 1 298 ? -9.923 8.279 -16.802 1.00 93.38 298 ASP A C 1
ATOM 2287 O O . ASP A 1 298 ? -9.424 7.471 -17.582 1.00 93.38 298 ASP A O 1
ATOM 2291 N N . ASP A 1 299 ? -10.717 9.271 -17.214 1.00 90.50 299 ASP A N 1
ATOM 2292 C CA . ASP A 1 299 ? -11.127 9.460 -18.615 1.00 90.50 299 ASP A CA 1
ATOM 2293 C C . ASP A 1 299 ? -9.941 9.741 -19.560 1.00 90.50 299 ASP A C 1
ATOM 2295 O O . ASP A 1 299 ? -10.009 9.462 -20.756 1.00 90.50 299 ASP A O 1
ATOM 2299 N N . GLU A 1 300 ? -8.843 10.289 -19.030 1.00 92.75 300 GLU A N 1
ATOM 2300 C CA . GLU A 1 300 ? -7.617 10.589 -19.784 1.00 92.75 300 GLU A CA 1
ATOM 2301 C C . GLU A 1 300 ? -6.631 9.409 -19.820 1.00 92.75 300 GLU A C 1
ATOM 2303 O O . GLU A 1 300 ? -5.588 9.495 -20.469 1.00 92.75 300 GLU A O 1
ATOM 2308 N N . GLY A 1 301 ? -6.929 8.315 -19.110 1.00 94.50 301 GLY A N 1
ATOM 2309 C CA . GLY A 1 301 ? -6.066 7.139 -19.018 1.00 94.50 301 GLY A CA 1
ATOM 2310 C C . GLY A 1 301 ? -4.693 7.418 -18.408 1.00 94.50 301 GLY A C 1
ATOM 2311 O O . GLY A 1 301 ? -3.708 6.747 -18.740 1.00 94.50 301 GLY A O 1
ATOM 2312 N N . ARG A 1 302 ? -4.614 8.398 -17.498 1.00 96.00 302 ARG A N 1
ATOM 2313 C CA . ARG A 1 302 ? -3.377 8.801 -16.817 1.00 96.00 302 ARG A CA 1
ATOM 2314 C C . ARG A 1 302 ? -2.723 7.630 -16.084 1.00 96.00 302 ARG A C 1
ATOM 2316 O O . ARG A 1 302 ? -1.499 7.575 -15.976 1.00 96.00 302 ARG A O 1
ATOM 2323 N N . TYR A 1 303 ? -3.537 6.731 -15.545 1.00 96.44 303 TYR A N 1
ATOM 2324 C CA . TYR A 1 303 ? -3.141 5.562 -14.769 1.00 96.44 303 TYR A CA 1
ATOM 2325 C C . TYR A 1 303 ? -3.376 4.252 -15.526 1.00 96.44 303 TYR A C 1
ATOM 2327 O O . TYR A 1 303 ? -3.513 3.198 -14.897 1.00 96.44 303 TYR A O 1
ATOM 2335 N N . SER A 1 304 ? -3.390 4.308 -16.863 1.00 96.88 304 SER A N 1
ATOM 2336 C CA . SER A 1 304 ? -3.341 3.118 -17.713 1.00 96.88 304 SER A CA 1
ATOM 2337 C C . SER A 1 304 ? -2.144 2.232 -17.367 1.00 96.88 304 SER A C 1
ATOM 2339 O O . SER A 1 304 ? -1.116 2.704 -16.865 1.00 96.88 304 SER A O 1
ATOM 2341 N N . ILE A 1 305 ? -2.257 0.932 -17.652 1.00 94.94 305 ILE A N 1
ATOM 2342 C CA . ILE A 1 305 ? -1.192 -0.028 -17.349 1.00 94.94 305 ILE A CA 1
ATOM 2343 C C . ILE A 1 305 ? 0.141 0.381 -17.999 1.00 94.94 305 ILE A C 1
ATOM 2345 O O . ILE A 1 305 ? 1.176 0.348 -17.337 1.00 94.94 305 ILE A O 1
ATOM 2349 N N . GLY A 1 306 ? 0.118 0.862 -19.247 1.00 94.19 306 GLY A N 1
ATOM 2350 C CA . GLY A 1 306 ? 1.296 1.343 -19.967 1.00 94.19 306 GLY A CA 1
ATOM 2351 C C . GLY A 1 306 ? 1.931 2.597 -19.359 1.00 94.19 306 GLY A C 1
ATOM 2352 O O . GLY A 1 306 ? 3.147 2.754 -19.436 1.00 94.19 306 GLY A O 1
ATOM 2353 N N . ALA A 1 307 ? 1.146 3.450 -18.693 1.00 96.75 307 ALA A N 1
ATOM 2354 C CA . ALA A 1 307 ? 1.625 4.694 -18.092 1.00 96.75 307 ALA A CA 1
ATOM 2355 C C . ALA A 1 307 ? 2.220 4.522 -16.681 1.00 96.75 307 ALA A C 1
ATOM 2357 O O . ALA A 1 307 ? 2.898 5.427 -16.188 1.00 96.75 307 ALA A O 1
ATOM 2358 N N . GLN A 1 308 ? 2.005 3.385 -16.002 1.00 96.38 308 GLN A N 1
ATOM 2359 C CA . GLN A 1 308 ? 2.382 3.228 -14.585 1.00 96.38 308 GLN A CA 1
ATOM 2360 C C . GLN A 1 308 ? 3.876 3.469 -14.316 1.00 96.38 308 GLN A C 1
ATOM 2362 O O . GLN A 1 308 ? 4.225 4.018 -13.269 1.00 96.38 308 GLN A O 1
ATOM 2367 N N . ALA A 1 309 ? 4.757 3.103 -15.255 1.00 96.81 309 ALA A N 1
ATOM 2368 C CA . ALA A 1 309 ? 6.197 3.330 -15.136 1.00 96.81 309 ALA A CA 1
ATOM 2369 C C . ALA A 1 309 ? 6.551 4.824 -15.114 1.00 96.81 309 ALA A C 1
ATOM 2371 O O . ALA A 1 309 ? 7.299 5.260 -14.234 1.00 96.81 309 ALA A O 1
ATOM 2372 N N . ASP A 1 310 ? 5.968 5.613 -16.015 1.00 97.50 310 ASP A N 1
ATOM 2373 C CA . ASP A 1 310 ? 6.189 7.060 -16.088 1.00 97.50 310 ASP A CA 1
ATOM 2374 C C . ASP A 1 310 ? 5.558 7.782 -14.893 1.00 97.50 310 ASP A C 1
ATOM 2376 O O . ASP A 1 310 ? 6.148 8.701 -14.320 1.00 97.50 310 ASP A O 1
ATOM 2380 N N . ILE A 1 311 ? 4.392 7.317 -14.439 1.00 97.81 311 ILE A N 1
ATOM 2381 C CA . ILE A 1 311 ? 3.757 7.837 -13.226 1.00 97.81 311 ILE A CA 1
ATOM 2382 C C . ILE A 1 311 ? 4.605 7.551 -11.979 1.00 97.81 311 ILE A C 1
ATOM 2384 O O . ILE A 1 311 ? 4.711 8.412 -11.102 1.00 97.81 311 ILE A O 1
ATOM 2388 N N . GLY A 1 312 ? 5.259 6.390 -11.902 1.00 96.12 312 GLY A N 1
ATOM 2389 C CA . GLY A 1 312 ? 6.210 6.086 -10.835 1.00 96.12 312 GLY A CA 1
ATOM 2390 C C . GLY A 1 312 ? 7.367 7.083 -10.771 1.00 96.12 312 GLY A C 1
ATOM 2391 O O . GLY A 1 312 ? 7.679 7.592 -9.691 1.00 96.12 312 GLY A O 1
ATOM 2392 N N . LEU A 1 313 ? 7.948 7.431 -11.925 1.00 97.19 313 LEU A N 1
ATOM 2393 C CA . LEU A 1 313 ? 8.985 8.462 -12.014 1.00 97.19 313 LEU A CA 1
ATOM 2394 C C . LEU A 1 313 ? 8.455 9.825 -11.557 1.00 97.19 313 LEU A C 1
ATOM 2396 O O . LEU A 1 313 ? 9.060 10.457 -10.691 1.00 97.19 313 LEU A O 1
ATOM 2400 N N . PHE A 1 314 ? 7.295 10.242 -12.073 1.00 97.88 314 PHE A N 1
ATOM 2401 C CA . PHE A 1 314 ? 6.644 11.494 -11.680 1.00 97.88 314 PHE A CA 1
ATOM 2402 C C . PHE A 1 314 ? 6.432 11.576 -10.160 1.00 97.88 314 PHE A C 1
ATOM 2404 O O . PHE A 1 314 ? 6.716 12.600 -9.535 1.00 97.88 314 PHE A O 1
ATOM 2411 N N . ASN A 1 315 ? 5.977 10.494 -9.525 1.00 97.12 315 ASN A N 1
ATOM 2412 C CA . ASN A 1 315 ? 5.749 10.471 -8.081 1.00 97.12 315 ASN A CA 1
ATOM 2413 C C . ASN A 1 315 ? 7.060 10.577 -7.284 1.00 97.12 315 ASN A C 1
ATOM 2415 O O . ASN A 1 315 ? 7.113 11.298 -6.283 1.00 97.12 315 ASN A O 1
ATOM 2419 N N . LEU A 1 316 ? 8.138 9.939 -7.748 1.00 95.25 316 LEU A N 1
ATOM 2420 C CA . LEU A 1 316 ? 9.471 10.072 -7.150 1.00 95.25 316 LEU A CA 1
ATOM 2421 C C . LEU A 1 316 ? 10.052 11.489 -7.326 1.00 95.25 316 LEU A C 1
ATOM 2423 O O . LEU A 1 316 ? 10.688 12.009 -6.406 1.00 95.25 316 LEU A O 1
ATOM 2427 N N . GLU A 1 317 ? 9.785 12.163 -8.447 1.00 96.62 317 GLU A N 1
ATOM 2428 C CA . GLU A 1 317 ? 10.135 13.579 -8.646 1.00 96.62 317 GLU A CA 1
ATOM 2429 C C . GLU A 1 317 ? 9.395 14.497 -7.661 1.00 96.62 317 GLU A C 1
ATOM 2431 O O . GLU A 1 317 ? 9.987 15.418 -7.080 1.00 96.62 317 GLU A O 1
ATOM 2436 N N . LYS A 1 318 ? 8.102 14.238 -7.413 1.00 97.00 318 LYS A N 1
ATOM 2437 C CA . LYS A 1 318 ? 7.332 14.965 -6.390 1.00 97.00 318 LYS A CA 1
ATOM 2438 C C . LYS A 1 318 ? 7.856 14.696 -4.983 1.00 97.00 318 LYS A C 1
ATOM 2440 O O . LYS A 1 318 ? 7.958 15.642 -4.199 1.00 97.00 318 LYS A O 1
ATOM 2445 N N . LEU A 1 319 ? 8.258 13.462 -4.678 1.00 92.62 319 LEU A N 1
ATOM 2446 C CA . LEU A 1 319 ? 8.909 13.130 -3.411 1.00 92.62 319 LEU A CA 1
ATOM 2447 C C . LEU A 1 319 ? 10.221 13.908 -3.236 1.00 92.62 319 LEU A C 1
ATOM 2449 O O . LEU A 1 319 ? 10.426 14.538 -2.199 1.00 92.62 319 LEU A O 1
ATOM 2453 N N . LEU A 1 320 ? 11.084 13.935 -4.256 1.00 91.12 320 LEU A N 1
ATOM 2454 C CA . LEU A 1 320 ? 12.327 14.709 -4.215 1.00 91.12 320 LEU A CA 1
ATOM 2455 C C . LEU A 1 320 ? 12.055 16.208 -4.024 1.00 91.12 320 LEU A C 1
ATOM 2457 O O . LEU A 1 320 ? 12.737 16.871 -3.240 1.00 91.12 320 LEU A O 1
ATOM 2461 N N . THR A 1 321 ? 11.027 16.740 -4.687 1.00 94.88 321 THR A N 1
ATOM 2462 C CA . THR A 1 321 ? 10.591 18.133 -4.509 1.00 94.88 321 THR A CA 1
ATOM 2463 C C . THR A 1 321 ? 10.200 18.406 -3.053 1.00 94.88 321 THR A C 1
ATOM 2465 O O . THR A 1 321 ? 10.647 19.395 -2.474 1.00 94.88 321 THR A O 1
ATOM 2468 N N . ALA A 1 322 ? 9.429 17.509 -2.431 1.00 90.69 322 ALA A N 1
ATOM 2469 C CA . ALA A 1 322 ? 9.001 17.633 -1.038 1.00 90.69 322 ALA A CA 1
ATOM 2470 C C . ALA A 1 322 ? 10.162 17.509 -0.032 1.00 90.69 322 ALA A C 1
ATOM 2472 O O . ALA A 1 322 ? 10.159 18.187 0.994 1.00 90.69 322 ALA A O 1
ATOM 2473 N N . LEU A 1 323 ? 11.168 16.678 -0.327 1.00 87.31 323 LEU A N 1
ATOM 2474 C CA . LEU A 1 323 ? 12.352 16.493 0.519 1.00 87.31 323 LEU A CA 1
ATOM 2475 C C . LEU A 1 323 ? 13.401 17.598 0.341 1.00 87.31 323 LEU A C 1
ATOM 2477 O O . LEU A 1 323 ? 14.190 17.852 1.246 1.00 87.31 323 LEU A O 1
ATOM 2481 N N . SER A 1 324 ? 13.419 18.284 -0.801 1.00 90.25 324 SER A N 1
ATOM 2482 C CA . SER A 1 324 ? 14.451 19.272 -1.139 1.00 90.25 324 SER A CA 1
ATOM 2483 C C . SER A 1 324 ? 14.734 20.320 -0.046 1.00 90.25 324 SER A C 1
ATOM 2485 O O . SER A 1 324 ? 15.914 20.598 0.180 1.00 90.25 324 SER A O 1
ATOM 2487 N N . PRO A 1 325 ? 13.738 20.876 0.681 1.00 92.75 325 PRO A N 1
ATOM 2488 C CA . PRO A 1 325 ? 13.989 21.851 1.747 1.00 92.75 325 PRO A CA 1
ATOM 2489 C C . PRO A 1 325 ? 14.799 21.317 2.936 1.00 92.75 325 PRO A C 1
ATOM 2491 O O . PRO A 1 325 ? 15.438 22.108 3.625 1.00 92.75 325 PRO A O 1
ATOM 2494 N N . VAL A 1 326 ? 14.784 20.002 3.183 1.00 88.81 326 VAL A N 1
ATOM 2495 C CA . VAL A 1 326 ? 15.518 19.369 4.296 1.00 88.81 326 VAL A CA 1
ATOM 2496 C C . VAL A 1 326 ? 16.839 18.728 3.859 1.00 88.81 326 VAL A C 1
ATOM 2498 O O . VAL A 1 326 ? 17.596 18.241 4.695 1.00 88.81 326 VAL A O 1
ATOM 2501 N N . LEU A 1 327 ? 17.141 18.741 2.557 1.00 83.12 327 LEU A N 1
ATOM 2502 C CA . LEU A 1 327 ? 18.374 18.203 1.985 1.00 83.12 327 LEU A CA 1
ATOM 2503 C C . LEU A 1 327 ? 19.400 19.313 1.731 1.00 83.12 327 LEU A C 1
ATOM 2505 O O . LEU A 1 327 ? 19.080 20.384 1.213 1.00 83.12 327 LEU A O 1
ATOM 2509 N N . THR A 1 328 ? 20.673 19.026 2.001 1.00 88.88 328 THR A N 1
ATOM 2510 C CA . THR A 1 328 ? 21.791 19.893 1.599 1.00 88.88 328 THR A CA 1
ATOM 2511 C C . THR A 1 328 ? 21.922 19.967 0.073 1.00 88.88 328 THR A C 1
ATOM 2513 O O . THR A 1 328 ? 21.486 19.077 -0.654 1.00 88.88 328 THR A O 1
ATOM 2516 N N . LYS A 1 329 ? 22.612 20.990 -0.453 1.00 91.88 329 LYS A N 1
ATOM 2517 C CA . LYS A 1 329 ? 22.874 21.106 -1.904 1.00 91.88 329 LYS A CA 1
ATOM 2518 C C . LYS A 1 329 ? 23.624 19.906 -2.490 1.00 91.88 329 LYS A C 1
ATOM 2520 O O . LYS A 1 329 ? 23.408 19.575 -3.652 1.00 91.88 329 LYS A O 1
ATOM 2525 N N . LYS A 1 330 ? 24.491 19.261 -1.702 1.00 87.19 330 LYS A N 1
ATOM 2526 C CA . LYS A 1 330 ? 25.171 18.020 -2.094 1.00 87.19 330 LYS A CA 1
ATOM 2527 C C . LYS A 1 330 ? 24.168 16.865 -2.206 1.00 87.19 330 LYS A C 1
ATOM 2529 O O . LYS A 1 330 ? 24.075 16.268 -3.272 1.00 87.19 330 LYS A O 1
ATOM 2534 N N . GLN A 1 331 ? 23.346 16.653 -1.177 1.00 82.19 331 GLN A N 1
ATOM 2535 C CA . GLN A 1 331 ? 22.312 15.608 -1.168 1.00 82.19 331 GLN A CA 1
ATOM 2536 C C . GLN A 1 331 ? 21.259 15.806 -2.265 1.00 82.19 331 GLN A C 1
ATOM 2538 O O . GLN A 1 331 ? 20.826 14.840 -2.876 1.00 82.19 331 GLN A O 1
ATOM 2543 N N . GLN A 1 332 ? 20.873 17.049 -2.570 1.00 82.62 332 GLN A N 1
ATOM 2544 C CA . GLN A 1 332 ? 19.976 17.338 -3.694 1.00 82.62 332 GLN A CA 1
ATOM 2545 C C . GLN A 1 332 ? 20.586 16.875 -5.026 1.00 82.62 332 GLN A C 1
ATOM 2547 O O . GLN A 1 332 ? 19.891 16.275 -5.841 1.00 82.62 332 GLN A O 1
ATOM 2552 N N . LYS A 1 333 ? 21.884 17.124 -5.258 1.00 83.19 333 LYS A N 1
ATOM 2553 C CA . LYS A 1 333 ? 22.577 16.655 -6.471 1.00 83.19 333 LYS A CA 1
ATOM 2554 C C . LYS A 1 333 ? 22.642 15.128 -6.525 1.00 83.19 333 LYS A C 1
ATOM 2556 O O . LYS A 1 333 ? 22.333 14.563 -7.567 1.00 83.19 333 LYS A O 1
ATOM 2561 N N . GLU A 1 334 ? 22.995 14.481 -5.417 1.00 80.69 334 GLU A N 1
ATOM 2562 C CA . GLU A 1 334 ? 23.044 13.016 -5.307 1.00 80.69 334 GLU A CA 1
ATOM 2563 C C . GLU A 1 334 ? 21.668 12.389 -5.564 1.00 80.69 334 GLU A C 1
ATOM 2565 O O . GLU A 1 334 ? 21.543 11.510 -6.411 1.00 80.69 334 GLU A O 1
ATOM 2570 N N . ALA A 1 335 ? 20.609 12.912 -4.943 1.00 79.44 335 ALA A N 1
ATOM 2571 C CA . ALA A 1 335 ? 19.247 12.425 -5.140 1.00 79.44 335 ALA A CA 1
ATOM 2572 C C . ALA A 1 335 ? 18.766 12.568 -6.595 1.00 79.44 335 ALA A C 1
ATOM 2574 O O . ALA A 1 335 ? 18.099 11.676 -7.110 1.00 79.44 335 ALA A O 1
ATOM 2575 N N . ASN A 1 336 ? 19.152 13.644 -7.291 1.00 84.88 336 ASN A N 1
ATOM 2576 C CA . ASN A 1 336 ? 18.879 13.792 -8.724 1.00 84.88 336 ASN A CA 1
ATOM 2577 C C . ASN A 1 336 ? 19.619 12.747 -9.576 1.00 84.88 336 ASN A C 1
ATOM 2579 O O . ASN A 1 336 ? 19.075 12.280 -10.573 1.00 84.88 336 ASN A O 1
ATOM 2583 N N . VAL A 1 337 ? 20.854 12.381 -9.216 1.00 80.69 337 VAL A N 1
ATOM 2584 C CA . VAL A 1 337 ? 21.600 11.314 -9.909 1.00 80.69 337 VAL A CA 1
ATOM 2585 C C . VAL A 1 337 ? 20.927 9.960 -9.689 1.00 80.69 337 VAL A C 1
ATOM 2587 O O . VAL A 1 337 ? 20.716 9.235 -10.657 1.00 80.69 337 VAL A O 1
ATOM 2590 N N . ILE A 1 338 ? 20.523 9.656 -8.452 1.00 82.12 338 ILE A N 1
ATOM 2591 C CA . ILE A 1 338 ? 19.795 8.423 -8.116 1.00 82.12 338 ILE A CA 1
ATOM 2592 C C . ILE A 1 338 ? 18.484 8.345 -8.910 1.00 82.12 338 ILE A C 1
ATOM 2594 O O . ILE A 1 338 ? 18.202 7.327 -9.538 1.00 82.12 338 ILE A O 1
ATOM 2598 N N . LEU A 1 339 ? 17.708 9.434 -8.942 1.00 84.88 339 LEU A N 1
ATOM 2599 C CA . LEU A 1 339 ? 16.422 9.486 -9.637 1.00 84.88 339 LEU A CA 1
ATOM 2600 C C . LEU A 1 339 ? 16.554 9.251 -11.149 1.00 84.88 339 LEU A C 1
ATOM 2602 O O . LEU A 1 339 ? 15.743 8.534 -11.726 1.00 84.88 339 LEU A O 1
ATOM 2606 N N . LYS A 1 340 ? 17.613 9.770 -11.785 1.00 85.75 340 LYS A N 1
ATOM 2607 C CA . LYS A 1 340 ? 17.907 9.502 -13.207 1.00 85.75 340 LYS A CA 1
ATOM 2608 C C . LYS A 1 340 ? 18.142 8.018 -13.507 1.00 85.75 340 LYS A C 1
ATOM 2610 O O . LYS A 1 340 ? 17.922 7.594 -14.638 1.00 85.75 340 LYS A O 1
ATOM 2615 N N . GLY A 1 341 ? 18.566 7.230 -12.518 1.00 84.56 341 GLY A N 1
ATOM 2616 C CA . GLY A 1 341 ? 18.743 5.783 -12.652 1.00 84.56 341 GLY A CA 1
ATOM 2617 C C . GLY A 1 341 ? 17.432 4.992 -12.732 1.00 84.56 341 GLY A C 1
ATOM 2618 O O . GLY A 1 341 ? 17.455 3.847 -13.178 1.00 84.56 341 GLY A O 1
ATOM 2619 N N . TYR A 1 342 ? 16.295 5.586 -12.348 1.00 89.50 342 TYR A N 1
ATOM 2620 C CA . TYR A 1 342 ? 14.991 4.915 -12.269 1.00 89.50 342 TYR A CA 1
ATOM 2621 C C . TYR A 1 342 ? 14.620 4.152 -13.547 1.00 89.50 342 TYR A C 1
ATOM 2623 O O . TYR A 1 342 ? 14.302 2.967 -13.481 1.00 89.50 342 TYR A O 1
ATOM 2631 N N . VAL A 1 343 ? 14.704 4.814 -14.708 1.00 89.25 343 VAL A N 1
ATOM 2632 C CA . VAL A 1 343 ? 14.287 4.238 -15.999 1.00 89.25 343 VAL A CA 1
ATOM 2633 C C . VAL A 1 343 ? 15.086 2.976 -16.312 1.00 89.25 343 VAL A C 1
ATOM 2635 O O . VAL A 1 343 ? 14.516 1.955 -16.691 1.00 89.25 343 VAL A O 1
ATOM 2638 N N . HIS A 1 344 ? 16.401 3.024 -16.090 1.00 86.19 344 HIS A N 1
ATOM 2639 C CA . HIS A 1 344 ? 17.279 1.885 -16.324 1.00 86.19 344 HIS A CA 1
ATOM 2640 C C . HIS A 1 344 ? 16.968 0.723 -15.370 1.00 86.19 344 HIS A C 1
ATOM 2642 O O . HIS A 1 344 ? 16.864 -0.420 -15.811 1.00 86.19 344 HIS A O 1
ATOM 2648 N N . ILE A 1 345 ? 16.760 1.009 -14.079 1.00 86.19 345 ILE A N 1
ATOM 2649 C CA . ILE A 1 345 ? 16.420 -0.009 -13.072 1.00 86.19 345 ILE A CA 1
ATOM 2650 C C . ILE A 1 345 ? 15.083 -0.682 -13.411 1.00 86.19 345 ILE A C 1
ATOM 2652 O O . ILE A 1 345 ? 14.983 -1.909 -13.370 1.00 86.19 345 ILE A O 1
ATOM 2656 N N . TYR A 1 346 ? 14.071 0.108 -13.783 1.00 91.31 346 TYR A N 1
ATOM 2657 C CA . TYR A 1 346 ? 12.763 -0.400 -14.191 1.00 91.31 346 TYR A CA 1
ATOM 2658 C C . TYR A 1 346 ? 12.885 -1.326 -15.405 1.00 91.31 346 TYR A C 1
ATOM 2660 O O . TYR A 1 346 ? 12.424 -2.464 -15.347 1.00 91.31 346 TYR A O 1
ATOM 2668 N N . GLN A 1 347 ? 13.552 -0.878 -16.474 1.00 89.19 347 GLN A N 1
ATOM 2669 C CA . GLN A 1 347 ? 13.726 -1.667 -17.698 1.00 89.19 347 GLN A CA 1
ATOM 2670 C C . GLN A 1 347 ? 14.489 -2.967 -17.436 1.00 89.19 347 GLN A C 1
ATOM 2672 O O . GLN A 1 347 ? 14.060 -4.034 -17.873 1.00 89.19 347 GLN A O 1
ATOM 2677 N N . MET A 1 34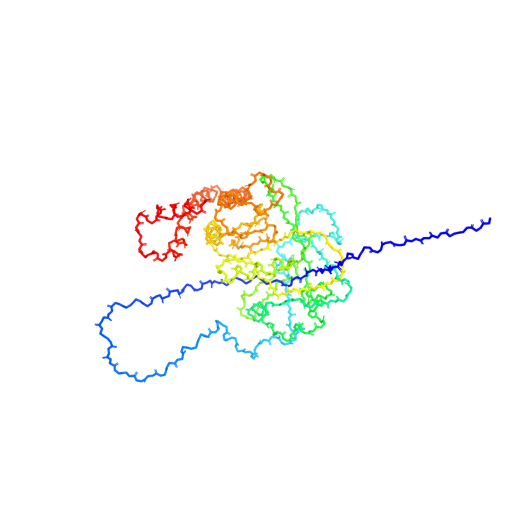8 ? 15.583 -2.895 -16.674 1.00 86.06 348 MET A N 1
ATOM 2678 C CA . MET A 1 348 ? 16.354 -4.068 -16.269 1.00 86.06 348 MET A CA 1
ATOM 2679 C C . MET A 1 348 ? 15.464 -5.080 -15.537 1.00 86.06 348 MET A C 1
ATOM 2681 O O . MET A 1 348 ? 15.436 -6.256 -15.902 1.00 86.06 348 MET A O 1
ATOM 2685 N N . ARG A 1 349 ? 14.704 -4.639 -14.526 1.00 86.62 349 ARG A N 1
ATOM 2686 C CA . ARG A 1 349 ? 13.842 -5.535 -13.747 1.00 86.62 349 ARG A CA 1
ATOM 2687 C C . ARG A 1 349 ? 12.674 -6.081 -14.564 1.00 86.62 349 ARG A C 1
ATOM 2689 O O . ARG A 1 349 ? 12.348 -7.258 -14.428 1.00 86.62 349 ARG A O 1
ATOM 2696 N N . PHE A 1 350 ? 12.064 -5.258 -15.412 1.00 88.44 350 PHE A N 1
ATOM 2697 C CA . PHE A 1 350 ? 11.010 -5.672 -16.333 1.00 88.44 350 PHE A CA 1
ATOM 2698 C C . PHE A 1 350 ? 11.508 -6.802 -17.240 1.00 88.44 350 PHE A C 1
ATOM 2700 O O . PHE A 1 350 ? 10.902 -7.872 -17.274 1.00 88.44 350 PHE A O 1
ATOM 2707 N N . HIS A 1 351 ? 12.662 -6.624 -17.888 1.00 87.38 351 HIS A N 1
ATOM 2708 C CA . HIS A 1 351 ? 13.256 -7.668 -18.722 1.00 87.38 351 HIS A CA 1
ATOM 2709 C C . HIS A 1 351 ? 13.562 -8.934 -17.923 1.00 87.38 351 HIS A C 1
ATOM 2711 O O . HIS A 1 351 ? 13.180 -10.014 -18.355 1.00 87.38 351 HIS A O 1
ATOM 2717 N N . GLN A 1 352 ? 14.167 -8.825 -16.736 1.00 84.31 352 GLN A N 1
ATOM 2718 C CA . GLN A 1 352 ? 14.429 -9.988 -15.877 1.00 84.31 352 GLN A CA 1
ATOM 2719 C C . GLN A 1 352 ? 13.155 -10.789 -15.571 1.00 84.31 352 GLN A C 1
ATOM 2721 O O . GLN A 1 352 ? 13.163 -12.017 -15.652 1.00 84.31 352 GLN A O 1
ATOM 2726 N N . LEU A 1 353 ? 12.052 -10.108 -15.243 1.00 85.94 353 LEU A N 1
ATOM 2727 C CA . LEU A 1 353 ? 10.775 -10.755 -14.941 1.00 85.94 353 LEU A CA 1
ATOM 2728 C C . LEU A 1 353 ? 10.183 -11.449 -16.173 1.00 85.94 353 LEU A C 1
ATOM 2730 O O . LEU A 1 353 ? 9.748 -12.595 -16.078 1.00 85.94 353 LEU A O 1
ATOM 2734 N N . PHE A 1 354 ? 10.189 -10.795 -17.335 1.00 89.06 354 PHE A N 1
ATOM 2735 C CA . PHE A 1 354 ? 9.645 -11.383 -18.561 1.00 89.06 354 PHE A CA 1
ATOM 2736 C C . PHE A 1 354 ? 10.519 -12.514 -19.116 1.00 89.06 354 PHE A C 1
ATOM 2738 O O . PHE A 1 354 ? 9.977 -13.532 -19.538 1.00 89.06 354 PHE A O 1
ATOM 2745 N N . LYS A 1 355 ? 11.849 -12.410 -19.024 1.00 86.12 355 LYS A N 1
ATOM 2746 C CA . LYS A 1 355 ? 12.768 -13.517 -19.338 1.00 86.12 355 LYS A CA 1
ATOM 2747 C C . LYS A 1 355 ? 12.477 -14.739 -18.478 1.00 86.12 355 LYS A C 1
ATOM 2749 O O . LYS A 1 355 ? 12.316 -15.833 -19.012 1.00 86.12 355 LYS A O 1
ATOM 2754 N N . ALA A 1 356 ? 12.322 -14.539 -17.167 1.00 86.50 356 ALA A N 1
ATOM 2755 C CA . ALA A 1 356 ? 11.964 -15.613 -16.247 1.00 86.50 356 ALA A CA 1
ATOM 2756 C C . ALA A 1 356 ? 10.611 -16.254 -16.607 1.00 86.50 356 ALA A C 1
ATOM 2758 O O . ALA A 1 356 ? 10.498 -17.477 -16.593 1.00 86.50 356 ALA A O 1
ATOM 2759 N N . LYS A 1 357 ? 9.603 -15.458 -16.995 1.00 87.44 357 LYS A N 1
ATOM 2760 C CA . LYS A 1 357 ? 8.294 -15.970 -17.452 1.00 87.44 357 LYS A CA 1
ATOM 2761 C C . LYS A 1 357 ? 8.382 -16.784 -18.747 1.00 87.44 357 LYS A C 1
ATOM 2763 O O . LYS A 1 357 ? 7.602 -17.713 -18.921 1.00 87.44 357 LYS A O 1
ATOM 2768 N N . LEU A 1 358 ? 9.305 -16.433 -19.639 1.00 89.50 358 LEU A N 1
ATOM 2769 C CA . LEU A 1 358 ? 9.535 -17.126 -20.909 1.00 89.50 358 LEU A CA 1
ATOM 2770 C C . LEU A 1 358 ? 10.501 -18.316 -20.783 1.00 89.50 358 LEU A C 1
ATOM 2772 O O . LEU A 1 358 ? 10.696 -19.040 -21.754 1.00 89.50 358 LEU A O 1
ATOM 2776 N N . GLY A 1 359 ? 11.108 -18.525 -19.610 1.00 88.12 359 GLY A N 1
ATOM 2777 C CA . GLY A 1 359 ? 12.113 -19.569 -19.402 1.00 88.12 359 GLY A CA 1
ATOM 2778 C C . GLY A 1 359 ? 13.429 -19.319 -20.150 1.00 88.12 359 GLY A C 1
ATOM 2779 O O . GLY A 1 359 ? 14.159 -20.271 -20.415 1.00 88.12 359 GLY A O 1
ATOM 2780 N N . LEU A 1 360 ? 13.732 -18.065 -20.504 1.00 85.75 360 LEU A N 1
ATOM 2781 C CA . LEU A 1 360 ? 14.969 -17.700 -21.199 1.00 85.75 360 LEU A CA 1
ATOM 2782 C C . LEU A 1 360 ? 16.145 -17.726 -20.213 1.00 85.75 360 LEU A C 1
ATOM 2784 O O . LEU A 1 360 ? 16.124 -17.036 -19.190 1.00 85.75 360 LEU A O 1
ATOM 2788 N N . LEU A 1 361 ? 17.162 -18.533 -20.522 1.00 76.25 361 LEU A N 1
ATOM 2789 C CA . LEU A 1 361 ? 18.385 -18.690 -19.731 1.00 76.25 361 LEU A CA 1
ATOM 2790 C C . LEU A 1 361 ? 19.543 -17.960 -20.430 1.00 76.25 361 LEU A C 1
ATOM 2792 O O . LEU A 1 361 ? 19.757 -18.169 -21.618 1.00 76.25 361 LEU A O 1
ATOM 2796 N N . GLY A 1 362 ? 20.316 -17.153 -19.696 1.00 69.69 362 GLY A N 1
ATOM 2797 C CA . GLY A 1 362 ? 21.437 -16.366 -20.244 1.00 69.69 362 GLY A CA 1
ATOM 2798 C C . GLY A 1 362 ? 21.079 -14.897 -20.473 1.00 69.69 362 GLY A C 1
ATOM 2799 O O . GLY A 1 362 ? 19.999 -14.481 -20.076 1.00 69.69 362 GLY A O 1
ATOM 2800 N N . ASP A 1 363 ? 21.982 -14.112 -21.069 1.00 67.56 363 ASP A N 1
ATOM 2801 C CA . ASP A 1 363 ? 21.799 -12.688 -21.405 1.00 67.56 363 ASP A CA 1
ATOM 2802 C C . ASP A 1 363 ? 22.090 -12.443 -22.888 1.00 67.56 363 ASP A C 1
ATOM 2804 O O . ASP A 1 363 ? 23.151 -11.944 -23.262 1.00 67.56 363 ASP A O 1
ATOM 2808 N N . GLU A 1 364 ? 21.141 -12.827 -23.743 1.00 77.19 364 GLU A N 1
ATOM 2809 C CA . GLU A 1 364 ? 21.231 -12.579 -25.179 1.00 77.19 364 GLU A CA 1
ATOM 2810 C C . GLU A 1 364 ? 20.555 -11.251 -25.539 1.00 77.19 364 GLU A C 1
ATOM 2812 O O . GLU A 1 364 ? 19.443 -10.947 -25.106 1.00 77.19 364 GLU A O 1
ATOM 2817 N N . GLU A 1 365 ? 21.208 -10.444 -26.378 1.00 70.19 365 GLU A N 1
ATOM 2818 C CA . GLU A 1 365 ? 20.682 -9.140 -26.815 1.00 70.19 365 GLU A CA 1
ATOM 2819 C C . GLU A 1 365 ? 19.334 -9.277 -27.559 1.00 70.19 365 GLU A C 1
ATOM 2821 O O . GLU A 1 365 ? 18.479 -8.388 -27.508 1.00 70.19 365 GLU A O 1
ATOM 2826 N N . ALA A 1 366 ? 19.101 -10.437 -28.183 1.00 79.62 366 ALA A N 1
ATOM 2827 C CA . ALA A 1 366 ? 17.860 -10.788 -28.867 1.00 79.62 366 ALA A CA 1
ATOM 2828 C C . ALA A 1 366 ? 16.647 -10.954 -27.925 1.00 79.62 366 ALA A C 1
ATOM 2830 O O . ALA A 1 366 ? 15.511 -10.778 -28.375 1.00 79.62 366 ALA A O 1
ATOM 2831 N N . ASP A 1 367 ? 16.851 -11.216 -26.626 1.00 82.56 367 ASP A N 1
ATOM 2832 C CA . ASP A 1 367 ? 15.763 -11.440 -25.659 1.00 82.56 367 ASP A CA 1
ATOM 2833 C C . ASP A 1 367 ? 14.831 -10.227 -25.551 1.00 82.56 367 ASP A C 1
ATOM 2835 O O . ASP A 1 367 ? 13.609 -10.365 -25.460 1.00 82.56 367 ASP A O 1
ATOM 2839 N N . SER A 1 368 ? 15.401 -9.019 -25.604 1.00 81.19 368 SER A N 1
ATOM 2840 C CA . SER A 1 368 ? 14.630 -7.771 -25.518 1.00 81.19 368 SER A CA 1
ATOM 2841 C C . SER A 1 368 ? 13.689 -7.614 -26.716 1.00 81.19 368 SER A C 1
ATOM 2843 O O . SER A 1 368 ? 12.537 -7.205 -26.559 1.00 81.19 368 SER A O 1
ATOM 2845 N N . TYR A 1 369 ? 14.153 -7.996 -27.912 1.00 84.88 369 TYR A N 1
ATOM 2846 C CA . TYR A 1 369 ? 13.333 -7.988 -29.123 1.00 84.88 369 TYR A CA 1
ATOM 2847 C C . TYR A 1 369 ? 12.218 -9.027 -29.053 1.00 84.88 369 TYR A C 1
ATOM 2849 O O . TYR A 1 369 ? 11.090 -8.724 -29.434 1.00 84.88 369 TYR A O 1
ATOM 2857 N N . LEU A 1 370 ? 12.509 -10.225 -28.539 1.00 86.81 370 LEU A N 1
ATOM 2858 C CA . LEU A 1 370 ? 11.511 -11.279 -28.377 1.00 86.81 370 LEU A CA 1
ATOM 2859 C C . LEU A 1 370 ? 10.398 -10.859 -27.409 1.00 86.81 370 LEU A C 1
ATOM 2861 O O . LEU A 1 370 ? 9.220 -11.014 -27.729 1.00 86.81 370 LEU A O 1
ATOM 2865 N N . ILE A 1 371 ? 10.750 -10.276 -26.259 1.00 88.19 371 ILE A N 1
ATOM 2866 C CA . ILE A 1 371 ? 9.771 -9.769 -25.285 1.00 88.19 371 ILE A CA 1
ATOM 2867 C C . ILE A 1 371 ? 8.896 -8.686 -25.922 1.00 88.19 371 ILE A C 1
ATOM 2869 O O . ILE A 1 371 ? 7.669 -8.769 -25.855 1.00 88.19 371 ILE A O 1
ATOM 2873 N N . ALA A 1 372 ? 9.507 -7.698 -26.579 1.00 86.75 372 ALA A N 1
ATOM 2874 C CA . ALA A 1 372 ? 8.771 -6.627 -27.246 1.00 86.75 372 ALA A CA 1
ATOM 2875 C C . ALA A 1 372 ? 7.853 -7.159 -28.361 1.00 86.75 372 ALA A C 1
ATOM 2877 O O . ALA A 1 372 ? 6.711 -6.715 -28.490 1.00 86.75 372 ALA A O 1
ATOM 2878 N N . PHE A 1 373 ? 8.330 -8.132 -29.143 1.00 88.94 373 PHE A N 1
ATOM 2879 C CA . PHE A 1 373 ? 7.555 -8.781 -30.195 1.00 88.94 373 PHE A CA 1
ATOM 2880 C C . PHE A 1 373 ? 6.339 -9.520 -29.633 1.00 88.94 373 PHE A C 1
ATOM 2882 O O . PHE A 1 373 ? 5.238 -9.327 -30.138 1.00 88.94 373 PHE A O 1
ATOM 2889 N N . LEU A 1 374 ? 6.512 -10.321 -28.578 1.00 89.19 374 LEU A N 1
ATOM 2890 C CA . LEU A 1 374 ? 5.420 -11.085 -27.969 1.00 89.19 374 LEU A CA 1
ATOM 2891 C C . LEU A 1 374 ? 4.354 -10.179 -27.357 1.00 89.19 374 LEU A C 1
ATOM 2893 O O . LEU A 1 374 ? 3.166 -10.432 -27.545 1.00 89.19 374 LEU A O 1
ATOM 2897 N N . LEU A 1 375 ? 4.761 -9.107 -26.672 1.00 86.75 375 LEU A N 1
ATOM 2898 C CA . LEU A 1 375 ? 3.822 -8.112 -26.153 1.00 86.75 375 LEU A CA 1
ATOM 2899 C C . LEU A 1 375 ? 3.030 -7.478 -27.296 1.00 86.75 375 LEU A C 1
ATOM 2901 O O . LEU A 1 375 ? 1.808 -7.454 -27.252 1.00 86.75 375 LEU A O 1
ATOM 2905 N N . LYS A 1 376 ? 3.707 -7.052 -28.366 1.00 86.19 376 LYS A N 1
ATOM 2906 C CA . LYS A 1 376 ? 3.043 -6.469 -29.535 1.00 86.19 376 LYS A CA 1
ATOM 2907 C C . LYS A 1 376 ? 2.120 -7.454 -30.259 1.00 86.19 376 LYS A C 1
ATOM 2909 O O . LYS A 1 376 ? 1.081 -7.041 -30.745 1.00 86.19 376 LYS A O 1
ATOM 2914 N N . ALA A 1 377 ? 2.489 -8.730 -30.339 1.00 86.81 377 ALA A N 1
ATOM 2915 C CA . ALA A 1 377 ? 1.665 -9.776 -30.945 1.00 86.81 377 ALA A CA 1
ATOM 2916 C C . ALA A 1 377 ? 0.455 -10.175 -30.080 1.00 86.81 377 ALA A C 1
ATOM 2918 O O . ALA A 1 377 ? -0.432 -10.868 -30.569 1.00 86.81 377 ALA A O 1
ATOM 2919 N N . SER A 1 378 ? 0.450 -9.778 -28.804 1.00 83.19 378 SER A N 1
ATOM 2920 C CA . SER A 1 378 ? -0.643 -10.029 -27.859 1.00 83.19 378 SER A CA 1
ATOM 2921 C C . SER A 1 378 ? -1.639 -8.865 -27.761 1.00 83.19 378 SER A C 1
ATOM 2923 O O . SER A 1 378 ? -2.633 -9.016 -27.052 1.00 83.19 378 SER A O 1
ATOM 2925 N N . GLN A 1 379 ? -1.348 -7.728 -28.415 1.00 78.44 379 GLN A N 1
ATOM 2926 C CA . GLN A 1 379 ? -2.287 -6.618 -28.652 1.00 78.44 379 GLN A CA 1
ATOM 2927 C C . GLN A 1 379 ? -3.192 -6.971 -29.829 1.00 78.44 379 GLN A C 1
ATOM 2929 O O . GLN A 1 379 ? -4.401 -6.667 -29.745 1.00 78.44 379 GLN A O 1
#

Foldseek 3Di:
DDDDDDDDDDDDDDDDDKFKWFFWWAFPDDPPDDPPPPDDPDDDDDDDDDDDDDPDPDDPDPPVLVQADAECLVFDFAPCVVPVVWPEDPDDDQDDDDDPRTFKYQYQDDADDDDKDWPDFDPCCQCVARSHDPNNVPDPQVRCCRRRNDQHHNFGWIKGKDWWAWLNHTPPIDICNPFTARHFTAPPVGTIGTGIWDDPLLQVVQVVCVVLVQAAIHTGTMMIDDDDDDDWTKFEAAADPPPQLLLQLLNLLSCLLQQKFQQTCILSNGYSHNGHMGSTQIDRDPFQDQLDHSHPVPPVSCRGSVNSLVSSLVSLVVVLVVCVVVDDPVRNVVSVVSSVCNVVSNVVSNLVSVCVVVVNDDDDPCSVVVSVVVSVVRD

Sequence (379 aa):
MLAHSAGTSVEMSSVHTVLVFALVAAASVTPVYALEFCQSTDRDCHGHDKKTSPDAIRSRWNVNASNLMQDLDQFSVSCTKLIDAFPLDKVDGNFVRTVKNCIFSKSIPTPLKGPLRLAAVSKDVLEGILNLDMAVTQSEEFLHYASGGKLLPGSVPLAHRYGGHQFGYWAGQLGDGRAHSLGRYTDRSGDGRAVIRSSVREFLCSEAMHFLHVPTSRAASLIVSDEPVMRDQFYNGNVNTERVVNDTAHLIAQWMSVGFAHGVCNTDNFSLLSITIDYGPFGFMESYNPDFVPNTSDDEGRYSIGAQADIGLFNLEKLLTALSPVLTKKQQKEANVILKGYVHIYQMRFHQLFKAKLGLLGDEEADSYLIAFLLKASQ

Secondary structure (DSSP, 8-state):
--------------------B--EEEE---------------S----------------S----GGGSB-SGGG---B-HHHHHHSPBPS--SS------S-SEEE----PPPS--EEEEE-HHHHHHTS-B-GGGGGSHHHHHHHTTS---TT---EEEP-EEEETTEEEEE---SS--B--B---TTS-EEE-----HHHHHHHHHHHHTT--B-EE-EEEE-S--------------TT-HHHHHHHHHHHHHHTTEE-S---STT--TT--B---SS-EE-SS--TT----TT-TT-TT-GGGHHHHHHHHHHHHHHHHGGGS-HHHHHHHHHHHHTHHHHHHHHHHHHHHHHHT--S--THHHHHHHHHHHHT-

pLDDT: mean 72.14, std 24.39, range [22.67, 97.88]